Protein AF-A0A932CTB8-F1 (afdb_monomer)

Radius of gyration: 24.98 Å; Cα contacts (8 Å, |Δi|>4): 1346; chains: 1; bounding box: 81×49×78 Å

Sequence (431 aa):
MRIGIAILVLGLAAPAGADPIDLLGFGARLPALGNAGVASGDVPSSAFSNPAACARSERLQLALGYSYSAIALRRNGRDQGLPDAHGTSGGACVPIPFPFVRLAFSTAAYIPDQWFARIALQPASQPRFVLWDNRPHRVAFNPTLALRLGRMLAVGGGLTMLADGAGNGIAFRVGIKSGQVIAESALDVELPTRAAPVLAVLFTPRDDVRIGARYSGQLSLDLRLDVLAQVDVPGTPIGGDTLISVRGIDLYTPEQVAGGISIGPLAGWTATTEVVWSNWSRLGQVASDVALLVEIGITPSLIQALFPTPGWHDTFSPRLGVQKSLPVASRATVELRAGYRFEPSPVPDQTGVTSFADGDRHVFGVGSGLRIAGLSAGGAAAPGAWTLDAGLAWHHLVPRATRKVEPAGPGGDFTTDGEVLSASVMTGVEF

Nearest PDB structures (foldseek):
  3qq2-assembly2_C  TM=4.708E-01  e=7.822E-04  Bordetella pertussis
  3qq2-assembly1_A-2  TM=4.815E-01  e=7.039E-04  Bordetella pertussis
  8p97-assembly1_A  TM=2.780E-01  e=5.700E-04  Bacteroides thetaiotaomicron VPI-5482
  8bmx-assembly2_A  TM=2.373E-01  e=3.249E-03  Bacteroides thetaiotaomicron VPI-5482
  6ofr-assembly1_A  TM=2.441E-01  e=1.350E-02  Escherichia coli

Foldseek 3Di:
DDDDDPPPPPPDDDDFADALCVPQHAFFACLQQQNLQQQDLDQQCCLRRPVQSLLVDPFKKKKKKKKKKDFQKDKQNHGPPADIFIWMKIKIKAWDDDPQKIKIKIKIKTATPPDQWDDDADAQLAADQQCRRTQSHHIKMGIKMKMDHPDFKIKMKTKIKTQAWAWEEWAWEWEADPNDTDTDTDIDIDRDMDMHMKIKMWGPPDPFKIKIKIKGAKDKDWHWYWYWYWYDDPPDLFTDIKIKTWTFIGNIFFIKIKIKMWGDDDLQKIKIKMKMKGDCQPDFGRHTFIWIQAPGPDPPRTDTDDDHGQRFDIWIKIKIKMKGWADPDPFKIKIKMKMKMKTADRGDQPADSGHYDAAIKIKIKIKMKMKGADQDPPDPPGFRIKMKMKMKMKIWGDKDWHAYPDQPDRNHTMIMTTMMIMIMMMMMTID

Solvent-accessible surface area (backbone atoms only — not comparable to full-atom values): 20526 Å² total; per-residue (Å²): 139,84,85,77,83,80,79,81,80,77,86,74,80,82,61,40,8,41,58,50,51,74,80,72,37,58,59,9,64,31,23,3,17,23,52,31,31,40,27,44,84,59,40,34,50,5,30,68,42,22,28,11,40,23,19,71,43,90,40,40,29,41,29,46,23,44,36,42,29,48,47,50,45,24,46,72,88,36,74,68,77,54,76,60,38,42,30,42,31,41,19,30,17,43,45,44,90,49,99,86,41,27,38,14,40,22,28,24,35,37,39,34,79,88,35,63,49,50,86,79,92,57,60,42,28,47,69,38,48,71,76,59,78,30,37,61,36,37,28,32,39,14,54,26,39,14,40,21,54,76,91,35,39,18,35,15,38,36,36,28,32,36,58,36,74,42,50,57,26,45,45,38,43,42,38,63,61,96,89,38,84,44,77,49,76,48,72,42,68,48,65,60,72,46,55,9,47,31,41,22,38,31,39,32,91,45,94,42,35,28,39,9,34,32,39,28,21,38,27,64,43,77,48,61,32,53,28,51,36,43,43,52,44,90,98,54,94,55,44,34,54,27,42,37,38,37,35,29,36,41,66,70,25,46,27,33,44,36,42,23,40,21,46,33,72,54,98,38,33,31,44,25,37,27,40,33,41,35,45,33,55,76,52,65,49,69,30,59,34,42,40,38,41,37,55,52,92,51,86,82,38,67,52,72,55,81,76,79,61,74,65,33,38,60,37,67,29,47,20,31,19,40,35,40,54,41,78,78,47,101,46,34,34,40,33,42,31,34,20,34,25,41,41,59,47,41,70,47,87,39,40,61,62,46,23,71,40,74,41,37,30,47,31,42,12,34,28,43,31,40,38,38,46,67,50,72,66,92,53,101,82,35,36,46,26,41,36,44,27,36,17,35,29,42,36,41,36,43,75,36,77,41,60,32,80,51,52,86,42,71,49,32,53,46,35,39,33,37,43,32,47,32,42,20,35,24,40,34,41,30,75

Structure (mmCIF, N/CA/C/O backbone):
data_AF-A0A932CTB8-F1
#
_entry.id   AF-A0A932CTB8-F1
#
loop_
_atom_site.group_PDB
_atom_site.id
_atom_site.type_symbol
_atom_site.label_atom_id
_atom_site.label_alt_id
_atom_site.label_comp_id
_atom_site.label_asym_id
_atom_site.label_entity_id
_atom_site.label_seq_id
_atom_site.pdbx_PDB_ins_code
_atom_site.Cartn_x
_atom_site.Cartn_y
_atom_site.Cartn_z
_atom_site.occupancy
_atom_site.B_iso_or_equiv
_atom_site.auth_seq_id
_atom_site.auth_comp_id
_atom_site.auth_asym_id
_atom_site.auth_atom_id
_atom_site.pdbx_PDB_model_num
ATOM 1 N N . MET A 1 1 ? -51.243 0.255 -3.437 1.00 37.91 1 MET A N 1
ATOM 2 C CA . MET A 1 1 ? -50.051 1.069 -3.121 1.00 37.91 1 MET A CA 1
ATOM 3 C C . MET A 1 1 ? -48.821 0.243 -3.487 1.00 37.91 1 MET A C 1
ATOM 5 O O . MET A 1 1 ? -48.479 -0.675 -2.758 1.00 37.91 1 MET A O 1
ATOM 9 N N . ARG A 1 2 ? -48.279 0.423 -4.700 1.00 30.23 2 ARG A N 1
ATOM 10 C CA . ARG A 1 2 ? -47.169 -0.385 -5.241 1.00 30.23 2 ARG A CA 1
ATOM 11 C C . ARG A 1 2 ? -45.865 0.385 -5.018 1.00 30.23 2 ARG A C 1
ATOM 13 O O . ARG A 1 2 ? -45.696 1.448 -5.601 1.00 30.23 2 ARG A O 1
ATOM 20 N N . ILE A 1 3 ? -44.996 -0.123 -4.147 1.00 32.75 3 ILE A N 1
ATOM 21 C CA . ILE A 1 3 ? -43.665 0.438 -3.885 1.00 32.75 3 ILE A CA 1
ATOM 22 C C . ILE A 1 3 ? -42.741 -0.079 -4.990 1.00 32.75 3 ILE A C 1
ATOM 24 O O . ILE A 1 3 ? -42.400 -1.259 -5.018 1.00 32.75 3 ILE A O 1
ATOM 28 N N . GLY A 1 4 ? -42.409 0.788 -5.946 1.00 26.00 4 GLY A N 1
ATOM 29 C CA . GLY A 1 4 ? -41.417 0.502 -6.978 1.00 26.00 4 GLY A CA 1
ATOM 30 C C . GLY A 1 4 ? -40.012 0.624 -6.396 1.00 26.00 4 GLY A C 1
ATOM 31 O O . GLY A 1 4 ? -39.610 1.706 -5.977 1.00 26.00 4 GLY A O 1
ATOM 32 N N . ILE A 1 5 ? -39.274 -0.484 -6.364 1.00 33.44 5 ILE A N 1
ATOM 33 C CA . ILE A 1 5 ? -37.833 -0.493 -6.102 1.00 33.44 5 ILE A CA 1
ATOM 34 C C . ILE A 1 5 ? -37.160 -0.012 -7.390 1.00 33.44 5 ILE A C 1
ATOM 36 O O . ILE A 1 5 ? -37.067 -0.754 -8.366 1.00 33.44 5 ILE A O 1
ATOM 40 N N . ALA A 1 6 ? -36.741 1.252 -7.413 1.00 26.91 6 ALA A N 1
ATOM 41 C CA . ALA A 1 6 ? -35.905 1.782 -8.479 1.00 26.91 6 ALA A CA 1
ATOM 42 C C . ALA A 1 6 ? -34.481 1.241 -8.289 1.00 26.91 6 ALA A C 1
ATOM 44 O O . ALA A 1 6 ? -33.720 1.728 -7.454 1.00 26.91 6 ALA A O 1
ATOM 45 N N . ILE A 1 7 ? -34.136 0.198 -9.044 1.00 34.38 7 ILE A N 1
ATOM 46 C CA . ILE A 1 7 ? -32.750 -0.237 -9.217 1.00 34.38 7 ILE A CA 1
ATOM 47 C C . ILE A 1 7 ? -32.077 0.826 -10.085 1.00 34.38 7 ILE A C 1
ATOM 49 O O . ILE A 1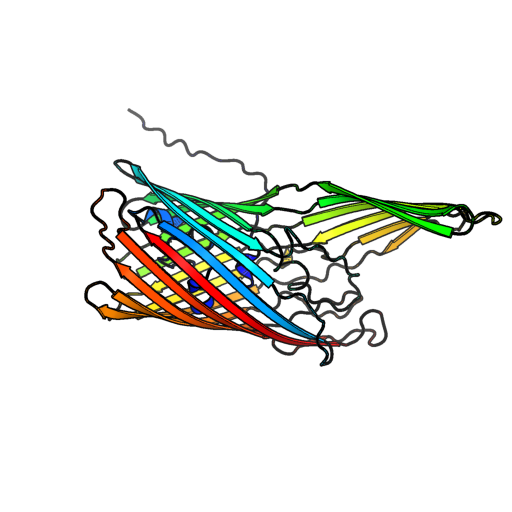 7 ? -32.323 0.913 -11.288 1.00 34.38 7 ILE A O 1
ATOM 53 N N . LEU A 1 8 ? -31.265 1.671 -9.454 1.00 27.33 8 LEU A N 1
ATOM 54 C CA . LEU A 1 8 ? -30.414 2.630 -10.141 1.00 27.33 8 LEU A CA 1
ATOM 55 C C . LEU A 1 8 ? -29.273 1.848 -10.809 1.00 27.33 8 LEU A C 1
ATOM 57 O O . LEU A 1 8 ? -28.253 1.553 -10.188 1.00 27.33 8 LEU A O 1
ATOM 61 N N . VAL A 1 9 ? -29.469 1.460 -12.068 1.00 31.61 9 VAL A N 1
ATOM 62 C CA . VAL A 1 9 ? -28.397 0.933 -12.917 1.00 31.61 9 VAL A CA 1
ATOM 63 C C . VAL A 1 9 ? -27.514 2.117 -13.310 1.00 31.61 9 VAL A C 1
ATOM 65 O O . VAL A 1 9 ? -27.796 2.834 -14.267 1.00 31.61 9 VAL A O 1
ATOM 68 N N . LEU A 1 10 ? -26.463 2.359 -12.526 1.00 33.00 10 LEU A N 1
ATOM 69 C CA . LEU A 1 10 ? -25.368 3.245 -12.910 1.00 33.00 10 LEU A CA 1
ATOM 70 C C . LEU A 1 10 ? -24.573 2.558 -14.024 1.00 33.00 10 LEU A C 1
ATOM 72 O O . LEU A 1 10 ? -23.775 1.657 -13.771 1.00 33.00 10 LEU A O 1
ATOM 76 N N . GLY A 1 11 ? -24.814 2.976 -15.265 1.00 32.34 11 GLY A N 1
ATOM 77 C CA . GLY A 1 11 ? -23.926 2.682 -16.384 1.00 32.34 11 GLY A CA 1
ATOM 78 C C . GLY A 1 11 ? -22.583 3.374 -16.159 1.00 32.34 11 GLY A C 1
ATOM 79 O O . GLY A 1 11 ? -22.459 4.572 -16.393 1.00 32.34 11 GLY A O 1
ATOM 80 N N . LEU A 1 12 ? -21.594 2.625 -15.674 1.00 30.28 12 LEU A N 1
ATOM 81 C CA . LEU A 1 12 ? -20.211 3.072 -15.521 1.00 30.28 12 LEU A CA 1
ATOM 82 C C . LEU A 1 12 ? -19.389 2.538 -16.698 1.00 30.28 12 LEU A C 1
ATOM 84 O O . LEU A 1 12 ? -19.003 1.371 -16.718 1.00 30.28 12 LEU A O 1
ATOM 88 N N . ALA A 1 13 ? -19.116 3.399 -17.676 1.00 29.81 13 ALA A N 1
ATOM 89 C CA . ALA A 1 13 ? -17.943 3.239 -18.527 1.00 29.81 13 ALA A CA 1
ATOM 90 C C . ALA A 1 13 ? -16.705 3.694 -17.722 1.00 29.81 13 ALA A C 1
ATOM 92 O O . ALA A 1 13 ? -16.757 4.714 -17.038 1.00 29.81 13 ALA A O 1
ATOM 93 N N . ALA A 1 14 ? -15.647 2.877 -17.747 1.00 31.20 14 ALA A N 1
ATOM 94 C CA . ALA A 1 14 ? -14.465 2.914 -16.873 1.00 31.20 14 ALA A CA 1
ATOM 95 C C . ALA A 1 14 ? -13.659 4.240 -16.939 1.00 31.20 14 ALA A C 1
ATOM 97 O O . ALA A 1 14 ? -13.696 4.922 -17.962 1.00 31.20 14 ALA A O 1
ATOM 98 N N . PRO A 1 15 ? -12.924 4.606 -15.867 1.00 30.80 15 PRO A N 1
ATOM 99 C CA . PRO A 1 15 ? -11.671 3.927 -15.529 1.00 30.80 15 PRO A CA 1
ATOM 100 C C . PRO A 1 15 ? -11.667 3.354 -14.108 1.00 30.80 15 PRO A C 1
ATOM 102 O O . PRO A 1 15 ? -12.254 3.914 -13.184 1.00 30.80 15 PRO A O 1
ATOM 105 N N . ALA A 1 16 ? -11.035 2.188 -13.963 1.00 32.50 16 ALA A N 1
ATOM 106 C CA . ALA A 1 16 ? -10.891 1.478 -12.699 1.00 32.50 16 ALA A CA 1
ATOM 107 C C . ALA A 1 16 ? -9.567 1.900 -11.996 1.00 32.50 16 ALA A C 1
ATOM 109 O O . ALA A 1 16 ? -8.804 2.594 -12.639 1.00 32.50 16 ALA A O 1
ATOM 110 N N . GLY A 1 17 ? -9.267 1.595 -10.718 1.00 41.84 17 GLY A N 1
ATOM 111 C CA . GLY A 1 17 ? -7.930 1.885 -10.106 1.00 41.84 17 GLY A CA 1
ATOM 112 C C . GLY A 1 17 ? -7.635 1.589 -8.623 1.00 41.84 17 GLY A C 1
ATOM 113 O O . GLY A 1 17 ? -8.557 1.332 -7.851 1.00 41.84 17 GLY A O 1
ATOM 114 N N . ALA A 1 18 ? -6.330 1.538 -8.289 1.00 45.75 18 ALA A N 1
ATOM 115 C CA . ALA A 1 18 ? -5.664 1.158 -7.025 1.00 45.75 18 ALA A CA 1
ATOM 116 C C . ALA A 1 18 ? -4.393 2.021 -6.772 1.00 45.75 18 ALA A C 1
ATOM 118 O O . ALA A 1 18 ? -3.875 2.650 -7.695 1.00 45.75 18 ALA A O 1
ATOM 119 N N . ASP A 1 19 ? -3.868 2.034 -5.539 1.00 51.00 19 ASP A N 1
ATOM 120 C CA . ASP A 1 19 ? -3.078 3.115 -4.901 1.00 51.00 19 ASP A CA 1
ATOM 121 C C . ASP A 1 19 ? -1.644 2.691 -4.444 1.00 51.00 19 ASP A C 1
ATOM 123 O O . ASP A 1 19 ? -1.514 1.551 -4.015 1.00 51.00 19 ASP A O 1
ATOM 127 N N . PRO A 1 20 ? -0.576 3.539 -4.466 1.00 50.12 20 PRO A N 1
ATOM 128 C CA . PRO A 1 20 ? 0.791 3.227 -3.953 1.00 50.12 20 PRO A CA 1
ATOM 129 C C . PRO A 1 20 ? 0.886 2.720 -2.515 1.00 50.12 20 PRO A C 1
ATOM 131 O O . PRO A 1 20 ? 1.842 2.023 -2.166 1.00 50.12 20 PRO A O 1
ATOM 134 N N . ILE A 1 21 ? -0.080 3.086 -1.674 1.00 64.56 21 ILE A N 1
ATOM 135 C CA . ILE A 1 21 ? -0.183 2.612 -0.296 1.00 64.56 21 ILE A CA 1
ATOM 136 C C . ILE A 1 21 ? -0.246 1.066 -0.263 1.00 64.56 21 ILE A C 1
ATOM 138 O O . ILE A 1 21 ? 0.063 0.442 0.751 1.00 64.56 21 ILE A O 1
ATOM 142 N N . ASP A 1 22 ? -0.575 0.415 -1.382 1.00 75.94 22 ASP A N 1
ATOM 143 C CA . ASP A 1 22 ? -0.566 -1.037 -1.526 1.00 75.94 22 ASP A CA 1
ATOM 144 C C . ASP A 1 22 ? 0.812 -1.706 -1.373 1.00 75.94 22 ASP A C 1
ATOM 146 O O . ASP A 1 22 ? 0.867 -2.839 -0.888 1.00 75.94 22 ASP A O 1
ATOM 150 N N . LEU A 1 23 ? 1.908 -1.024 -1.721 1.00 85.38 23 LEU A N 1
ATOM 151 C CA . LEU A 1 23 ? 3.257 -1.593 -1.696 1.00 85.38 23 LEU A CA 1
ATOM 152 C C . LEU A 1 23 ? 3.859 -1.597 -0.285 1.00 85.38 23 LEU A C 1
ATOM 154 O O . LEU A 1 23 ? 4.398 -2.612 0.165 1.00 85.38 23 LEU A O 1
ATOM 158 N N . LEU A 1 24 ? 3.769 -0.461 0.412 1.00 89.81 24 LEU A N 1
ATOM 159 C CA . LEU A 1 24 ? 4.406 -0.233 1.717 1.00 89.81 24 LEU A CA 1
ATOM 160 C C . LEU A 1 24 ? 3.407 -0.376 2.880 1.00 89.81 24 LEU A C 1
ATOM 162 O O . LEU A 1 24 ? 3.741 -0.941 3.921 1.00 89.81 24 LEU A O 1
ATOM 166 N N . GLY A 1 25 ? 2.144 0.001 2.671 1.00 88.69 25 GLY A N 1
ATOM 167 C CA . GLY A 1 25 ? 1.075 0.028 3.673 1.00 88.69 25 GLY A CA 1
ATOM 168 C C . GLY A 1 25 ? 0.718 1.438 4.153 1.00 88.69 25 GLY A C 1
ATOM 169 O O . GLY A 1 25 ? 1.463 2.390 3.942 1.00 88.69 25 GLY A O 1
ATOM 170 N N . PHE A 1 26 ? -0.445 1.567 4.803 1.00 91.12 26 PHE A N 1
ATOM 171 C CA . PHE A 1 26 ? -0.957 2.842 5.322 1.00 91.12 26 PHE A CA 1
ATOM 172 C C . PHE A 1 26 ? -0.739 2.989 6.827 1.00 91.12 26 PHE A C 1
ATOM 174 O O . PHE A 1 26 ? -1.159 2.124 7.606 1.00 91.12 26 PHE A O 1
ATOM 181 N N . GLY A 1 27 ? -0.193 4.134 7.241 1.00 90.88 27 GLY A N 1
ATOM 182 C CA . GLY A 1 27 ? 0.038 4.443 8.651 1.00 90.88 27 GLY A CA 1
ATOM 183 C C . GLY A 1 27 ? 0.973 3.436 9.327 1.00 90.88 27 GLY A C 1
ATOM 184 O O . GLY A 1 27 ? 1.710 2.712 8.668 1.00 90.88 27 GLY A O 1
ATOM 185 N N . ALA A 1 28 ? 0.937 3.379 10.660 1.00 94.12 28 ALA A N 1
ATOM 186 C CA . ALA A 1 28 ? 1.801 2.476 11.428 1.00 94.12 28 ALA A CA 1
ATOM 187 C C . ALA A 1 28 ? 1.178 1.105 11.709 1.00 94.12 28 ALA A C 1
ATOM 189 O O . ALA A 1 28 ? 1.865 0.087 11.817 1.00 94.12 28 ALA A O 1
ATOM 190 N N . ARG A 1 29 ? -0.151 1.067 11.815 1.00 95.62 29 ARG A N 1
ATOM 191 C CA . ARG A 1 29 ? -0.880 -0.121 12.245 1.00 95.62 29 ARG A CA 1
ATOM 192 C C . ARG A 1 29 ? -0.921 -1.221 11.184 1.00 95.62 29 ARG A C 1
ATOM 194 O O . ARG A 1 29 ? -0.732 -2.386 11.531 1.00 95.62 29 ARG A O 1
ATOM 201 N N . LEU A 1 30 ? -1.216 -0.884 9.925 1.00 95.25 30 LEU A N 1
ATOM 202 C CA . LEU A 1 30 ? -1.378 -1.895 8.873 1.00 95.25 30 LEU A CA 1
ATOM 203 C C . LEU A 1 30 ? -0.056 -2.597 8.528 1.00 95.25 30 LEU A C 1
ATOM 205 O O . LEU A 1 30 ? -0.069 -3.831 8.552 1.00 95.25 30 LEU A O 1
ATOM 209 N N . PRO A 1 31 ? 1.083 -1.900 8.315 1.00 95.00 31 PRO A N 1
ATOM 210 C CA . PRO A 1 31 ? 2.359 -2.572 8.063 1.00 95.00 31 PRO A CA 1
ATOM 211 C C . PRO A 1 31 ? 2.741 -3.549 9.180 1.00 95.00 31 PRO A C 1
ATOM 213 O O . PRO A 1 31 ? 3.121 -4.684 8.898 1.00 95.00 31 PRO A O 1
ATOM 216 N N . ALA A 1 32 ? 2.525 -3.166 10.446 1.00 96.94 32 ALA A N 1
ATOM 217 C CA . ALA A 1 32 ? 2.771 -4.016 11.612 1.00 96.94 32 ALA A CA 1
ATOM 218 C C . ALA A 1 32 ? 1.905 -5.292 11.657 1.00 96.94 32 ALA A C 1
ATOM 220 O O . ALA A 1 32 ? 2.266 -6.256 12.325 1.00 96.94 32 ALA A O 1
ATOM 221 N N . LEU A 1 33 ? 0.770 -5.313 10.952 1.00 96.81 33 LEU A N 1
ATOM 222 C CA . LEU A 1 33 ? -0.131 -6.464 10.808 1.00 96.81 33 LEU A CA 1
ATOM 223 C C . LEU A 1 33 ? 0.015 -7.155 9.442 1.00 96.81 33 LEU A C 1
ATOM 225 O O . LEU A 1 33 ? -0.910 -7.828 8.989 1.00 96.81 33 LEU A O 1
ATOM 229 N N . GLY A 1 34 ? 1.140 -6.959 8.747 1.00 94.69 34 GLY A N 1
ATOM 230 C CA . GLY A 1 34 ? 1.359 -7.546 7.424 1.00 94.69 34 GLY A CA 1
ATOM 231 C C . GLY A 1 34 ? 0.401 -7.000 6.358 1.00 94.69 34 GLY A C 1
ATOM 232 O O . GLY A 1 34 ? 0.145 -7.674 5.368 1.00 94.69 34 GLY A O 1
ATOM 233 N N . ASN A 1 35 ? -0.153 -5.799 6.550 1.00 95.44 35 ASN A N 1
ATOM 234 C CA . ASN A 1 35 ? -1.204 -5.189 5.726 1.00 95.44 35 ASN A CA 1
ATOM 235 C C . ASN A 1 35 ? -2.506 -6.012 5.615 1.00 95.44 35 ASN A C 1
ATOM 237 O O . ASN A 1 35 ? -3.290 -5.789 4.697 1.00 95.44 35 ASN A O 1
ATOM 241 N N . ALA A 1 36 ? -2.779 -6.927 6.552 1.00 95.56 36 ALA A N 1
ATOM 242 C CA . ALA A 1 36 ? -4.058 -7.638 6.635 1.00 95.56 36 ALA A CA 1
ATOM 243 C C . ALA A 1 36 ? -5.155 -6.722 7.222 1.00 95.56 36 ALA A C 1
ATOM 245 O O . ALA A 1 36 ? -5.418 -6.715 8.430 1.00 95.56 36 ALA A O 1
ATOM 246 N N . GLY A 1 37 ? -5.762 -5.899 6.364 1.00 93.38 37 GLY A N 1
ATOM 247 C CA . GLY A 1 37 ? -6.618 -4.772 6.731 1.00 93.38 37 GLY A CA 1
ATOM 248 C C . GLY A 1 37 ? -8.091 -4.895 6.333 1.00 93.38 37 GLY A C 1
ATOM 249 O O . GLY A 1 37 ? -8.920 -4.198 6.910 1.00 93.38 37 GLY A O 1
ATOM 250 N N . VAL A 1 38 ? -8.466 -5.770 5.398 1.00 96.81 38 VAL A N 1
ATOM 251 C CA . VAL A 1 38 ? -9.803 -5.762 4.774 1.00 96.81 38 VAL A CA 1
ATOM 252 C C . VAL A 1 38 ? -10.936 -6.091 5.751 1.00 96.81 38 VAL A C 1
ATOM 254 O O . VAL A 1 38 ? -12.053 -5.608 5.593 1.00 96.81 38 VAL A O 1
ATOM 257 N N . ALA A 1 39 ? -10.664 -6.883 6.790 1.00 96.69 39 ALA A N 1
ATOM 258 C CA . ALA A 1 39 ? -11.604 -7.180 7.877 1.00 96.69 39 ALA A CA 1
ATOM 259 C C . ALA A 1 39 ? -11.275 -6.415 9.177 1.00 96.69 39 ALA A C 1
ATOM 261 O O . ALA A 1 39 ? -11.814 -6.714 10.249 1.00 96.69 39 ALA A O 1
ATOM 262 N N . SER A 1 40 ? -10.368 -5.439 9.100 1.00 86.94 40 SER A N 1
ATOM 263 C CA . SER A 1 40 ? -9.917 -4.649 10.242 1.00 86.94 40 SER A CA 1
ATOM 264 C C . SER A 1 40 ? -11.033 -3.764 10.799 1.00 86.94 40 SER A C 1
ATOM 266 O O . SER A 1 40 ? -11.943 -3.336 10.095 1.00 86.94 40 SER A O 1
ATOM 268 N N . GLY A 1 41 ? -10.945 -3.478 12.098 1.00 80.44 41 GLY A N 1
ATOM 269 C CA . GLY A 1 41 ? -11.771 -2.469 12.771 1.00 80.44 41 GLY A CA 1
ATOM 270 C C . GLY A 1 41 ? -11.091 -1.102 12.856 1.00 80.44 41 GLY A C 1
ATOM 271 O O . GLY A 1 41 ? -11.579 -0.234 13.567 1.00 80.44 41 GLY A O 1
ATOM 272 N N . ASP A 1 42 ? -9.947 -0.936 12.195 1.00 88.06 42 ASP A N 1
ATOM 273 C CA . ASP A 1 42 ? -9.180 0.306 12.183 1.00 88.06 42 ASP A CA 1
ATOM 274 C C . ASP A 1 42 ? -9.872 1.364 11.321 1.00 88.06 42 ASP A C 1
ATOM 276 O O . ASP A 1 42 ? -9.959 1.248 10.099 1.00 88.06 42 ASP A O 1
ATOM 280 N N . VAL A 1 43 ? -10.423 2.373 11.984 1.00 91.56 43 VAL A N 1
ATOM 281 C CA . VAL A 1 43 ? -11.321 3.346 11.365 1.00 91.56 43 VAL A CA 1
ATOM 282 C C . VAL A 1 43 ? -10.567 4.441 10.595 1.00 91.56 43 VAL A C 1
ATOM 284 O O . VAL A 1 43 ? -10.979 4.724 9.466 1.00 91.56 43 VAL A O 1
ATOM 287 N N . PRO A 1 44 ? -9.470 5.043 11.101 1.00 90.19 44 PRO A N 1
ATOM 288 C CA . PRO A 1 44 ? -8.752 6.081 10.358 1.00 90.19 44 PRO A CA 1
ATOM 289 C C . PRO A 1 44 ? -8.140 5.605 9.035 1.00 90.19 44 PRO A C 1
ATOM 291 O O . PRO A 1 44 ? -8.024 6.397 8.106 1.00 90.19 44 PRO A O 1
ATOM 294 N N . SER A 1 45 ? -7.793 4.318 8.914 1.00 92.25 45 SER A N 1
ATOM 295 C CA . SER A 1 45 ? -7.298 3.729 7.659 1.00 92.25 45 SER A CA 1
ATOM 296 C C . SER A 1 45 ? -8.400 3.165 6.759 1.00 92.25 45 SER A C 1
ATOM 298 O O . SER A 1 45 ? -8.099 2.645 5.686 1.00 92.25 45 SER A O 1
ATOM 300 N N . SER A 1 46 ? -9.670 3.237 7.176 1.00 94.94 46 SER A N 1
ATOM 301 C CA . SER A 1 46 ? -10.785 2.537 6.521 1.00 94.94 46 SER A CA 1
ATOM 302 C C . SER A 1 46 ? -10.933 2.869 5.040 1.00 94.94 46 SER A C 1
ATOM 304 O O . SER A 1 46 ? -11.173 1.968 4.248 1.00 94.94 46 SER A O 1
ATOM 306 N N . ALA A 1 47 ? -10.748 4.125 4.636 1.00 94.38 47 ALA A N 1
ATOM 307 C CA . ALA A 1 47 ? -10.897 4.510 3.234 1.00 94.38 47 ALA A CA 1
ATOM 308 C C . ALA A 1 47 ? -9.900 3.785 2.308 1.00 94.38 47 ALA A C 1
ATOM 310 O O . ALA A 1 47 ? -10.237 3.458 1.171 1.00 94.38 47 ALA A O 1
ATOM 311 N N . PHE A 1 48 ? -8.707 3.470 2.829 1.00 92.44 48 PHE A N 1
ATOM 312 C CA . PHE A 1 48 ? -7.738 2.614 2.157 1.00 92.44 48 PHE A CA 1
ATOM 313 C C . PHE A 1 48 ? -8.029 1.127 2.396 1.00 92.44 48 PHE A C 1
ATOM 315 O O . PHE A 1 48 ? -8.069 0.367 1.447 1.00 92.44 48 PHE A O 1
ATOM 322 N N . SER A 1 49 ? -8.228 0.661 3.630 1.00 94.19 49 SER A N 1
ATOM 323 C CA . SER A 1 49 ? -8.291 -0.782 3.925 1.00 94.19 49 SER A CA 1
ATOM 324 C C . SER A 1 49 ? -9.636 -1.431 3.569 1.00 94.19 49 SER A C 1
ATOM 326 O O . SER A 1 49 ? -9.680 -2.411 2.824 1.00 94.19 49 SER A O 1
ATOM 328 N N . ASN A 1 50 ? -10.738 -0.886 4.088 1.00 96.88 50 ASN A N 1
ATOM 329 C CA . ASN A 1 50 ? -12.113 -1.264 3.769 1.00 96.88 50 ASN A CA 1
ATOM 330 C C . ASN A 1 50 ? -13.073 -0.109 4.126 1.00 96.88 50 ASN A C 1
ATOM 332 O O . ASN A 1 50 ? -13.403 0.069 5.306 1.00 96.88 50 ASN A O 1
ATOM 336 N N . PRO A 1 51 ? -13.571 0.651 3.130 1.00 96.00 51 PRO A N 1
ATOM 337 C CA . PRO A 1 51 ? -14.439 1.806 3.364 1.00 96.00 51 PRO A CA 1
ATOM 338 C C . PRO A 1 51 ? -15.671 1.512 4.224 1.00 96.00 51 PRO A C 1
ATOM 340 O O . PRO A 1 51 ? -16.092 2.352 5.021 1.00 96.00 51 PRO A O 1
ATOM 343 N N . ALA A 1 52 ? -16.222 0.295 4.140 1.00 96.62 52 ALA A N 1
ATOM 344 C CA . ALA A 1 52 ? -17.391 -0.111 4.916 1.00 96.62 52 ALA A CA 1
ATOM 345 C C . ALA A 1 52 ? -17.155 -0.059 6.441 1.00 96.62 52 ALA A C 1
ATOM 347 O O . ALA A 1 52 ? -18.112 0.081 7.207 1.00 96.62 52 ALA A O 1
ATOM 348 N N . ALA A 1 53 ? -15.900 -0.134 6.900 1.00 95.25 53 ALA A N 1
ATOM 349 C CA . ALA A 1 53 ? -15.558 -0.068 8.318 1.00 95.25 53 ALA A CA 1
ATOM 350 C C . ALA A 1 53 ? -15.912 1.288 8.957 1.00 95.25 53 ALA A C 1
ATOM 352 O O . ALA A 1 53 ? -16.339 1.315 10.113 1.00 95.25 53 ALA A O 1
ATOM 353 N N . CYS A 1 54 ? -15.827 2.402 8.216 1.00 95.50 54 CYS A N 1
ATOM 354 C CA . CYS A 1 54 ? -16.122 3.731 8.766 1.00 95.50 54 CYS A CA 1
ATOM 355 C C . CYS A 1 54 ? -17.587 3.871 9.220 1.00 95.50 54 CYS A C 1
ATOM 357 O O . CYS A 1 54 ? -17.853 4.432 10.281 1.00 95.50 54 CYS A O 1
ATOM 359 N N . ALA A 1 55 ? -18.546 3.263 8.509 1.00 94.31 55 ALA A N 1
ATOM 360 C CA . ALA A 1 55 ? -19.966 3.302 8.887 1.00 94.31 55 ALA A CA 1
ATOM 361 C C . ALA A 1 55 ? -20.303 2.532 10.184 1.00 94.31 55 ALA A C 1
ATOM 363 O O . ALA A 1 55 ? -21.434 2.598 10.687 1.00 94.31 55 ALA A O 1
ATOM 364 N N . ARG A 1 56 ? -19.331 1.799 10.746 1.00 91.88 56 ARG A N 1
ATOM 365 C CA . ARG A 1 56 ? -19.430 1.189 12.080 1.00 91.88 56 ARG A CA 1
ATOM 366 C C . ARG A 1 56 ? -18.958 2.115 13.203 1.00 91.88 56 ARG A C 1
ATOM 368 O O . ARG A 1 56 ? -19.304 1.845 14.350 1.00 91.88 56 ARG A O 1
ATOM 375 N N . SER A 1 57 ? -18.221 3.186 12.897 1.00 91.31 57 SER A N 1
ATOM 376 C CA . SER A 1 57 ? -17.839 4.195 13.887 1.00 91.31 57 SER A CA 1
ATOM 377 C C . SER A 1 57 ? -19.064 4.984 14.353 1.00 91.31 57 SER A C 1
ATOM 379 O O . SER A 1 57 ? -19.993 5.248 13.587 1.00 91.31 57 SER A O 1
ATOM 381 N N . GLU A 1 58 ? -19.070 5.371 15.625 1.00 90.19 58 GLU A N 1
ATOM 382 C CA . GLU A 1 58 ? -20.053 6.315 16.180 1.00 90.19 58 GLU A CA 1
ATOM 383 C C . GLU A 1 58 ? -19.471 7.719 16.352 1.00 90.19 58 GLU A C 1
ATOM 385 O O . GLU A 1 58 ? -20.202 8.661 16.638 1.00 90.19 58 GLU A O 1
ATOM 390 N N . ARG A 1 59 ? -18.155 7.843 16.186 1.00 91.19 59 ARG A N 1
ATOM 391 C CA . ARG A 1 59 ? -17.376 9.031 16.513 1.00 91.19 59 ARG A CA 1
ATOM 392 C C . ARG A 1 59 ? -16.544 9.494 15.335 1.00 91.19 59 ARG A C 1
ATOM 394 O O . ARG A 1 59 ? -16.119 8.674 14.513 1.00 91.19 59 ARG A O 1
ATOM 401 N N . LEU A 1 60 ? -16.318 10.803 15.276 1.00 93.94 60 LEU A N 1
ATOM 402 C CA . LEU A 1 60 ? -15.337 11.389 14.372 1.00 93.94 60 LEU A CA 1
ATOM 403 C C . LEU A 1 60 ? -13.956 10.884 14.784 1.00 93.94 60 LEU A C 1
ATOM 405 O O . LEU A 1 60 ? -13.588 10.974 15.953 1.00 93.94 60 LEU A O 1
ATOM 409 N N . GLN A 1 61 ? -13.196 10.363 13.830 1.00 95.88 61 GLN A N 1
ATOM 410 C CA . GLN A 1 61 ? -11.818 9.944 14.057 1.00 95.88 61 GLN A CA 1
ATOM 411 C C . GLN A 1 61 ? -10.913 10.606 13.033 1.00 95.88 61 GLN A C 1
ATOM 413 O O . GLN A 1 61 ? -11.207 10.566 11.839 1.00 95.88 61 GLN A O 1
ATOM 418 N N . LEU A 1 62 ? -9.825 11.200 13.507 1.00 96.69 62 LEU A N 1
ATOM 419 C CA . LEU A 1 62 ? -8.790 11.831 12.696 1.00 96.69 62 LEU A CA 1
ATOM 420 C C . LEU A 1 62 ? -7.448 11.197 13.045 1.00 96.69 62 LEU A C 1
ATOM 422 O O . LEU A 1 62 ? -7.190 10.923 14.215 1.00 96.69 62 LEU A O 1
ATOM 426 N N . ALA A 1 63 ? -6.588 10.992 12.057 1.00 97.00 63 ALA A N 1
ATOM 427 C CA . ALA A 1 63 ? -5.238 10.505 12.274 1.00 97.00 63 ALA A CA 1
ATOM 428 C C . ALA A 1 63 ? -4.245 11.151 11.306 1.00 97.00 63 ALA A C 1
ATOM 430 O O . ALA A 1 63 ? -4.568 11.429 10.151 1.00 97.00 63 ALA A O 1
ATOM 431 N N . LEU A 1 64 ? -3.027 11.362 11.790 1.00 97.81 64 LEU A N 1
ATOM 432 C CA . LEU A 1 64 ? -1.906 11.920 11.046 1.00 97.81 64 LEU A CA 1
ATOM 433 C C . LEU A 1 64 ? -0.659 11.106 11.373 1.00 97.81 64 LEU A C 1
ATOM 435 O O . LEU A 1 64 ? -0.407 10.786 12.534 1.00 97.81 64 LEU A O 1
ATOM 439 N N . GLY A 1 65 ? 0.129 10.767 10.366 1.00 96.19 65 GLY A N 1
ATOM 440 C CA . GLY A 1 65 ? 1.338 9.983 10.540 1.00 96.19 65 GLY A CA 1
ATOM 441 C C . GLY A 1 65 ? 2.418 10.330 9.537 1.00 96.19 65 GLY A C 1
ATOM 442 O O . GLY A 1 65 ? 2.190 11.054 8.571 1.00 96.19 65 GLY A O 1
ATOM 443 N N . TYR A 1 66 ? 3.597 9.781 9.777 1.00 96.12 66 TYR A N 1
ATOM 444 C CA . TYR A 1 66 ? 4.744 9.868 8.890 1.00 96.12 66 TYR A CA 1
ATOM 445 C C . TYR A 1 66 ? 5.343 8.478 8.720 1.00 96.12 66 TYR A C 1
ATOM 447 O O . TYR A 1 66 ? 5.366 7.686 9.668 1.00 96.12 66 TYR A O 1
ATOM 455 N N . SER A 1 67 ? 5.822 8.183 7.519 1.00 95.25 67 SER A N 1
ATOM 456 C CA . SER A 1 67 ? 6.486 6.925 7.198 1.00 95.25 67 SER A CA 1
ATOM 457 C C . SER A 1 67 ? 7.760 7.175 6.410 1.00 95.25 67 SER A C 1
ATOM 459 O O . SER A 1 67 ? 7.779 8.052 5.549 1.00 95.25 67 SER A O 1
ATOM 461 N N . TYR A 1 68 ? 8.771 6.351 6.659 1.00 95.69 68 TYR A N 1
ATOM 462 C CA . TYR A 1 68 ? 10.040 6.319 5.944 1.00 95.69 68 TYR A CA 1
ATOM 463 C C . TYR A 1 68 ? 10.371 4.885 5.547 1.00 95.69 68 TYR A C 1
ATOM 465 O O . TYR A 1 68 ? 10.233 3.991 6.376 1.00 95.69 68 TYR A O 1
ATOM 473 N N . SER A 1 69 ? 10.820 4.658 4.316 1.00 95.19 69 SER A N 1
ATOM 474 C CA . SER A 1 69 ? 11.226 3.348 3.805 1.00 95.19 69 SER A CA 1
ATOM 475 C C . SER A 1 69 ? 12.584 3.442 3.125 1.00 95.19 69 SER A C 1
ATOM 477 O O . SER A 1 69 ? 12.691 4.051 2.064 1.00 95.19 69 SER A O 1
ATOM 479 N N . ALA A 1 70 ? 13.591 2.816 3.734 1.00 96.06 70 ALA A N 1
ATOM 480 C CA . ALA A 1 70 ? 14.922 2.667 3.162 1.00 96.06 70 ALA A CA 1
ATOM 481 C C . ALA A 1 70 ? 14.909 1.551 2.113 1.00 96.06 70 ALA A C 1
ATOM 483 O O . ALA A 1 70 ? 14.588 0.412 2.467 1.00 96.06 70 ALA A O 1
ATOM 484 N N . ILE A 1 71 ? 15.235 1.853 0.854 1.00 95.00 71 ILE A N 1
ATOM 485 C CA . ILE A 1 71 ? 15.147 0.906 -0.267 1.00 95.00 71 ILE A CA 1
ATOM 486 C C . ILE A 1 71 ? 16.557 0.501 -0.713 1.00 95.00 71 ILE A C 1
ATOM 488 O O . ILE A 1 71 ? 17.211 1.206 -1.472 1.00 95.00 71 ILE A O 1
ATOM 492 N N . ALA A 1 72 ? 17.011 -0.679 -0.282 1.00 96.69 72 ALA A N 1
ATOM 493 C CA . ALA A 1 72 ? 18.333 -1.217 -0.601 1.00 96.69 72 ALA A CA 1
ATOM 494 C C . ALA A 1 72 ? 18.213 -2.437 -1.527 1.00 96.69 72 ALA A C 1
ATOM 496 O O . ALA A 1 72 ? 18.362 -3.591 -1.107 1.00 96.69 72 ALA A O 1
ATOM 497 N N . LEU A 1 73 ? 17.916 -2.182 -2.804 1.00 96.19 73 LEU A N 1
ATOM 498 C CA . LEU A 1 73 ? 17.787 -3.228 -3.821 1.00 96.19 73 LEU A CA 1
ATOM 499 C C . LEU A 1 73 ? 19.056 -3.355 -4.655 1.00 96.19 73 LEU A C 1
ATOM 501 O O . LEU A 1 73 ? 19.626 -2.375 -5.139 1.00 96.19 73 LEU A O 1
ATOM 505 N N . ARG A 1 74 ? 19.500 -4.594 -4.843 1.00 97.12 74 ARG A N 1
ATOM 506 C CA . ARG A 1 74 ? 20.780 -4.922 -5.456 1.00 97.12 74 ARG A CA 1
ATOM 507 C C . ARG A 1 74 ? 20.592 -5.627 -6.784 1.00 97.12 74 ARG A C 1
ATOM 509 O O . ARG A 1 74 ? 19.749 -6.506 -6.935 1.00 97.12 74 ARG A O 1
ATOM 516 N N . ARG A 1 75 ? 21.462 -5.286 -7.730 1.00 94.31 75 ARG A N 1
ATOM 517 C CA . ARG A 1 75 ? 21.656 -6.010 -8.985 1.00 94.31 75 ARG A CA 1
ATOM 518 C C . ARG A 1 75 ? 23.098 -6.479 -9.062 1.00 94.31 75 ARG A C 1
ATOM 520 O O . ARG A 1 75 ? 24.011 -5.671 -8.891 1.00 94.31 75 ARG A O 1
ATOM 527 N N . ASN A 1 76 ? 23.316 -7.764 -9.333 1.00 94.75 76 ASN A N 1
ATOM 528 C CA . ASN A 1 76 ? 24.658 -8.362 -9.396 1.00 94.75 76 ASN A CA 1
ATOM 529 C C . ASN A 1 76 ? 25.509 -8.024 -8.150 1.00 94.75 76 ASN A C 1
ATOM 531 O O . ASN A 1 76 ? 26.685 -7.677 -8.256 1.00 94.75 76 ASN A O 1
ATOM 535 N N . GLY A 1 77 ? 24.880 -8.041 -6.968 1.00 93.88 77 GLY A N 1
ATOM 536 C CA . GLY A 1 77 ? 25.512 -7.718 -5.685 1.00 93.88 77 GLY A CA 1
ATOM 537 C C . GLY A 1 77 ? 25.800 -6.232 -5.434 1.00 93.88 77 GLY A C 1
ATOM 538 O O . GLY A 1 77 ? 26.371 -5.903 -4.397 1.00 93.88 77 GLY A O 1
ATOM 539 N N . ARG A 1 78 ? 25.415 -5.323 -6.341 1.00 95.06 78 ARG A N 1
ATOM 540 C CA . ARG A 1 78 ? 25.604 -3.872 -6.190 1.00 95.06 78 ARG A CA 1
ATOM 541 C C . ARG A 1 78 ? 24.278 -3.176 -5.939 1.00 95.06 78 ARG A C 1
ATOM 543 O O . ARG A 1 78 ? 23.320 -3.419 -6.668 1.00 95.06 78 ARG A O 1
ATOM 550 N N . ASP A 1 79 ? 24.241 -2.290 -4.953 1.00 93.69 79 ASP A N 1
ATOM 551 C CA . ASP A 1 79 ? 23.093 -1.412 -4.716 1.00 93.69 79 ASP A CA 1
ATOM 552 C C . ASP A 1 79 ? 22.795 -0.571 -5.967 1.00 93.69 79 ASP A C 1
ATOM 554 O O . ASP A 1 79 ? 23.716 -0.126 -6.660 1.00 93.69 79 ASP A O 1
ATOM 558 N N . GLN A 1 80 ? 21.516 -0.434 -6.305 1.00 91.69 80 GLN A N 1
ATOM 559 C CA . GLN A 1 80 ? 21.055 0.374 -7.430 1.00 91.69 80 GLN A CA 1
ATOM 560 C C . GLN A 1 80 ? 20.797 1.838 -7.062 1.00 91.69 80 GLN A C 1
ATOM 562 O O . GLN A 1 80 ? 20.550 2.632 -7.967 1.00 91.69 80 GLN A O 1
ATOM 567 N N . GLY A 1 81 ? 20.898 2.214 -5.782 1.00 91.06 81 GLY A N 1
ATOM 568 C CA . GLY A 1 81 ? 20.738 3.602 -5.344 1.00 91.06 81 GLY A CA 1
ATOM 569 C C . GLY A 1 81 ? 19.335 4.134 -5.622 1.00 91.06 81 GLY A C 1
ATOM 570 O O . GLY A 1 81 ? 19.177 5.274 -6.067 1.00 91.06 81 GLY A O 1
ATOM 571 N N . LEU A 1 82 ? 18.324 3.283 -5.427 1.00 89.44 82 LEU A N 1
ATOM 572 C CA . LEU A 1 82 ? 16.931 3.699 -5.528 1.00 89.44 82 LEU A CA 1
ATOM 573 C C . LEU A 1 82 ? 16.633 4.732 -4.434 1.00 89.44 82 LEU A C 1
ATOM 575 O O . LEU A 1 82 ? 17.159 4.613 -3.328 1.00 89.44 82 LEU A O 1
ATOM 579 N N . PRO A 1 83 ? 15.823 5.759 -4.726 1.00 88.81 83 PRO A N 1
ATOM 580 C CA . PRO A 1 83 ? 15.455 6.730 -3.712 1.00 88.81 83 PRO A CA 1
ATOM 581 C C . PRO A 1 83 ? 14.623 6.074 -2.611 1.00 88.81 83 PRO A C 1
ATOM 583 O O . PRO A 1 83 ? 13.727 5.280 -2.884 1.00 88.81 83 PRO A O 1
ATOM 586 N N . ASP A 1 84 ? 14.880 6.465 -1.368 1.00 92.00 84 ASP A N 1
ATOM 587 C CA . ASP A 1 84 ? 14.050 6.077 -0.232 1.00 92.00 84 ASP A CA 1
ATOM 588 C C . ASP A 1 84 ? 12.656 6.705 -0.342 1.00 92.00 84 ASP A C 1
ATOM 590 O O . ASP A 1 84 ? 12.509 7.833 -0.816 1.00 92.00 84 ASP A O 1
ATOM 594 N N . ALA A 1 85 ? 11.624 5.984 0.100 1.00 89.94 85 ALA A N 1
ATOM 595 C CA . ALA A 1 85 ? 10.236 6.434 0.019 1.00 89.94 85 ALA A CA 1
ATOM 596 C C . ALA A 1 85 ? 9.749 6.941 1.374 1.00 89.94 85 ALA A C 1
ATOM 598 O O . ALA A 1 85 ? 9.690 6.183 2.346 1.00 89.94 85 ALA A O 1
ATOM 599 N N . HIS A 1 86 ? 9.368 8.212 1.454 1.00 92.94 86 HIS A N 1
ATOM 600 C CA . HIS A 1 86 ? 8.915 8.804 2.703 1.00 92.94 86 HIS A CA 1
ATOM 601 C C . HIS A 1 86 ? 7.866 9.898 2.495 1.00 92.94 86 HIS A C 1
ATOM 603 O O . HIS A 1 86 ? 7.743 10.468 1.413 1.00 92.94 86 HIS A O 1
ATOM 609 N N . GLY A 1 87 ? 7.017 10.103 3.504 1.00 91.50 87 GLY A N 1
ATOM 610 C CA . GLY A 1 87 ? 5.884 11.015 3.379 1.00 91.50 87 GLY A CA 1
ATOM 611 C C . GLY A 1 87 ? 4.906 11.005 4.546 1.00 91.50 87 GLY A C 1
ATOM 612 O O . GLY A 1 87 ? 4.991 10.197 5.476 1.00 91.50 87 GLY A O 1
ATOM 613 N N . THR A 1 88 ? 3.945 11.921 4.474 1.00 94.25 88 THR A N 1
ATOM 614 C CA . THR A 1 88 ? 2.894 12.119 5.471 1.00 94.25 88 THR A CA 1
ATOM 615 C C . THR A 1 88 ? 1.632 11.358 5.080 1.00 94.25 88 THR A C 1
ATOM 617 O O . THR A 1 88 ? 1.178 11.432 3.943 1.00 94.25 88 THR A O 1
ATOM 620 N N . SER A 1 89 ? 1.032 10.657 6.041 1.00 94.19 89 SER A N 1
ATOM 621 C CA . SER A 1 89 ? -0.267 9.996 5.892 1.00 94.19 89 SER A CA 1
ATOM 622 C C . SER A 1 89 ? -1.338 10.707 6.714 1.00 94.19 89 SER A C 1
ATOM 624 O O . SER A 1 89 ? -1.108 11.014 7.881 1.00 94.19 89 SER A O 1
ATOM 626 N N . GLY A 1 90 ? -2.523 10.920 6.149 1.00 95.62 90 GLY A N 1
ATOM 627 C CA . GLY A 1 90 ? -3.684 11.485 6.839 1.00 95.62 90 GLY A CA 1
ATOM 628 C C . GLY A 1 90 ? -4.916 10.604 6.664 1.00 95.62 90 GLY A C 1
ATOM 629 O O . GLY A 1 90 ? -5.218 10.184 5.551 1.00 9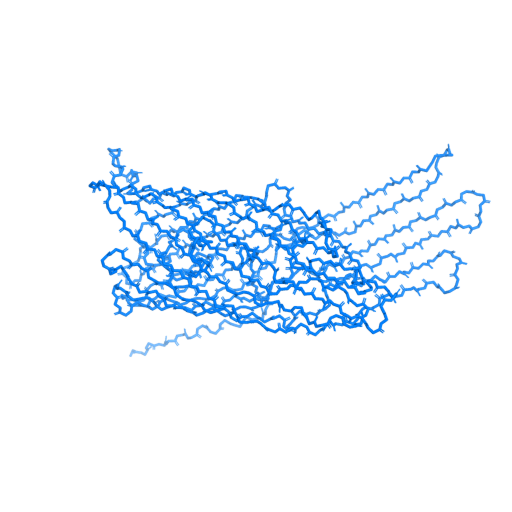5.62 90 GLY A O 1
ATOM 630 N N . GLY A 1 91 ? -5.627 10.313 7.749 1.00 95.94 91 GLY A N 1
ATOM 631 C CA . GLY A 1 91 ? -6.840 9.496 7.749 1.00 95.94 91 GLY A CA 1
ATOM 632 C C . GLY A 1 91 ? -7.979 10.190 8.485 1.00 95.94 91 GLY A C 1
ATOM 633 O O . GLY A 1 91 ? -7.759 10.807 9.526 1.00 95.94 91 GLY A O 1
ATOM 634 N N . ALA A 1 92 ? -9.200 10.089 7.971 1.00 97.00 92 ALA A N 1
ATOM 635 C CA . ALA A 1 92 ? -10.384 10.588 8.660 1.00 97.00 92 ALA A CA 1
ATOM 636 C C . ALA A 1 92 ? -11.590 9.676 8.440 1.00 97.00 92 ALA A C 1
ATOM 638 O O . ALA A 1 92 ? -11.774 9.124 7.357 1.00 97.00 92 ALA A O 1
ATOM 639 N N . CYS A 1 93 ? -12.441 9.567 9.455 1.00 97.06 93 CYS A N 1
ATOM 640 C CA . CYS A 1 93 ? -13.766 8.968 9.363 1.00 97.06 93 CYS A CA 1
ATOM 641 C C . CYS A 1 93 ? -14.773 9.862 10.081 1.00 97.06 93 CYS A C 1
ATOM 643 O O . CYS A 1 93 ? -14.653 10.125 11.278 1.00 97.06 93 CYS A O 1
ATOM 645 N N . VAL A 1 94 ? -15.775 10.308 9.335 1.00 96.75 94 VAL A N 1
ATOM 646 C CA . VAL A 1 94 ? -16.840 11.207 9.761 1.00 96.75 94 VAL A CA 1
ATOM 647 C C . VAL A 1 94 ? -18.163 10.441 9.672 1.00 96.75 94 VAL A C 1
ATOM 649 O O . VAL A 1 94 ? -18.741 10.338 8.586 1.00 96.75 94 VAL A O 1
ATOM 652 N N . PRO A 1 95 ? -18.657 9.858 10.776 1.00 93.69 95 PRO A N 1
ATOM 653 C CA . PRO A 1 95 ? -19.975 9.244 10.791 1.00 93.69 95 PRO A CA 1
ATOM 654 C C . PRO A 1 95 ? -21.064 10.322 10.758 1.00 93.69 95 PRO A C 1
ATOM 656 O O . PRO A 1 95 ? -21.006 11.317 11.476 1.00 93.69 95 PRO A O 1
ATOM 659 N N . ILE A 1 96 ? -22.081 10.098 9.930 1.00 91.94 96 ILE A N 1
ATOM 660 C CA . ILE A 1 96 ? -23.226 10.984 9.725 1.00 91.94 96 ILE A CA 1
ATOM 661 C C . ILE A 1 96 ? -24.484 10.225 10.179 1.00 91.94 96 ILE A C 1
ATOM 663 O O . ILE A 1 96 ? -24.938 9.295 9.494 1.00 91.94 96 ILE A O 1
ATOM 667 N N . PRO A 1 97 ? -25.043 10.551 11.358 1.00 83.56 97 PRO A N 1
ATOM 668 C CA . PRO A 1 97 ? -26.173 9.813 11.905 1.00 83.56 97 PRO A CA 1
ATOM 669 C C . PRO A 1 97 ? -27.461 10.100 11.119 1.00 83.56 97 PRO A C 1
ATOM 671 O O . PRO A 1 97 ? -27.866 11.251 10.979 1.00 83.56 97 PRO A O 1
ATOM 674 N N . PHE A 1 98 ? -28.141 9.041 10.667 1.00 84.12 98 PHE A N 1
ATOM 675 C CA . PHE A 1 98 ? -29.523 9.087 10.177 1.00 84.12 98 PHE A CA 1
ATOM 676 C C . PHE A 1 98 ? -30.409 8.129 11.002 1.00 84.12 98 PHE A C 1
ATOM 678 O O . PHE A 1 98 ? -29.890 7.187 11.606 1.00 84.12 98 PHE A O 1
ATOM 685 N N . PRO A 1 99 ? -31.744 8.324 11.048 1.00 77.81 99 PRO A N 1
ATOM 686 C CA . PRO A 1 99 ? -32.626 7.563 11.945 1.00 77.81 99 PRO A CA 1
ATOM 687 C C . PRO A 1 99 ? -32.611 6.034 11.760 1.00 77.81 99 PRO A C 1
ATOM 689 O O . PRO A 1 99 ? -32.747 5.302 12.735 1.00 77.81 99 PRO A O 1
ATOM 692 N N . PHE A 1 100 ? -32.435 5.539 10.528 1.00 79.62 100 PHE A N 1
ATOM 693 C CA . PHE A 1 100 ? -32.548 4.103 10.203 1.00 79.62 100 PHE A CA 1
ATOM 694 C C . PHE A 1 100 ? -31.299 3.502 9.555 1.00 79.62 100 PHE A C 1
ATOM 696 O O . PHE A 1 100 ? -31.193 2.286 9.401 1.00 79.62 100 PHE A O 1
ATOM 703 N N . VAL A 1 101 ? -30.344 4.347 9.182 1.00 85.50 101 VAL A N 1
ATOM 704 C CA . VAL A 1 101 ? -29.082 3.962 8.555 1.00 85.50 101 VAL A CA 1
ATOM 705 C C . VAL A 1 101 ? -27.966 4.823 9.123 1.00 85.50 101 VAL A C 1
ATOM 707 O O . VAL A 1 101 ? -28.214 5.933 9.583 1.00 85.50 101 VAL A O 1
ATOM 710 N N . ARG A 1 102 ? -26.723 4.342 9.094 1.00 89.06 102 ARG A N 1
ATOM 711 C CA . ARG A 1 102 ? -25.573 5.225 9.328 1.00 89.06 102 ARG A CA 1
ATOM 712 C C . ARG A 1 102 ? -24.824 5.407 8.037 1.00 89.06 102 ARG A C 1
ATOM 714 O O . ARG A 1 102 ? -24.338 4.426 7.477 1.00 89.06 102 ARG A O 1
ATOM 721 N N . LEU A 1 103 ? -24.769 6.655 7.599 1.00 95.25 103 LEU A N 1
ATOM 722 C CA . LEU A 1 103 ? -23.856 7.079 6.561 1.00 95.25 103 LEU A CA 1
ATOM 723 C C . LEU A 1 103 ? -22.535 7.456 7.220 1.00 95.25 103 LEU A C 1
ATOM 725 O O . LEU A 1 103 ? -22.504 7.859 8.380 1.00 95.25 103 LEU A O 1
ATOM 729 N N . ALA A 1 104 ? -21.437 7.300 6.505 1.00 96.38 104 ALA A N 1
ATOM 730 C CA . ALA A 1 104 ? -20.158 7.817 6.938 1.00 96.38 104 ALA A CA 1
ATOM 731 C C . ALA A 1 104 ? -19.321 8.204 5.728 1.00 96.38 104 ALA A C 1
ATOM 733 O O . ALA A 1 104 ? -19.414 7.573 4.678 1.00 96.38 104 ALA A O 1
ATOM 734 N N . PHE A 1 105 ? -18.516 9.240 5.893 1.00 97.50 105 PHE A N 1
ATOM 735 C CA . PHE A 1 105 ? -17.490 9.628 4.941 1.00 97.50 105 PHE A CA 1
ATOM 736 C C . PHE A 1 105 ? -16.132 9.263 5.527 1.00 97.50 105 PHE A C 1
ATOM 738 O O . PHE A 1 105 ? -15.879 9.559 6.693 1.00 97.50 105 PHE A O 1
ATOM 745 N N . SER A 1 106 ? -15.248 8.655 4.747 1.00 96.69 106 SER A N 1
ATOM 746 C CA . SER A 1 106 ? -13.853 8.489 5.150 1.00 96.69 106 SER A CA 1
ATOM 747 C C . SER A 1 106 ? -12.894 8.853 4.039 1.00 96.69 106 SER A C 1
ATOM 749 O O . SER A 1 106 ? -13.204 8.730 2.856 1.00 96.69 106 SER A O 1
ATOM 751 N N . THR A 1 107 ? -11.707 9.289 4.446 1.00 96.12 107 THR A N 1
ATOM 752 C CA . THR A 1 107 ? -10.599 9.553 3.541 1.00 96.12 107 THR A CA 1
ATOM 753 C C . THR A 1 107 ? -9.294 8.996 4.086 1.00 96.12 107 THR A C 1
ATOM 755 O O . THR A 1 107 ? -9.082 8.982 5.297 1.00 96.12 107 THR A O 1
ATOM 758 N N . ALA A 1 108 ? -8.422 8.564 3.182 1.00 94.12 108 ALA A N 1
ATOM 759 C CA . ALA A 1 108 ? -7.032 8.224 3.444 1.00 94.12 108 ALA A CA 1
ATOM 760 C C . ALA A 1 108 ? -6.175 8.940 2.400 1.00 94.12 108 ALA A C 1
ATOM 762 O O . ALA A 1 108 ? -6.535 8.971 1.226 1.00 94.12 108 ALA A O 1
ATOM 763 N N . ALA A 1 109 ? -5.091 9.570 2.828 1.00 92.69 109 ALA A N 1
ATOM 764 C CA . ALA A 1 109 ? -4.188 10.307 1.962 1.00 92.69 109 ALA A CA 1
ATOM 765 C C . ALA A 1 109 ? -2.745 9.969 2.317 1.00 92.69 109 ALA A C 1
ATOM 767 O O . ALA A 1 109 ? -2.419 9.903 3.502 1.00 92.69 109 ALA A O 1
ATOM 768 N N . TYR A 1 110 ? -1.894 9.807 1.313 1.00 90.62 110 TYR A N 1
ATOM 769 C CA . TYR A 1 110 ? -0.446 9.755 1.470 1.00 90.62 110 TYR A CA 1
ATOM 770 C C . TYR A 1 110 ? 0.189 10.785 0.540 1.00 90.62 110 TYR A C 1
ATOM 772 O O . TYR A 1 110 ? -0.140 10.853 -0.644 1.00 90.62 110 TYR A O 1
ATOM 780 N N . ILE A 1 111 ? 1.068 11.612 1.097 1.00 89.94 111 ILE A N 1
ATOM 781 C CA . ILE A 1 111 ? 1.744 12.699 0.395 1.00 89.94 111 ILE A CA 1
ATOM 782 C C . ILE A 1 111 ? 3.248 12.515 0.612 1.00 89.94 111 ILE A C 1
ATOM 784 O O . ILE A 1 111 ? 3.712 12.723 1.739 1.00 89.94 111 ILE A O 1
ATOM 788 N N . PRO A 1 112 ? 4.010 12.120 -0.423 1.00 87.25 112 PRO A N 1
ATOM 789 C CA . PRO A 1 112 ? 5.461 12.142 -0.349 1.00 87.25 112 PRO A CA 1
ATOM 790 C C . PRO A 1 112 ? 5.965 13.579 -0.167 1.00 87.25 112 PRO A C 1
ATOM 792 O O . PRO A 1 112 ? 5.380 14.528 -0.683 1.00 87.25 112 PRO A O 1
ATOM 795 N N . ASP A 1 113 ? 7.053 13.749 0.574 1.00 85.62 113 ASP A N 1
ATOM 796 C CA . ASP A 1 113 ? 7.663 15.057 0.881 1.00 85.62 113 ASP A CA 1
ATOM 797 C C . ASP A 1 113 ? 8.825 15.421 -0.072 1.00 85.62 113 ASP A C 1
ATOM 799 O O . ASP A 1 113 ? 9.296 16.557 -0.065 1.00 85.62 113 ASP A O 1
ATOM 803 N N . GLN A 1 114 ? 9.265 14.479 -0.915 1.00 78.12 114 GLN A N 1
ATOM 804 C CA . GLN A 1 114 ? 10.299 14.687 -1.937 1.00 78.12 114 GLN A CA 1
ATOM 805 C C . GLN A 1 114 ? 9.708 15.129 -3.281 1.00 78.12 114 GLN A C 1
ATOM 807 O O . GLN A 1 114 ? 10.237 16.024 -3.939 1.00 78.12 114 GLN A O 1
ATOM 812 N N . TRP A 1 115 ? 8.620 14.475 -3.703 1.00 69.69 115 TRP A N 1
ATOM 813 C CA . TRP A 1 115 ? 7.999 14.644 -5.016 1.00 69.69 115 TRP A CA 1
ATOM 814 C C . TRP A 1 115 ? 6.481 14.499 -4.914 1.00 69.69 115 TRP A C 1
ATOM 816 O O . TRP A 1 115 ? 5.987 13.628 -4.204 1.00 69.69 115 TRP A O 1
ATOM 826 N N . PHE A 1 116 ? 5.732 15.278 -5.697 1.00 68.50 116 PHE A N 1
ATOM 827 C CA . PHE A 1 116 ? 4.302 15.006 -5.899 1.00 68.50 116 PHE A CA 1
ATOM 828 C C . PHE A 1 116 ? 4.090 13.688 -6.662 1.00 68.50 116 PHE A C 1
ATOM 830 O O . PHE A 1 116 ? 3.241 12.873 -6.298 1.00 68.50 116 PHE A O 1
ATOM 837 N N . ALA A 1 117 ? 4.909 13.464 -7.689 1.00 67.88 117 ALA A N 1
ATOM 838 C CA . ALA A 1 117 ? 5.058 12.198 -8.390 1.00 67.88 117 ALA A CA 1
ATOM 839 C C . ALA A 1 117 ? 6.476 12.117 -8.975 1.00 67.88 117 ALA A C 1
ATOM 841 O O . ALA A 1 117 ? 6.997 13.117 -9.477 1.00 67.88 117 ALA A O 1
ATOM 842 N N . ARG A 1 118 ? 7.104 10.938 -8.923 1.00 72.00 118 ARG A N 1
ATOM 843 C CA . ARG A 1 118 ? 8.378 10.666 -9.602 1.00 72.00 118 ARG A CA 1
ATOM 844 C C . ARG A 1 118 ? 8.129 9.915 -10.905 1.00 72.00 118 ARG A C 1
ATOM 846 O O . ARG A 1 118 ? 7.511 8.856 -10.890 1.00 72.00 118 ARG A O 1
ATOM 853 N N . ILE A 1 119 ? 8.674 10.430 -12.006 1.00 69.19 119 ILE A N 1
ATOM 854 C CA . ILE A 1 119 ? 8.659 9.776 -13.319 1.00 69.19 119 ILE A CA 1
ATOM 855 C C . ILE A 1 119 ? 10.100 9.683 -13.806 1.00 69.19 119 ILE A C 1
ATOM 857 O O . ILE A 1 119 ? 10.685 10.665 -14.260 1.00 69.19 119 ILE A O 1
ATOM 861 N N . ALA A 1 120 ? 10.692 8.499 -13.686 1.00 69.12 120 ALA A N 1
ATOM 862 C CA . ALA A 1 120 ? 11.964 8.184 -14.319 1.00 69.12 120 ALA A CA 1
ATOM 863 C C . ALA A 1 120 ? 11.733 7.238 -15.494 1.00 69.12 120 ALA A C 1
ATOM 865 O O . ALA A 1 120 ? 11.343 6.081 -15.318 1.00 69.12 120 ALA A O 1
ATOM 866 N N . LEU A 1 121 ? 12.013 7.738 -16.695 1.00 67.75 121 LEU A N 1
ATOM 867 C CA . LEU A 1 121 ? 11.911 6.972 -17.928 1.00 67.75 121 LEU A CA 1
ATOM 868 C C . LEU A 1 121 ? 13.236 6.261 -18.167 1.00 67.75 121 LEU A C 1
ATOM 870 O O . LEU A 1 121 ? 14.256 6.889 -18.441 1.00 67.75 121 LEU A O 1
ATOM 874 N N . GLN A 1 122 ? 13.215 4.940 -18.034 1.00 70.62 122 GLN A N 1
ATOM 875 C CA . GLN A 1 122 ? 14.353 4.084 -18.349 1.00 70.62 122 GLN A CA 1
ATOM 876 C 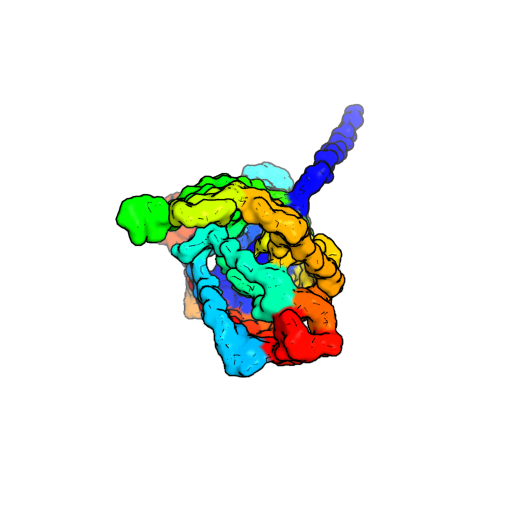C . GLN A 1 122 ? 13.982 3.163 -19.515 1.00 70.62 122 GLN A C 1
ATOM 878 O O . GLN A 1 122 ? 12.849 2.666 -19.547 1.00 70.62 122 GLN A O 1
ATOM 883 N N . PRO A 1 123 ? 14.903 2.912 -20.464 1.00 72.12 123 PRO A N 1
ATOM 884 C CA . PRO A 1 123 ? 14.660 1.979 -21.556 1.00 72.12 123 PRO A CA 1
ATOM 885 C C . PRO A 1 123 ? 14.273 0.596 -21.037 1.00 72.12 123 PRO A C 1
ATOM 887 O O . PRO A 1 123 ? 14.852 0.111 -20.066 1.00 72.12 123 PRO A O 1
ATOM 890 N N . ALA A 1 124 ? 13.356 -0.079 -21.734 1.00 78.25 124 ALA A N 1
ATOM 891 C CA . ALA A 1 124 ? 12.899 -1.417 -21.348 1.00 78.25 124 ALA A CA 1
ATOM 892 C C . ALA A 1 124 ? 14.041 -2.430 -21.241 1.00 78.25 124 ALA A C 1
ATOM 894 O O . ALA A 1 124 ? 13.939 -3.388 -20.486 1.00 78.25 124 ALA A O 1
ATOM 895 N N . SER A 1 125 ? 15.097 -2.243 -22.032 1.00 77.19 125 SER A N 1
ATOM 896 C CA . SER A 1 125 ? 16.245 -3.140 -22.096 1.00 77.19 125 SER A CA 1
ATOM 897 C C . SER A 1 125 ? 17.222 -2.989 -20.944 1.00 77.19 125 SER A C 1
ATOM 899 O O . SER A 1 125 ? 18.018 -3.898 -20.707 1.00 77.19 125 SER A O 1
ATOM 901 N N . GLN A 1 126 ? 17.155 -1.889 -20.195 1.00 83.06 126 GLN A N 1
ATOM 902 C CA . GLN A 1 126 ? 18.004 -1.688 -19.032 1.00 83.06 126 GLN A CA 1
ATOM 903 C C . GLN A 1 126 ? 17.391 -2.380 -17.807 1.00 83.06 126 GLN A C 1
ATOM 905 O O . GLN A 1 126 ? 16.210 -2.169 -17.529 1.00 83.06 126 GLN A O 1
ATOM 910 N N . PRO A 1 127 ? 18.167 -3.196 -17.062 1.00 87.56 127 PRO A N 1
ATOM 911 C CA . PRO A 1 127 ? 17.665 -3.841 -15.862 1.00 87.56 127 PRO A CA 1
ATOM 912 C C . PRO A 1 127 ? 17.263 -2.807 -14.815 1.00 87.56 127 PRO A C 1
ATOM 914 O O . PRO A 1 127 ? 18.138 -2.094 -14.318 1.00 87.56 127 PRO A O 1
ATOM 917 N N . ARG A 1 128 ? 15.969 -2.752 -14.487 1.00 86.56 128 ARG A N 1
ATOM 918 C CA . ARG A 1 128 ? 15.386 -1.759 -13.570 1.00 86.56 128 ARG A CA 1
ATOM 919 C C . ARG A 1 128 ? 14.349 -2.371 -12.636 1.00 86.56 128 ARG A C 1
ATOM 921 O O . ARG A 1 128 ? 13.614 -3.273 -13.052 1.00 86.56 128 ARG A O 1
ATOM 928 N N . PHE A 1 129 ? 14.257 -1.870 -11.407 1.00 91.38 129 PHE A N 1
ATOM 929 C CA . PHE A 1 129 ? 13.296 -2.356 -10.419 1.00 91.38 129 PHE A CA 1
ATOM 930 C C . PHE A 1 129 ? 11.916 -1.747 -10.669 1.00 91.38 129 PHE A C 1
ATOM 932 O O . PHE A 1 129 ? 11.489 -0.802 -10.011 1.00 91.38 129 PHE A O 1
ATOM 939 N N . VAL A 1 130 ? 11.198 -2.331 -11.628 1.00 87.75 130 VAL A N 1
ATOM 940 C CA . VAL A 1 130 ? 9.967 -1.779 -12.219 1.00 87.75 130 VAL A CA 1
ATOM 941 C C . VAL A 1 130 ? 8.865 -1.442 -11.204 1.00 87.75 130 VAL A C 1
ATOM 943 O O . VAL A 1 130 ? 8.087 -0.519 -11.430 1.00 87.75 130 VAL A O 1
ATOM 946 N N . LEU A 1 131 ? 8.797 -2.158 -10.077 1.00 89.31 131 LEU A N 1
ATOM 947 C CA . LEU A 1 131 ? 7.814 -1.901 -9.019 1.00 89.31 131 LEU A CA 1
ATOM 948 C C . LEU A 1 131 ? 8.258 -0.847 -7.994 1.00 89.31 131 LEU A C 1
ATOM 950 O O . LEU A 1 131 ? 7.426 -0.403 -7.205 1.00 89.31 131 LEU A O 1
ATOM 954 N N . TRP A 1 132 ? 9.534 -0.461 -7.997 1.00 88.88 132 TRP A N 1
ATOM 955 C CA . TRP A 1 132 ? 10.164 0.363 -6.962 1.00 88.88 132 TRP A CA 1
ATOM 956 C C . TRP A 1 132 ? 10.658 1.714 -7.472 1.00 88.88 132 TRP A C 1
ATOM 958 O O . TRP A 1 132 ? 10.690 2.656 -6.695 1.00 88.88 132 TRP A O 1
ATOM 968 N N . ASP A 1 133 ? 10.988 1.838 -8.760 1.00 82.81 133 ASP A N 1
ATOM 969 C CA . ASP A 1 133 ? 11.569 3.069 -9.306 1.00 82.81 133 ASP A CA 1
ATOM 970 C C . ASP A 1 133 ? 10.652 4.294 -9.106 1.00 82.81 133 ASP A C 1
ATOM 972 O O . ASP A 1 133 ? 11.076 5.329 -8.593 1.00 82.81 133 ASP A O 1
ATOM 976 N N . ASN A 1 134 ? 9.388 4.197 -9.529 1.00 81.19 134 ASN A N 1
ATOM 977 C CA . ASN A 1 134 ? 8.464 5.343 -9.569 1.00 81.19 134 ASN A CA 1
ATOM 978 C C . ASN A 1 134 ? 7.273 5.171 -8.615 1.00 81.19 134 ASN A C 1
ATOM 980 O O . ASN A 1 134 ? 6.835 6.115 -7.960 1.00 81.19 134 ASN A O 1
ATOM 984 N N . ARG A 1 135 ? 6.760 3.942 -8.495 1.00 83.44 135 ARG A N 1
ATOM 985 C CA . ARG A 1 135 ? 5.496 3.630 -7.811 1.00 83.44 135 ARG A CA 1
ATOM 986 C C . ARG A 1 135 ? 5.424 4.038 -6.327 1.00 83.44 135 ARG A C 1
ATOM 988 O O . ARG A 1 135 ? 4.345 4.492 -5.946 1.00 83.44 135 ARG A O 1
ATOM 995 N N . PRO A 1 136 ? 6.483 3.918 -5.497 1.00 86.19 136 PRO A N 1
ATOM 996 C CA . PRO A 1 136 ? 6.440 4.359 -4.097 1.00 86.19 136 PRO A CA 1
ATOM 997 C C . PRO A 1 136 ? 6.345 5.884 -3.923 1.00 86.19 136 PRO A C 1
ATOM 999 O O . PRO A 1 136 ? 5.942 6.358 -2.865 1.00 86.19 136 PRO A O 1
ATOM 1002 N N . HIS A 1 137 ? 6.708 6.657 -4.948 1.00 84.25 137 HIS A N 1
ATOM 1003 C CA . HIS A 1 137 ? 6.939 8.100 -4.859 1.00 84.25 137 HIS A CA 1
ATOM 1004 C C . HIS A 1 137 ? 5.816 8.891 -5.532 1.00 84.25 137 HIS A C 1
ATOM 1006 O O . HIS A 1 137 ? 6.057 9.675 -6.452 1.00 84.25 137 HIS A O 1
ATOM 1012 N N . ARG A 1 138 ? 4.570 8.653 -5.114 1.00 81.00 138 ARG A N 1
ATOM 1013 C CA . ARG A 1 138 ? 3.398 9.344 -5.667 1.00 81.00 138 ARG A CA 1
ATOM 1014 C C . ARG A 1 138 ? 2.337 9.623 -4.612 1.00 81.00 138 ARG A C 1
ATOM 1016 O O . ARG A 1 138 ? 2.175 8.851 -3.667 1.00 81.00 138 ARG A O 1
ATOM 1023 N N . VAL A 1 139 ? 1.609 10.719 -4.803 1.00 84.81 139 VAL A N 1
ATOM 1024 C CA . VAL A 1 139 ? 0.459 11.078 -3.968 1.00 84.81 139 VAL A CA 1
ATOM 1025 C C . VAL A 1 139 ? -0.684 10.088 -4.162 1.00 84.81 139 VAL A C 1
ATOM 1027 O O . VAL A 1 139 ? -0.991 9.653 -5.271 1.00 84.81 139 VAL A O 1
ATOM 1030 N N . ALA A 1 140 ? -1.356 9.798 -3.060 1.00 86.12 140 ALA A N 1
ATOM 1031 C CA . ALA A 1 140 ? -2.499 8.915 -2.981 1.00 86.12 140 ALA A CA 1
ATOM 1032 C C . ALA A 1 140 ? -3.626 9.568 -2.195 1.00 86.12 140 ALA A C 1
ATOM 1034 O O . ALA A 1 140 ? -3.386 10.170 -1.146 1.00 86.12 140 ALA A O 1
ATOM 1035 N N . PHE A 1 141 ? -4.855 9.451 -2.694 1.00 90.56 141 PHE A N 1
ATOM 1036 C CA . PHE A 1 141 ? -6.035 10.000 -2.036 1.00 90.56 141 PHE A CA 1
ATOM 1037 C C . PHE A 1 141 ? -7.259 9.109 -2.253 1.00 90.56 141 PHE A C 1
ATOM 1039 O O . PHE A 1 141 ? -7.640 8.814 -3.384 1.00 90.56 141 PHE A O 1
ATOM 1046 N N . ASN A 1 142 ? -7.903 8.682 -1.168 1.00 93.19 142 ASN A N 1
ATOM 1047 C CA . ASN A 1 142 ? -9.021 7.744 -1.199 1.00 93.19 142 ASN A CA 1
ATOM 1048 C C . ASN A 1 142 ? -10.274 8.337 -0.534 1.00 93.19 142 ASN A C 1
ATOM 1050 O O . ASN A 1 142 ? -10.524 8.033 0.629 1.00 93.19 142 ASN A O 1
ATOM 1054 N N . PRO A 1 143 ? -11.078 9.183 -1.199 1.00 95.56 143 PRO A N 1
ATOM 1055 C CA . PRO A 1 143 ? -12.343 9.655 -0.642 1.00 95.56 143 PRO A CA 1
ATOM 1056 C C . PRO A 1 143 ? -13.444 8.600 -0.819 1.00 95.56 143 PRO A C 1
ATOM 1058 O O . PRO A 1 143 ? -13.688 8.108 -1.925 1.00 95.56 143 PRO A O 1
ATOM 1061 N N . THR A 1 144 ? -14.145 8.256 0.262 1.00 97.19 144 THR A N 1
ATOM 1062 C CA . THR A 1 144 ? -15.139 7.176 0.250 1.00 97.19 144 THR A CA 1
ATOM 1063 C C . THR A 1 144 ? -16.368 7.473 1.105 1.00 97.19 144 THR A C 1
ATOM 1065 O O . THR A 1 144 ? -16.329 8.253 2.058 1.00 97.19 144 THR A O 1
ATOM 1068 N N . LEU A 1 145 ? -17.480 6.837 0.744 1.00 97.81 145 LEU A N 1
ATOM 1069 C CA . LEU A 1 145 ? -18.738 6.841 1.477 1.00 97.81 145 LEU A CA 1
ATOM 1070 C C . LEU A 1 145 ? -19.079 5.417 1.905 1.00 97.81 145 LEU A C 1
ATOM 1072 O O . LEU A 1 145 ? -18.830 4.452 1.185 1.00 97.81 145 LEU A O 1
ATOM 1076 N N . ALA A 1 146 ? -19.703 5.282 3.065 1.00 97.12 146 ALA A N 1
ATOM 1077 C CA . ALA A 1 146 ? -20.141 4.002 3.583 1.00 97.12 146 ALA A CA 1
ATOM 1078 C C . ALA A 1 146 ? -21.532 4.084 4.196 1.00 97.12 146 ALA A C 1
ATOM 1080 O O . ALA A 1 146 ? -21.951 5.114 4.720 1.00 97.12 146 ALA A O 1
ATOM 1081 N N . LEU A 1 147 ? -22.236 2.961 4.135 1.00 96.00 147 LEU A N 1
ATOM 1082 C CA . LEU A 1 147 ? -23.580 2.771 4.640 1.00 96.00 147 LEU A CA 1
ATOM 1083 C C . LEU A 1 147 ? -23.609 1.514 5.503 1.00 96.00 147 LEU A C 1
ATOM 1085 O O . LEU A 1 147 ? -23.266 0.421 5.049 1.00 96.00 147 LEU A O 1
ATOM 1089 N N . ARG A 1 148 ? -24.079 1.648 6.742 1.00 95.31 148 ARG A N 1
ATOM 1090 C CA . ARG A 1 148 ? -24.349 0.503 7.613 1.00 95.31 148 ARG A CA 1
ATOM 1091 C C . ARG A 1 148 ? -25.824 0.120 7.564 1.00 95.31 148 ARG A C 1
ATOM 1093 O O . ARG A 1 148 ? -26.694 0.922 7.906 1.00 95.31 148 ARG A O 1
ATOM 1100 N N . LEU A 1 149 ? -26.073 -1.131 7.184 1.00 90.94 149 LEU A N 1
ATOM 1101 C CA . LEU A 1 149 ? -27.377 -1.766 7.033 1.00 90.94 149 LEU A CA 1
ATOM 1102 C C . LEU A 1 149 ? -27.606 -2.743 8.197 1.00 90.94 149 LEU A C 1
ATOM 1104 O O . LEU A 1 149 ? -27.062 -3.849 8.241 1.00 90.94 149 LEU A O 1
ATOM 1108 N N . GLY A 1 150 ? -28.404 -2.328 9.181 1.00 89.75 150 GLY A N 1
ATOM 1109 C CA . GLY A 1 150 ? -28.608 -3.112 10.401 1.00 89.75 150 GLY A CA 1
ATOM 1110 C C . GLY A 1 150 ? -27.319 -3.270 11.220 1.00 89.75 150 GLY A C 1
ATOM 1111 O O . GLY A 1 150 ? -26.438 -2.411 11.201 1.00 89.75 150 GLY A O 1
ATOM 1112 N N . ARG A 1 151 ? -27.206 -4.350 12.001 1.00 89.56 151 ARG A N 1
ATOM 1113 C CA . ARG A 1 151 ? -26.052 -4.577 12.901 1.00 89.56 151 ARG A CA 1
ATOM 1114 C C . ARG A 1 151 ? -24.890 -5.311 12.226 1.00 89.56 151 ARG A C 1
ATOM 1116 O O . ARG A 1 151 ? -23.734 -5.128 12.613 1.00 89.56 151 ARG A O 1
ATOM 1123 N N . MET A 1 152 ? -25.203 -6.122 11.218 1.00 94.75 152 MET A N 1
ATOM 1124 C CA . MET A 1 152 ? -24.268 -7.097 10.661 1.00 94.75 152 MET A CA 1
ATOM 1125 C C . MET A 1 152 ? -23.590 -6.616 9.383 1.00 94.75 152 MET A C 1
ATOM 1127 O O . MET A 1 152 ? -22.443 -6.974 9.168 1.00 94.75 152 MET A O 1
ATOM 1131 N N . LEU A 1 153 ? -24.251 -5.819 8.541 1.00 96.12 153 LEU A N 1
ATOM 1132 C CA . LEU A 1 153 ? -23.737 -5.492 7.213 1.00 96.12 153 LEU A CA 1
ATOM 1133 C C . LEU A 1 153 ? -23.367 -4.013 7.108 1.00 96.12 153 LEU A C 1
ATOM 1135 O O . LEU A 1 153 ? -24.145 -3.134 7.472 1.00 96.12 153 LEU A O 1
ATOM 1139 N N . ALA A 1 154 ? -22.190 -3.738 6.564 1.00 96.81 154 ALA A N 1
ATOM 1140 C CA . ALA A 1 154 ? -21.828 -2.431 6.050 1.00 96.81 154 ALA A CA 1
ATOM 1141 C C . ALA A 1 154 ? -21.309 -2.577 4.620 1.00 96.81 154 ALA A C 1
ATOM 1143 O O . ALA A 1 154 ? -20.639 -3.555 4.287 1.00 96.81 154 ALA A O 1
ATOM 1144 N N . VAL A 1 155 ? -21.628 -1.597 3.789 1.00 97.88 155 VAL A N 1
ATOM 1145 C CA . VAL A 1 155 ? -21.126 -1.474 2.423 1.00 97.88 155 VAL A CA 1
ATOM 1146 C C . VAL A 1 155 ? -20.456 -0.119 2.285 1.00 97.88 155 VAL A C 1
ATOM 1148 O O . VAL A 1 155 ? -20.868 0.849 2.922 1.00 97.88 155 VAL A O 1
ATOM 1151 N N . GLY A 1 156 ? -19.409 -0.044 1.485 1.00 97.00 156 GLY A N 1
ATOM 1152 C CA . GLY A 1 156 ? -18.686 1.187 1.230 1.00 97.00 156 GLY A CA 1
ATOM 1153 C C . GLY A 1 156 ? -18.262 1.266 -0.220 1.00 97.00 156 GLY A C 1
ATOM 1154 O O . GLY A 1 156 ? -18.060 0.248 -0.879 1.00 97.00 156 GLY A O 1
ATOM 1155 N N . GLY A 1 157 ? -18.147 2.482 -0.721 1.00 96.88 157 GLY A N 1
ATOM 1156 C CA . GLY A 1 157 ? -17.694 2.742 -2.069 1.00 96.88 157 GLY A CA 1
ATOM 1157 C C . GLY A 1 157 ? -17.117 4.140 -2.186 1.00 96.88 157 GLY A C 1
ATOM 1158 O O . GLY A 1 157 ? -17.480 5.047 -1.440 1.00 96.88 157 GLY A O 1
ATOM 1159 N N . GLY A 1 158 ? -16.197 4.323 -3.113 1.00 95.12 158 GLY A N 1
ATOM 1160 C CA . GLY A 1 158 ? -15.573 5.615 -3.324 1.00 95.12 158 GLY A CA 1
ATOM 1161 C C . GLY A 1 158 ? -14.547 5.555 -4.423 1.00 95.12 158 GLY A C 1
ATOM 1162 O O . GLY A 1 158 ? -14.645 4.714 -5.318 1.00 95.12 158 GLY A O 1
ATOM 1163 N N . LEU A 1 159 ? -13.574 6.449 -4.335 1.00 93.00 159 LEU A N 1
ATOM 1164 C CA . LEU A 1 159 ? -12.521 6.554 -5.321 1.00 93.00 159 LEU A CA 1
ATOM 1165 C C . LEU A 1 159 ? -11.164 6.311 -4.678 1.00 93.00 159 LEU A C 1
ATOM 1167 O O . LEU A 1 159 ? -10.945 6.638 -3.518 1.00 93.00 159 LEU A O 1
ATOM 1171 N N . THR A 1 160 ? -10.241 5.773 -5.457 1.00 88.69 160 THR A N 1
ATOM 1172 C CA . THR A 1 160 ? -8.815 5.985 -5.257 1.00 88.69 160 THR A CA 1
ATOM 1173 C C . THR A 1 160 ? -8.318 6.892 -6.356 1.00 88.69 160 THR A C 1
ATOM 1175 O O . THR A 1 160 ? -8.704 6.751 -7.514 1.00 88.69 160 THR A O 1
ATOM 1178 N N . MET A 1 161 ? -7.512 7.866 -5.976 1.00 83.81 161 MET A N 1
ATOM 1179 C CA . MET A 1 161 ? -7.075 8.935 -6.845 1.00 83.81 161 MET A CA 1
ATOM 1180 C C . MET A 1 161 ? -5.561 9.013 -6.785 1.00 83.81 161 MET A C 1
ATOM 1182 O O . MET A 1 161 ? -4.964 8.981 -5.710 1.00 83.81 161 MET A O 1
ATOM 1186 N N . LEU A 1 162 ? -4.972 9.124 -7.964 1.00 71.06 162 LEU A N 1
ATOM 1187 C CA . LEU A 1 162 ? -3.570 9.425 -8.162 1.00 71.06 162 LEU A CA 1
ATOM 1188 C C . LEU A 1 162 ? -3.512 10.864 -8.668 1.00 71.06 162 LEU A C 1
ATOM 1190 O O . LEU A 1 162 ? -4.095 11.176 -9.712 1.00 71.06 162 LEU A O 1
ATOM 1194 N N . ALA A 1 163 ? -2.858 11.742 -7.904 1.00 59.66 163 ALA A N 1
ATOM 1195 C CA . ALA A 1 163 ? -2.465 13.038 -8.438 1.00 59.66 163 ALA A CA 1
ATOM 1196 C C . ALA A 1 163 ? -1.305 12.765 -9.396 1.00 59.66 163 ALA A C 1
ATOM 1198 O O . ALA A 1 163 ? -0.214 12.383 -8.970 1.00 59.66 163 ALA A O 1
ATOM 1199 N N . ASP A 1 164 ? -1.608 12.830 -10.686 1.00 55.59 164 ASP A N 1
ATOM 1200 C CA . ASP A 1 164 ? -0.680 12.474 -11.745 1.00 55.59 164 ASP A CA 1
ATOM 1201 C C . ASP A 1 164 ? 0.155 13.689 -12.144 1.00 55.59 164 ASP A C 1
ATOM 1203 O O . ASP A 1 164 ? -0.328 14.820 -12.102 1.00 55.59 164 ASP A O 1
ATOM 1207 N N . GLY A 1 165 ? 1.401 13.447 -12.537 1.00 46.75 165 GLY A N 1
ATOM 1208 C CA . GLY A 1 165 ? 2.290 14.452 -13.104 1.00 46.75 165 GLY A CA 1
ATOM 1209 C C . GLY A 1 165 ? 2.422 14.262 -14.607 1.00 46.75 165 GLY A C 1
ATOM 1210 O O . GLY A 1 165 ? 3.341 13.583 -15.040 1.00 46.75 165 GLY A O 1
ATOM 1211 N N . ALA A 1 166 ? 1.547 14.834 -15.430 1.00 44.94 166 ALA A N 1
ATOM 1212 C CA . ALA A 1 166 ? 1.656 14.742 -16.887 1.00 44.94 166 ALA A CA 1
ATOM 1213 C C . ALA A 1 166 ? 2.436 15.930 -17.477 1.00 44.94 166 ALA A C 1
ATOM 1215 O O . ALA A 1 166 ? 1.898 16.996 -17.732 1.00 44.94 166 ALA A O 1
ATOM 1216 N N . GLY A 1 167 ? 3.725 15.749 -17.755 1.00 43.56 167 GLY A N 1
ATOM 1217 C CA . GLY A 1 167 ? 4.500 16.699 -18.561 1.00 43.56 167 GLY A CA 1
ATOM 1218 C C . GLY A 1 167 ? 3.992 16.783 -20.004 1.00 43.56 167 GLY A C 1
ATOM 1219 O O . GLY A 1 167 ? 4.271 15.864 -20.770 1.00 43.56 167 GLY A O 1
ATOM 1220 N N . ASN A 1 168 ? 3.307 17.857 -20.403 1.00 42.00 168 ASN A N 1
ATOM 1221 C CA . ASN A 1 168 ? 3.014 18.146 -21.806 1.00 42.00 168 ASN A CA 1
ATOM 1222 C C . ASN A 1 168 ? 4.193 18.886 -22.447 1.00 42.00 168 ASN A C 1
ATOM 1224 O O . ASN A 1 168 ? 4.255 20.106 -22.474 1.00 42.00 168 ASN A O 1
ATOM 1228 N N . GLY A 1 169 ? 5.113 18.130 -23.040 1.00 46.28 169 GLY A N 1
ATOM 1229 C CA . GLY A 1 169 ? 6.139 18.690 -23.918 1.00 46.28 169 GLY A CA 1
ATOM 1230 C C . GLY A 1 169 ? 7.346 19.258 -23.173 1.00 46.28 169 GLY A C 1
ATOM 1231 O O . GLY A 1 169 ? 7.250 20.149 -22.332 1.00 46.28 169 GLY A O 1
ATOM 1232 N N . ILE A 1 170 ? 8.523 18.749 -23.532 1.00 48.47 170 ILE A N 1
ATOM 1233 C CA . ILE A 1 170 ? 9.796 19.403 -23.238 1.00 48.47 170 ILE A CA 1
ATOM 1234 C C . ILE A 1 170 ? 10.206 20.081 -24.540 1.00 48.47 170 ILE A C 1
ATOM 1236 O O . ILE A 1 170 ? 10.519 19.405 -25.517 1.00 48.47 170 ILE A O 1
ATOM 1240 N N . ALA A 1 171 ? 10.212 21.408 -24.583 1.00 48.31 171 ALA A N 1
ATOM 1241 C CA . ALA A 1 171 ? 10.895 22.132 -25.644 1.00 48.31 171 ALA A CA 1
ATOM 1242 C C . ALA A 1 171 ? 12.384 22.147 -25.296 1.00 48.31 171 ALA A C 1
ATOM 1244 O O . ALA A 1 171 ? 12.772 22.838 -24.357 1.00 48.31 171 ALA A O 1
ATOM 1245 N N . PHE A 1 172 ? 13.201 21.368 -26.009 1.00 46.25 172 PHE A N 1
ATOM 1246 C CA . PHE A 1 172 ? 14.649 21.305 -25.803 1.00 46.25 172 PHE A CA 1
ATOM 1247 C C . PHE A 1 172 ? 15.351 21.990 -26.979 1.00 46.25 172 PHE A C 1
ATOM 1249 O O . PHE A 1 172 ? 15.440 21.436 -28.072 1.00 46.25 172 PHE A O 1
ATOM 1256 N N . ARG A 1 173 ? 15.833 23.218 -26.780 1.00 51.28 173 ARG A N 1
ATOM 1257 C CA . ARG A 1 173 ? 16.606 23.955 -27.788 1.00 51.28 173 ARG A CA 1
ATOM 1258 C C . ARG A 1 173 ? 18.088 23.762 -27.525 1.00 51.28 173 ARG A C 1
ATOM 1260 O O . ARG A 1 173 ? 18.559 24.145 -26.458 1.00 51.28 173 ARG A O 1
ATOM 1267 N N . VAL A 1 174 ? 18.819 23.216 -28.495 1.00 51.94 174 VAL A N 1
ATOM 1268 C CA . VAL A 1 174 ? 20.282 23.111 -28.448 1.00 51.94 174 VAL A CA 1
ATOM 1269 C C . VAL A 1 174 ? 20.852 23.913 -29.604 1.00 51.94 174 VAL A C 1
ATOM 1271 O O . VAL A 1 174 ? 20.577 23.622 -30.761 1.00 51.94 174 VAL A O 1
ATOM 1274 N N . GLY A 1 175 ? 21.661 24.923 -29.307 1.00 53.81 175 GLY A N 1
ATOM 1275 C CA . GLY A 1 175 ? 22.283 25.748 -30.340 1.00 53.81 175 GLY A CA 1
ATOM 1276 C C . GLY A 1 175 ? 23.622 26.315 -29.901 1.00 53.81 175 GLY A C 1
ATOM 1277 O O . GLY A 1 175 ? 24.032 26.167 -28.750 1.00 53.81 175 GLY A O 1
ATOM 1278 N N . ILE A 1 176 ? 24.311 26.988 -30.819 1.00 53.75 176 ILE A N 1
ATOM 1279 C CA . ILE A 1 176 ? 25.530 27.741 -30.518 1.00 53.75 176 ILE A CA 1
ATOM 1280 C C . ILE A 1 176 ? 25.250 29.222 -30.757 1.00 53.75 176 ILE A C 1
ATOM 1282 O O . ILE A 1 176 ? 24.995 29.637 -31.885 1.00 53.75 176 ILE A O 1
ATOM 1286 N N . LYS A 1 177 ? 25.347 30.045 -29.710 1.00 57.88 177 LYS A N 1
ATOM 1287 C CA . LYS A 1 177 ? 25.235 31.508 -29.816 1.00 57.88 177 LYS A CA 1
ATOM 1288 C C . LYS A 1 177 ? 26.523 32.139 -29.331 1.00 57.88 177 LYS A C 1
ATOM 1290 O O . LYS A 1 177 ? 26.978 31.879 -28.222 1.00 57.88 177 LYS A O 1
ATOM 1295 N N . SER A 1 178 ? 27.139 32.939 -30.197 1.00 56.31 178 SER A N 1
ATOM 1296 C CA . SER A 1 178 ? 28.431 33.587 -29.929 1.00 56.31 178 SER A CA 1
ATOM 1297 C C . SER A 1 178 ? 29.548 32.608 -29.520 1.00 56.31 178 SER A C 1
ATOM 1299 O O . SER A 1 178 ? 30.384 32.934 -28.683 1.00 56.31 178 SER A O 1
ATOM 1301 N N . GLY A 1 179 ? 29.561 31.397 -30.091 1.00 57.19 179 GLY A N 1
ATOM 1302 C CA . GLY A 1 179 ? 30.586 30.379 -29.822 1.00 57.19 179 GLY A CA 1
ATOM 1303 C C . GLY A 1 179 ? 30.387 29.567 -28.535 1.00 57.19 179 GLY A C 1
ATOM 1304 O O . GLY A 1 179 ? 31.235 28.739 -28.218 1.00 57.19 179 GLY A O 1
ATOM 1305 N N . GLN A 1 180 ? 29.283 29.766 -27.807 1.00 46.66 180 GLN A N 1
ATOM 1306 C CA . GLN A 1 180 ? 28.922 28.968 -26.633 1.00 46.66 180 GLN A CA 1
ATOM 1307 C C . GLN A 1 180 ? 27.719 28.073 -26.926 1.00 46.66 180 GLN A C 1
ATOM 1309 O O . GLN A 1 180 ? 26.752 28.514 -27.549 1.00 46.66 180 GLN A O 1
ATOM 1314 N N . VAL A 1 181 ? 27.782 26.825 -26.454 1.00 57.47 181 VAL A N 1
ATOM 1315 C CA . VAL A 1 181 ? 26.653 25.888 -26.485 1.00 57.47 181 VAL A CA 1
ATOM 1316 C C . VAL A 1 181 ? 25.597 26.383 -25.500 1.00 57.47 181 VAL A C 1
ATOM 1318 O O . VAL A 1 181 ? 25.869 26.488 -24.305 1.00 57.47 181 VAL A O 1
ATOM 1321 N N . ILE A 1 182 ? 24.402 26.678 -25.998 1.00 56.41 182 ILE A N 1
ATOM 1322 C CA . ILE A 1 182 ? 23.219 26.952 -25.183 1.00 56.41 182 ILE A CA 1
ATOM 1323 C C . ILE A 1 182 ? 22.274 25.759 -25.282 1.00 56.41 182 ILE A C 1
ATOM 1325 O O . ILE A 1 182 ? 21.978 25.287 -26.381 1.00 56.41 182 ILE A O 1
ATOM 1329 N N . ALA A 1 183 ? 21.794 25.304 -24.127 1.00 54.19 183 ALA A N 1
ATOM 1330 C CA . ALA A 1 183 ? 20.728 24.323 -24.004 1.00 54.19 183 ALA A CA 1
ATOM 1331 C C . ALA A 1 183 ? 19.606 24.941 -23.160 1.00 54.19 183 ALA A C 1
ATOM 1333 O O . ALA A 1 183 ? 19.803 25.214 -21.977 1.00 54.19 183 ALA A O 1
ATOM 1334 N N . GLU A 1 184 ? 18.449 25.196 -23.767 1.00 54.28 184 GLU A N 1
ATOM 1335 C CA . GLU A 1 184 ? 17.260 25.698 -23.074 1.00 54.28 184 GLU A CA 1
ATOM 1336 C C . GLU A 1 184 ? 16.191 24.607 -23.066 1.00 54.28 184 GLU A C 1
ATOM 1338 O O . GLU A 1 184 ? 15.795 24.117 -24.122 1.00 54.28 184 GLU A O 1
ATOM 1343 N N . SER A 1 185 ? 15.709 24.236 -21.879 1.00 51.91 185 SER A N 1
ATOM 1344 C CA . SER A 1 185 ? 14.589 23.310 -21.718 1.00 51.91 185 SER A CA 1
ATOM 1345 C C . SER A 1 185 ? 13.411 24.021 -21.060 1.00 51.91 185 SER A C 1
ATOM 1347 O O . SER A 1 185 ? 13.552 24.513 -19.940 1.00 51.91 185 SER A O 1
ATOM 1349 N N . ALA A 1 186 ? 12.253 24.038 -21.714 1.00 54.34 186 ALA A N 1
ATOM 1350 C CA . ALA A 1 186 ? 10.982 24.397 -21.087 1.00 54.34 186 ALA A CA 1
ATOM 1351 C C . ALA A 1 186 ? 10.112 23.141 -21.002 1.00 54.34 186 ALA A C 1
ATOM 1353 O O . ALA A 1 186 ? 9.880 22.497 -22.020 1.00 54.34 186 ALA A O 1
ATOM 1354 N N . LEU A 1 187 ? 9.673 22.785 -19.796 1.00 56.62 187 LEU A N 1
ATOM 1355 C CA . LEU A 1 187 ? 8.768 21.667 -19.540 1.00 56.62 187 LEU A CA 1
ATOM 1356 C C . LEU A 1 187 ? 7.437 22.250 -19.061 1.00 56.62 187 LEU A C 1
ATOM 1358 O O . LEU A 1 187 ? 7.405 22.885 -18.006 1.00 56.62 187 LEU A O 1
ATOM 1362 N N . ASP A 1 188 ? 6.372 22.039 -19.829 1.00 53.41 188 ASP A N 1
ATOM 1363 C CA . ASP A 1 188 ? 5.009 22.300 -19.363 1.00 53.41 188 ASP A CA 1
ATOM 1364 C C . ASP A 1 188 ? 4.470 21.009 -18.729 1.00 53.41 188 ASP A C 1
ATOM 1366 O O . ASP A 1 188 ? 4.664 19.922 -19.270 1.00 53.41 188 ASP A O 1
ATOM 1370 N N . VAL A 1 189 ? 3.882 21.085 -17.534 1.00 53.00 189 VAL A N 1
ATOM 1371 C CA . VAL A 1 189 ? 3.377 19.914 -16.793 1.00 53.00 189 VAL A CA 1
ATOM 1372 C C . VAL A 1 189 ? 1.928 20.152 -16.405 1.00 53.00 189 VAL A C 1
ATOM 1374 O O . VAL A 1 189 ? 1.632 20.923 -15.495 1.00 53.00 189 VAL A O 1
ATOM 1377 N N . GLU A 1 190 ? 1.022 19.443 -17.067 1.00 56.47 190 GLU A N 1
ATOM 1378 C CA . GLU A 1 190 ? -0.355 19.262 -16.633 1.00 56.47 190 GLU A CA 1
ATOM 1379 C C . GLU A 1 190 ? -0.414 18.230 -15.497 1.00 56.47 190 GLU A C 1
ATOM 1381 O O . GLU A 1 190 ? 0.290 17.230 -15.500 1.00 56.47 190 GLU A O 1
ATOM 1386 N N . LEU A 1 191 ? -1.277 18.428 -14.502 1.00 54.78 191 LEU A N 1
ATOM 1387 C CA . LEU A 1 191 ? -1.457 17.466 -13.406 1.00 54.78 191 LEU A CA 1
ATOM 1388 C C . LEU A 1 191 ? -2.853 16.819 -13.485 1.00 54.78 191 LEU A C 1
ATOM 1390 O O . LEU A 1 191 ? -3.725 17.160 -12.679 1.00 54.78 191 LEU A O 1
ATOM 1394 N N . PRO A 1 192 ? -3.149 15.962 -14.485 1.00 62.16 192 PRO A N 1
ATOM 1395 C CA . PRO A 1 192 ? -4.472 15.373 -14.626 1.00 62.16 192 PRO A CA 1
ATOM 1396 C C . PRO A 1 192 ? -4.731 14.374 -13.498 1.00 62.16 192 PRO A C 1
ATOM 1398 O O . PRO A 1 192 ? -3.976 13.439 -13.276 1.00 62.16 192 PRO A O 1
ATOM 1401 N N . THR A 1 193 ? -5.846 14.506 -12.793 1.00 68.94 193 THR A N 1
ATOM 1402 C CA . THR A 1 193 ? -6.182 13.546 -11.739 1.00 68.94 193 THR A CA 1
ATOM 1403 C C . THR A 1 193 ? -6.736 12.255 -12.338 1.00 68.94 193 THR A C 1
ATOM 1405 O O . THR A 1 193 ? -7.762 12.271 -13.022 1.00 68.94 193 THR A O 1
ATOM 1408 N N . ARG A 1 194 ? -6.105 11.114 -12.044 1.00 78.69 194 ARG A N 1
ATOM 1409 C CA . ARG A 1 194 ? -6.628 9.785 -12.397 1.00 78.69 194 ARG A CA 1
ATOM 1410 C C . ARG A 1 194 ? -7.402 9.218 -11.216 1.00 78.69 194 ARG A C 1
ATOM 1412 O O . ARG A 1 194 ? -6.953 9.312 -10.077 1.00 78.69 194 ARG A O 1
ATOM 1419 N N . ALA A 1 195 ? -8.574 8.647 -11.479 1.00 86.88 195 ALA A N 1
ATOM 1420 C CA . ALA A 1 195 ? -9.478 8.162 -10.444 1.00 86.88 195 ALA A CA 1
ATOM 1421 C C . ALA A 1 195 ? -10.145 6.847 -10.835 1.00 86.88 195 ALA A C 1
ATOM 1423 O O . ALA A 1 195 ? -10.144 6.443 -11.997 1.00 86.88 195 ALA A O 1
ATOM 1424 N N . ALA A 1 196 ? -10.696 6.187 -9.824 1.00 89.38 196 ALA A N 1
ATOM 1425 C CA . ALA A 1 196 ? -10.919 4.764 -9.878 1.00 89.38 196 ALA A CA 1
ATOM 1426 C C . ALA A 1 196 ? -11.835 4.250 -8.770 1.00 89.38 196 ALA A C 1
ATOM 1428 O O . ALA A 1 196 ? -11.617 4.633 -7.627 1.00 89.38 196 ALA A O 1
ATOM 1429 N N . PRO A 1 197 ? -12.797 3.352 -9.033 1.00 94.94 197 PRO A N 1
ATOM 1430 C CA . PRO A 1 197 ? -13.739 2.909 -8.039 1.00 94.94 197 PRO A CA 1
ATOM 1431 C C . PRO A 1 197 ? -13.086 1.939 -7.059 1.00 94.94 197 PRO A C 1
ATOM 1433 O O . PRO A 1 197 ? -12.380 0.997 -7.433 1.00 94.94 197 PRO A O 1
ATOM 1436 N N . VAL A 1 198 ? -13.429 2.154 -5.797 1.00 95.12 198 VAL A N 1
ATOM 1437 C CA . VAL A 1 198 ? -13.249 1.215 -4.699 1.00 95.12 198 VAL A CA 1
ATOM 1438 C C . VAL A 1 198 ? -14.636 0.796 -4.242 1.00 95.12 198 VAL A C 1
ATOM 1440 O O . VAL A 1 198 ? -15.500 1.649 -4.051 1.00 95.12 198 VAL A O 1
ATOM 1443 N N . LEU A 1 199 ? -14.852 -0.501 -4.052 1.00 97.94 199 LEU A N 1
ATOM 1444 C CA . LEU A 1 199 ? -16.086 -1.061 -3.501 1.00 97.94 199 LEU A CA 1
ATOM 1445 C C . LEU A 1 199 ? -15.725 -2.019 -2.378 1.00 97.94 199 LEU A C 1
ATOM 1447 O O . LEU A 1 199 ? -14.761 -2.769 -2.494 1.00 97.94 199 LEU A O 1
ATOM 1451 N N . ALA A 1 200 ? -16.484 -2.019 -1.292 1.00 97.75 200 ALA A N 1
ATOM 1452 C CA . ALA A 1 200 ? -16.195 -2.897 -0.175 1.00 97.75 200 ALA A CA 1
ATOM 1453 C C . ALA A 1 200 ? -17.435 -3.286 0.619 1.00 97.75 200 ALA A C 1
ATOM 1455 O O . ALA A 1 200 ? -18.436 -2.570 0.677 1.00 97.75 200 ALA A O 1
ATOM 1456 N N . VAL A 1 201 ? -17.334 -4.441 1.261 1.00 98.31 201 VAL A N 1
ATOM 1457 C CA . VAL A 1 201 ? -18.342 -4.988 2.158 1.00 98.31 201 VAL A CA 1
ATOM 1458 C C . VAL A 1 201 ? -17.652 -5.419 3.442 1.00 98.31 201 VAL A C 1
ATOM 1460 O O . VAL A 1 201 ? -16.541 -5.953 3.424 1.00 98.31 201 VAL A O 1
ATOM 1463 N N . LEU A 1 202 ? -18.322 -5.193 4.565 1.00 98.25 202 LEU A N 1
ATOM 1464 C CA . LEU A 1 202 ? -17.922 -5.698 5.866 1.00 98.25 202 LEU A CA 1
ATOM 1465 C C . LEU A 1 202 ? -19.124 -6.363 6.531 1.00 98.25 202 LEU A C 1
ATOM 1467 O O . LEU A 1 202 ? -20.125 -5.717 6.846 1.00 98.25 202 LEU A O 1
ATOM 1471 N N . PHE A 1 203 ? -19.007 -7.665 6.752 1.00 97.94 203 PHE A N 1
ATOM 1472 C CA . PHE A 1 203 ? -19.999 -8.481 7.427 1.00 97.94 203 PHE A CA 1
ATOM 1473 C C . PHE A 1 203 ? -19.504 -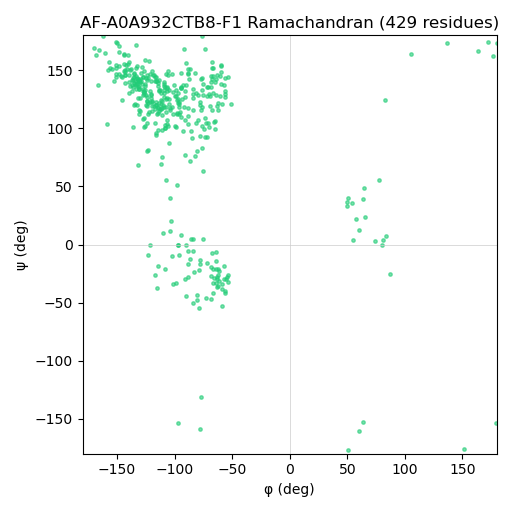8.849 8.827 1.00 97.94 203 PHE A C 1
ATOM 1475 O O . PHE A 1 203 ? -18.408 -9.368 9.007 1.00 97.94 203 PHE A O 1
ATOM 1482 N N . THR A 1 204 ? -20.302 -8.556 9.845 1.00 97.12 204 THR A N 1
ATOM 1483 C CA . THR A 1 204 ? -19.996 -8.767 11.263 1.00 97.12 204 THR A CA 1
ATOM 1484 C C . THR A 1 204 ? -21.103 -9.627 11.869 1.00 97.12 204 THR A C 1
ATOM 1486 O O . THR A 1 204 ? -22.054 -9.085 12.438 1.00 97.12 204 THR A O 1
ATOM 1489 N N . PRO A 1 205 ? -21.057 -10.960 11.684 1.00 96.62 205 PRO A N 1
ATOM 1490 C CA . PRO A 1 205 ? -22.103 -11.853 12.177 1.00 96.62 205 PRO A CA 1
ATOM 1491 C C . PRO A 1 205 ? -22.147 -11.940 13.703 1.00 96.62 205 PRO A C 1
ATOM 1493 O O . PRO A 1 205 ? -23.199 -12.210 14.276 1.00 96.62 205 PRO A O 1
ATOM 1496 N N . ARG A 1 206 ? -21.001 -11.716 14.347 1.00 94.94 206 ARG A N 1
ATOM 1497 C CA . ARG A 1 206 ? -20.814 -11.667 15.796 1.00 94.94 206 ARG A CA 1
ATOM 1498 C C . ARG A 1 206 ? -19.859 -10.521 16.113 1.00 94.94 206 ARG A C 1
ATOM 1500 O O . ARG A 1 206 ? -19.071 -10.137 15.254 1.00 94.94 206 ARG A O 1
ATOM 1507 N N . ASP A 1 207 ? -19.901 -9.989 17.328 1.00 91.31 207 ASP A N 1
ATOM 1508 C CA . ASP A 1 207 ? -19.053 -8.847 17.703 1.00 91.31 207 ASP A CA 1
ATOM 1509 C C . ASP A 1 207 ? -17.545 -9.183 17.678 1.00 91.31 207 ASP A C 1
ATOM 1511 O O . ASP A 1 207 ? -16.714 -8.288 17.517 1.00 91.31 207 ASP A O 1
ATOM 1515 N N . ASP A 1 208 ? -17.203 -10.473 17.761 1.00 94.94 208 ASP A N 1
ATOM 1516 C CA . ASP A 1 208 ? -15.849 -11.026 17.698 1.00 94.94 208 ASP A CA 1
ATOM 1517 C C . ASP A 1 208 ? -15.441 -11.537 16.307 1.00 94.94 208 ASP A C 1
ATOM 1519 O O . ASP A 1 208 ? -14.330 -12.037 16.160 1.00 94.94 208 ASP A O 1
ATOM 1523 N N . VAL A 1 209 ? -16.304 -11.460 15.286 1.00 97.25 209 VAL A N 1
ATOM 1524 C CA . VAL A 1 209 ? -15.995 -11.954 13.933 1.00 97.25 209 VAL A CA 1
ATOM 1525 C C . VAL A 1 209 ? -16.350 -10.918 12.886 1.00 97.25 209 VAL A C 1
ATOM 1527 O O . VAL A 1 209 ? -17.494 -10.482 12.786 1.00 97.25 209 VAL A O 1
ATOM 1530 N N . ARG A 1 210 ? -15.382 -10.582 12.035 1.00 98.12 210 ARG A N 1
ATOM 1531 C CA . ARG A 1 210 ? -15.576 -9.722 10.866 1.00 98.12 210 ARG A CA 1
ATOM 1532 C C . ARG A 1 210 ? -15.075 -10.426 9.620 1.00 98.12 210 ARG A C 1
ATOM 1534 O O . ARG A 1 210 ? -14.017 -11.039 9.641 1.00 98.12 210 ARG A O 1
ATOM 1541 N N . ILE A 1 211 ? -15.830 -10.309 8.541 1.00 98.62 211 ILE A N 1
ATOM 1542 C CA . ILE A 1 211 ? -15.505 -10.837 7.222 1.00 98.62 211 ILE A CA 1
ATOM 1543 C C . ILE A 1 211 ? -15.567 -9.658 6.263 1.00 98.62 211 ILE A C 1
ATOM 1545 O O . ILE A 1 211 ? -16.594 -8.984 6.170 1.00 98.62 211 ILE A O 1
ATOM 1549 N N . GLY A 1 212 ? -14.450 -9.372 5.610 1.00 98.38 212 GLY A N 1
ATOM 1550 C CA . GLY A 1 212 ? -14.293 -8.226 4.729 1.00 98.38 212 GLY A CA 1
ATOM 1551 C C . GLY A 1 212 ? -14.012 -8.663 3.303 1.00 98.38 212 GLY A C 1
ATOM 1552 O O . GLY A 1 212 ? -13.292 -9.635 3.080 1.00 98.38 212 GLY A O 1
ATOM 1553 N N . ALA A 1 213 ? -14.548 -7.912 2.349 1.00 98.62 213 ALA A N 1
ATOM 1554 C CA . ALA A 1 213 ? -14.153 -7.988 0.953 1.00 98.62 213 ALA A CA 1
ATOM 1555 C C . ALA A 1 213 ? -14.000 -6.576 0.389 1.00 98.62 213 ALA A C 1
ATOM 1557 O O . ALA A 1 213 ? -14.778 -5.681 0.732 1.00 98.62 213 ALA A O 1
ATOM 1558 N N . ARG A 1 214 ? -13.011 -6.382 -0.481 1.00 97.69 214 ARG A N 1
ATOM 1559 C CA . ARG A 1 214 ? -12.751 -5.117 -1.165 1.00 97.69 214 ARG A CA 1
ATOM 1560 C C . ARG A 1 214 ? -12.365 -5.375 -2.613 1.00 97.69 214 ARG A C 1
ATOM 1562 O O . ARG A 1 214 ? -11.600 -6.284 -2.906 1.00 97.69 214 ARG A O 1
ATOM 1569 N N . TYR A 1 215 ? -12.869 -4.527 -3.488 1.00 97.62 215 TYR A N 1
ATOM 1570 C CA . TYR A 1 215 ? -12.452 -4.377 -4.867 1.00 97.62 215 TYR A CA 1
ATOM 1571 C C . TYR A 1 215 ? -11.836 -2.988 -5.046 1.00 97.62 215 TYR A C 1
ATOM 1573 O O . TYR A 1 215 ? -12.383 -1.996 -4.557 1.00 97.62 215 TYR A O 1
ATOM 1581 N N . SER A 1 216 ? -10.716 -2.925 -5.754 1.00 93.19 216 SER A N 1
ATOM 1582 C CA . SER A 1 216 ? -10.085 -1.698 -6.241 1.00 93.19 216 SER A CA 1
ATOM 1583 C C . SER A 1 216 ? -9.730 -1.940 -7.702 1.00 93.19 216 SER A C 1
ATOM 1585 O O . SER A 1 216 ? -9.223 -3.006 -8.025 1.00 93.19 216 SER A O 1
ATOM 1587 N N . GLY A 1 217 ? -10.008 -1.015 -8.612 1.00 92.50 217 GLY A N 1
ATOM 1588 C CA . GLY A 1 217 ? -9.664 -1.252 -10.021 1.00 92.50 217 GLY A CA 1
ATOM 1589 C C . GLY A 1 217 ? -8.174 -1.039 -10.366 1.00 92.50 217 GLY A C 1
ATOM 1590 O O . GLY A 1 217 ? -7.338 -0.990 -9.477 1.00 92.50 217 GLY A O 1
ATOM 1591 N N . GLN A 1 218 ? -7.837 -0.812 -11.644 1.00 89.00 218 GLN A N 1
ATOM 1592 C CA . GLN A 1 218 ? -6.462 -0.562 -12.143 1.00 89.00 218 GLN A CA 1
ATOM 1593 C C . GLN A 1 218 ? -6.082 0.910 -12.499 1.00 89.00 218 GLN A C 1
ATOM 1595 O O . GLN A 1 218 ? -6.653 1.452 -13.431 1.00 89.00 218 GLN A O 1
ATOM 1600 N N . LEU A 1 219 ? -5.102 1.546 -11.829 1.00 83.00 219 LEU A N 1
ATOM 1601 C CA . LEU A 1 219 ? -4.611 2.897 -12.200 1.00 83.00 219 LEU A CA 1
ATOM 1602 C C . LEU A 1 219 ? -3.386 2.787 -13.105 1.00 83.00 219 LEU A C 1
ATOM 1604 O O . LEU A 1 219 ? -2.568 1.895 -12.921 1.00 83.00 219 LEU A O 1
ATOM 1608 N N . SER A 1 220 ? -3.213 3.727 -14.025 1.00 81.19 220 SER A N 1
ATOM 1609 C CA . SER A 1 220 ? -1.955 3.910 -14.746 1.00 81.19 220 SER A CA 1
ATOM 1610 C C . SER A 1 220 ? -1.804 5.344 -15.234 1.00 81.19 220 SER A C 1
ATOM 1612 O O . SER A 1 220 ? -2.799 6.018 -15.512 1.00 81.19 220 SER A O 1
ATOM 1614 N N . LEU A 1 221 ? -0.556 5.787 -15.347 1.00 77.12 221 LEU A N 1
ATOM 1615 C CA . LEU A 1 221 ? -0.184 7.004 -16.050 1.00 77.12 221 LEU A CA 1
ATOM 1616 C C . LEU A 1 221 ? 0.148 6.637 -17.499 1.00 77.12 221 LEU A C 1
ATOM 1618 O O . LEU A 1 221 ? 1.089 5.886 -17.756 1.00 77.12 221 LEU A O 1
ATOM 1622 N N . ASP A 1 222 ? -0.612 7.192 -18.439 1.00 75.62 222 ASP A N 1
ATOM 1623 C CA . ASP A 1 222 ? -0.284 7.136 -19.863 1.00 75.62 222 ASP A CA 1
ATOM 1624 C C . ASP A 1 222 ? 0.612 8.330 -20.206 1.00 75.62 222 ASP A C 1
ATOM 1626 O O . ASP A 1 222 ? 0.139 9.461 -20.339 1.00 75.62 222 ASP A O 1
ATOM 1630 N N . LEU A 1 223 ? 1.909 8.089 -20.361 1.00 70.12 223 LEU A N 1
ATOM 1631 C CA . LEU A 1 223 ? 2.863 9.106 -20.770 1.00 70.12 223 LEU A CA 1
ATOM 1632 C C . LEU A 1 223 ? 2.720 9.398 -22.267 1.00 70.12 223 LEU A C 1
ATOM 1634 O O . LEU A 1 223 ? 2.794 8.490 -23.101 1.00 70.12 223 LEU A O 1
ATOM 1638 N N . ARG A 1 224 ? 2.590 10.683 -22.613 1.00 73.25 224 ARG A N 1
ATOM 1639 C CA . ARG A 1 224 ? 2.684 11.187 -23.988 1.00 73.25 224 ARG A CA 1
ATOM 1640 C C . ARG A 1 224 ? 3.520 12.456 -24.005 1.00 73.25 224 ARG A C 1
ATOM 1642 O O . ARG A 1 224 ? 3.036 13.519 -23.647 1.00 73.25 224 ARG A O 1
ATOM 1649 N N . LEU A 1 225 ? 4.774 12.328 -24.407 1.00 70.12 225 LEU A N 1
ATOM 1650 C CA . LEU A 1 225 ? 5.713 13.435 -24.470 1.00 70.12 225 LEU A CA 1
ATOM 1651 C C . LEU A 1 225 ? 6.179 13.612 -25.911 1.00 70.12 225 LEU A C 1
ATOM 1653 O O . LEU A 1 225 ? 6.738 12.688 -26.486 1.00 70.12 225 LEU A O 1
ATOM 1657 N N . ASP A 1 226 ? 5.976 14.798 -26.470 1.00 71.44 226 ASP A N 1
ATOM 1658 C CA . ASP A 1 226 ? 6.528 15.188 -27.765 1.00 71.44 226 ASP A CA 1
ATOM 1659 C C . ASP A 1 226 ? 7.608 16.252 -27.531 1.00 71.44 226 ASP A C 1
ATOM 1661 O O . ASP A 1 226 ? 7.348 17.298 -26.936 1.00 71.44 226 ASP A O 1
ATOM 1665 N N . VAL A 1 227 ? 8.840 15.960 -27.941 1.00 69.19 227 VAL A N 1
ATOM 1666 C CA . VAL A 1 227 ? 10.009 16.835 -27.786 1.00 69.19 227 VAL A CA 1
ATOM 1667 C C . VAL A 1 227 ? 10.448 17.289 -29.166 1.00 69.19 227 VAL A C 1
ATOM 1669 O O . VAL A 1 227 ? 10.873 16.471 -29.977 1.00 69.19 227 VAL A O 1
ATOM 1672 N N . LEU A 1 228 ? 10.374 18.591 -29.428 1.00 71.56 228 LEU A N 1
ATOM 1673 C CA . LEU A 1 228 ? 10.979 19.189 -30.614 1.00 71.56 228 LEU A CA 1
ATOM 1674 C C . LEU A 1 228 ? 12.404 19.628 -30.265 1.00 71.56 228 LEU A C 1
ATOM 1676 O O . LEU A 1 228 ? 12.595 20.598 -29.530 1.00 71.56 228 LEU A O 1
ATOM 1680 N N . ALA A 1 229 ? 13.388 18.898 -30.775 1.00 68.69 229 ALA A N 1
ATOM 1681 C CA . ALA A 1 229 ? 14.797 19.242 -30.700 1.00 68.69 229 ALA A CA 1
ATOM 1682 C C . ALA A 1 229 ? 15.207 19.962 -31.986 1.00 68.69 229 ALA A C 1
ATOM 1684 O O . ALA A 1 229 ? 15.203 19.370 -33.061 1.00 68.69 229 ALA A O 1
ATOM 1685 N N . GLN A 1 230 ? 15.565 21.238 -31.872 1.00 69.31 230 GLN A N 1
ATOM 1686 C CA . GLN A 1 230 ? 16.097 22.012 -32.994 1.00 69.31 230 GLN A CA 1
ATOM 1687 C C . GLN A 1 230 ? 17.616 21.977 -32.912 1.00 69.31 230 GLN A C 1
ATOM 1689 O O . GLN A 1 230 ? 18.171 22.351 -31.877 1.00 69.31 230 GLN A O 1
ATOM 1694 N N . VAL A 1 231 ? 18.272 21.501 -33.967 1.00 67.88 231 VAL A N 1
ATOM 1695 C CA . VAL A 1 231 ? 19.732 21.437 -34.055 1.00 67.88 231 VAL A CA 1
ATOM 1696 C C . VAL A 1 231 ? 20.183 22.423 -35.123 1.00 67.88 231 VAL A C 1
ATOM 1698 O O . VAL A 1 231 ? 19.793 22.299 -36.281 1.00 67.88 231 VAL A O 1
ATOM 1701 N N . ASP A 1 232 ? 21.017 23.385 -34.736 1.00 68.69 232 ASP A N 1
ATOM 1702 C CA . ASP A 1 232 ? 21.668 24.327 -35.649 1.00 68.69 232 ASP A CA 1
ATOM 1703 C C . ASP A 1 232 ? 23.171 24.369 -35.348 1.00 68.69 232 ASP A C 1
ATOM 1705 O O . ASP A 1 232 ? 23.585 24.752 -34.246 1.00 68.69 232 ASP A O 1
ATOM 1709 N N . VAL A 1 233 ? 23.991 23.924 -36.307 1.00 68.81 233 VAL A N 1
ATOM 1710 C CA . VAL A 1 233 ? 25.457 23.908 -36.201 1.00 68.81 233 VAL A CA 1
ATOM 1711 C C . VAL A 1 233 ? 26.050 24.879 -37.232 1.00 68.81 233 VAL A C 1
ATOM 1713 O O . VAL A 1 233 ? 26.232 24.511 -38.401 1.00 68.81 233 VAL A O 1
ATOM 1716 N N . PRO A 1 234 ? 26.410 26.111 -36.814 1.00 64.12 234 PRO A N 1
ATOM 1717 C CA . PRO A 1 234 ? 26.908 27.146 -37.715 1.00 64.12 234 PRO A CA 1
ATOM 1718 C C . PRO A 1 234 ? 28.132 26.694 -38.522 1.00 64.12 234 PRO A C 1
ATOM 1720 O O . PRO A 1 234 ? 29.103 26.181 -37.969 1.00 64.12 234 PRO A O 1
ATOM 1723 N N . GLY A 1 235 ? 28.108 26.926 -39.838 1.00 67.12 235 GLY A N 1
ATOM 1724 C CA . GLY A 1 235 ? 29.216 26.584 -40.739 1.00 67.12 235 GLY A CA 1
ATOM 1725 C C . GLY A 1 235 ? 29.238 25.128 -41.223 1.00 67.12 235 GLY A C 1
ATOM 1726 O O . GLY A 1 235 ? 30.185 24.739 -41.905 1.00 67.12 235 GLY A O 1
ATOM 1727 N N . THR A 1 236 ? 28.206 24.334 -40.921 1.00 68.00 236 THR A N 1
ATOM 1728 C CA . THR A 1 236 ? 28.019 22.977 -41.459 1.00 68.00 236 THR A CA 1
ATOM 1729 C C . THR A 1 236 ? 26.635 22.839 -42.107 1.00 68.00 236 THR A C 1
ATOM 1731 O O . THR A 1 236 ? 25.735 23.603 -41.769 1.00 68.00 236 THR A O 1
ATOM 1734 N N . PRO A 1 237 ? 26.417 21.871 -43.016 1.00 62.84 237 PRO A N 1
ATOM 1735 C CA . PRO A 1 237 ? 25.078 21.551 -43.518 1.00 62.84 237 PRO A CA 1
ATOM 1736 C C . PRO A 1 237 ? 24.226 20.766 -42.499 1.00 62.84 237 PRO A C 1
ATOM 1738 O O . PRO A 1 237 ? 23.135 20.318 -42.839 1.00 62.84 237 PRO A O 1
ATOM 1741 N N . ILE A 1 238 ? 24.726 20.549 -41.275 1.00 62.69 238 ILE A N 1
ATOM 1742 C CA . ILE A 1 238 ? 24.036 19.800 -40.225 1.00 62.69 238 ILE A CA 1
ATOM 1743 C C . ILE A 1 238 ? 23.108 20.771 -39.489 1.00 62.69 238 ILE A C 1
ATOM 1745 O O . ILE A 1 238 ? 23.533 21.512 -38.604 1.00 62.69 238 ILE A O 1
ATOM 1749 N N . GLY A 1 239 ? 21.836 20.758 -39.872 1.00 64.75 239 GLY A N 1
ATOM 1750 C CA . GLY A 1 239 ? 20.771 21.494 -39.204 1.00 64.75 239 GLY A CA 1
ATOM 1751 C C . GLY A 1 239 ? 19.409 20.874 -39.508 1.00 64.75 239 GLY A C 1
ATOM 1752 O O . GLY A 1 239 ? 19.234 20.261 -40.562 1.00 64.75 239 GLY A O 1
ATOM 1753 N N . GLY A 1 240 ? 18.466 20.984 -38.576 1.00 70.56 240 GLY A N 1
ATOM 1754 C CA . GLY A 1 240 ? 17.121 20.438 -38.747 1.00 70.56 240 GLY A CA 1
ATOM 1755 C C . GLY A 1 240 ? 16.332 20.316 -37.448 1.00 70.56 240 GLY A C 1
ATOM 1756 O O . GLY A 1 240 ? 16.881 20.393 -36.345 1.00 70.56 240 GLY A O 1
ATOM 1757 N N . ASP A 1 241 ? 15.033 20.097 -37.608 1.00 71.75 241 ASP A N 1
ATOM 1758 C CA . ASP A 1 241 ? 14.122 19.787 -36.517 1.00 71.75 241 ASP A CA 1
ATOM 1759 C C . ASP A 1 241 ? 14.071 18.262 -36.318 1.00 71.75 241 ASP A C 1
ATOM 1761 O O . ASP A 1 241 ? 14.043 17.470 -37.259 1.00 71.75 241 ASP A O 1
ATOM 1765 N N . THR A 1 242 ? 14.088 17.817 -35.068 1.00 69.38 242 THR A N 1
ATOM 1766 C CA . THR A 1 242 ? 13.910 16.414 -34.689 1.00 69.38 242 THR A CA 1
ATOM 1767 C C . THR A 1 242 ? 12.761 16.329 -33.708 1.00 69.38 242 THR A C 1
ATOM 1769 O O . THR A 1 242 ? 12.817 16.913 -32.628 1.00 69.38 242 THR A O 1
ATOM 1772 N N . LEU A 1 243 ? 11.719 15.588 -34.070 1.00 70.44 243 LEU A N 1
ATOM 1773 C CA . LEU A 1 243 ? 10.602 15.312 -33.185 1.00 70.44 243 LEU A CA 1
ATOM 1774 C C . LEU A 1 243 ? 10.816 13.957 -32.509 1.00 70.44 243 LEU A C 1
ATOM 1776 O O . LEU A 1 243 ? 10.860 12.912 -33.157 1.00 70.44 243 LEU A O 1
ATOM 1780 N N . ILE A 1 244 ? 10.917 13.968 -31.187 1.00 71.19 244 ILE A N 1
ATOM 1781 C CA . ILE A 1 244 ? 11.007 12.771 -30.357 1.00 71.19 244 ILE A CA 1
ATOM 1782 C C . ILE A 1 244 ? 9.667 12.596 -29.656 1.00 71.19 244 ILE A C 1
ATOM 1784 O O . ILE A 1 244 ? 9.339 13.333 -28.731 1.00 71.19 244 ILE A O 1
ATOM 1788 N N . SER A 1 245 ? 8.892 11.610 -30.093 1.00 71.00 245 SER A N 1
ATOM 1789 C CA . SER A 1 245 ? 7.643 11.218 -29.450 1.00 71.00 245 SER A CA 1
ATOM 1790 C C . SER A 1 245 ? 7.910 10.046 -28.516 1.00 71.00 245 SER A C 1
ATOM 1792 O O . SER A 1 245 ? 8.178 8.928 -28.955 1.00 71.00 245 SER A O 1
ATOM 1794 N N . VAL A 1 246 ? 7.778 10.283 -27.219 1.00 70.62 246 VAL A N 1
ATOM 1795 C CA . VAL A 1 246 ? 7.805 9.264 -26.177 1.00 70.62 246 VAL A CA 1
ATOM 1796 C C . VAL A 1 246 ? 6.371 8.924 -25.776 1.00 70.62 246 VAL A C 1
ATOM 1798 O O . VAL A 1 246 ? 5.560 9.801 -25.470 1.00 70.62 246 VAL A O 1
ATOM 1801 N N . ARG A 1 247 ? 6.033 7.640 -25.797 1.00 74.19 247 ARG A N 1
ATOM 1802 C CA . ARG A 1 247 ? 4.746 7.093 -25.354 1.00 74.19 247 ARG A CA 1
ATOM 1803 C C . ARG A 1 247 ? 5.019 5.985 -24.350 1.00 74.19 247 ARG A C 1
ATOM 1805 O O . ARG A 1 247 ? 6.007 5.288 -24.496 1.00 74.19 247 ARG A O 1
ATOM 1812 N N . GLY A 1 248 ? 4.203 5.801 -23.323 1.00 74.06 248 GLY A N 1
ATOM 1813 C CA . GLY A 1 248 ? 4.432 4.691 -22.396 1.00 74.06 248 GLY A CA 1
ATOM 1814 C C . GLY A 1 248 ? 3.419 4.619 -21.274 1.00 74.06 248 GLY A C 1
ATOM 1815 O O . GLY A 1 248 ? 2.596 5.516 -21.118 1.00 74.06 248 GLY A O 1
ATOM 1816 N N . ILE A 1 249 ? 3.502 3.547 -20.493 1.00 78.00 249 ILE A N 1
ATOM 1817 C CA . ILE A 1 249 ? 2.716 3.367 -19.274 1.00 78.00 249 ILE A CA 1
ATOM 1818 C C . ILE A 1 249 ? 3.664 3.419 -18.081 1.00 78.00 249 ILE A C 1
ATOM 1820 O O . ILE A 1 249 ? 4.663 2.701 -18.048 1.00 78.00 249 ILE A O 1
ATOM 1824 N N . ASP A 1 250 ? 3.325 4.231 -17.089 1.00 78.44 250 ASP A N 1
ATOM 1825 C CA . ASP A 1 250 ? 4.032 4.317 -15.815 1.00 78.44 250 ASP A CA 1
ATOM 1826 C C . ASP A 1 250 ? 3.033 4.307 -14.649 1.00 78.44 250 ASP A C 1
ATOM 1828 O O . ASP A 1 250 ? 1.817 4.334 -14.849 1.00 78.44 250 ASP A O 1
ATOM 1832 N N . LEU A 1 251 ? 3.537 4.211 -13.417 1.00 79.19 251 LEU A N 1
ATOM 1833 C CA . LEU A 1 251 ? 2.746 4.234 -12.184 1.00 79.19 251 LEU A CA 1
ATOM 1834 C C . LEU A 1 251 ? 1.557 3.258 -12.217 1.00 79.19 251 LEU A C 1
ATOM 1836 O O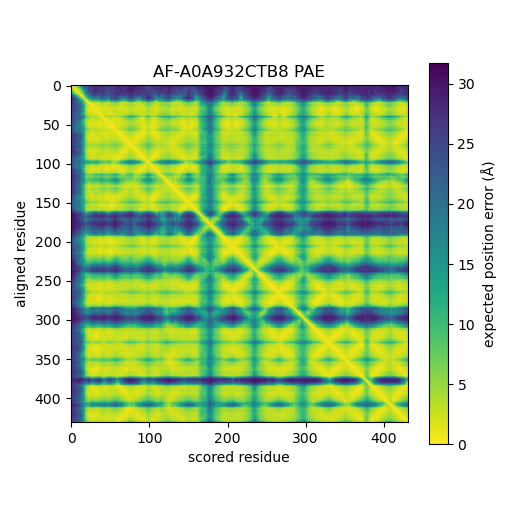 . LEU A 1 251 ? 0.498 3.525 -11.648 1.00 79.19 251 LEU A O 1
ATOM 1840 N N . TYR A 1 252 ? 1.720 2.121 -12.892 1.00 85.88 252 TYR A N 1
ATOM 1841 C CA . TYR A 1 252 ? 0.658 1.136 -12.987 1.00 85.88 252 TYR A CA 1
ATOM 1842 C C . TYR A 1 252 ? 0.376 0.526 -11.611 1.00 85.88 252 TYR A C 1
ATOM 1844 O O . TYR A 1 252 ? 1.281 0.052 -10.918 1.00 85.88 252 TYR A O 1
ATOM 1852 N N . THR A 1 253 ? -0.897 0.496 -11.242 1.00 87.19 253 THR A N 1
ATOM 1853 C CA . THR A 1 253 ? -1.424 -0.282 -10.129 1.00 87.19 253 THR A CA 1
ATOM 1854 C C . THR A 1 253 ? -2.467 -1.254 -10.668 1.00 87.19 253 THR A C 1
ATOM 1856 O O . THR A 1 253 ? -3.405 -0.802 -11.327 1.00 87.19 253 THR A O 1
ATOM 1859 N N . PRO A 1 254 ? -2.352 -2.563 -10.394 1.00 91.00 254 PRO A N 1
ATOM 1860 C CA . PRO A 1 254 ? -3.296 -3.552 -10.895 1.00 91.00 254 PRO A CA 1
ATOM 1861 C C . PRO A 1 254 ? -4.677 -3.392 -10.260 1.00 91.00 254 PRO A C 1
ATOM 1863 O O . PRO A 1 254 ? -4.816 -2.918 -9.135 1.00 91.00 254 PRO A O 1
ATOM 1866 N N . GLU A 1 255 ? -5.687 -3.888 -10.966 1.00 94.12 255 GLU A N 1
ATOM 1867 C CA . GLU A 1 255 ? -6.972 -4.228 -10.358 1.00 94.12 255 GLU A CA 1
ATOM 1868 C C . GLU A 1 255 ? -6.774 -5.289 -9.272 1.00 94.12 255 GLU A C 1
ATOM 1870 O O . GLU A 1 255 ? -5.999 -6.228 -9.444 1.00 94.12 255 GLU A O 1
ATOM 1875 N N . GLN A 1 256 ? -7.457 -5.125 -8.143 1.00 96.00 256 GLN A N 1
ATOM 1876 C CA . GLN A 1 256 ? -7.313 -5.959 -6.961 1.00 96.00 256 GLN A CA 1
ATOM 1877 C C . GLN A 1 256 ? -8.661 -6.386 -6.389 1.00 96.00 256 GLN A C 1
ATOM 1879 O O . GLN A 1 256 ? -9.595 -5.590 -6.260 1.00 96.00 256 GLN A O 1
ATOM 1884 N N . VAL A 1 257 ? -8.716 -7.642 -5.949 1.00 98.00 257 VAL A N 1
ATOM 1885 C CA . VAL A 1 257 ? -9.788 -8.174 -5.103 1.00 98.00 257 VAL A CA 1
ATOM 1886 C C . VAL A 1 257 ? -9.157 -8.740 -3.841 1.00 98.00 257 VAL A C 1
ATOM 1888 O O . VAL A 1 257 ? -8.319 -9.638 -3.903 1.00 98.00 257 VAL A O 1
ATOM 1891 N N . ALA A 1 258 ? -9.572 -8.220 -2.693 1.00 98.19 258 ALA A N 1
ATOM 1892 C CA . ALA A 1 258 ? -9.128 -8.659 -1.382 1.00 98.19 258 ALA A CA 1
ATOM 1893 C C . ALA A 1 258 ? -10.290 -9.284 -0.609 1.00 98.19 258 ALA A C 1
ATOM 1895 O O . ALA A 1 258 ? -11.403 -8.754 -0.604 1.00 98.19 258 ALA A O 1
ATOM 1896 N N . GLY A 1 259 ? -10.016 -10.384 0.084 1.00 98.69 259 GLY A N 1
ATOM 1897 C CA . GLY A 1 259 ? -10.950 -11.033 0.999 1.00 98.69 259 GLY A CA 1
ATOM 1898 C C . GLY A 1 259 ? -10.238 -11.437 2.279 1.00 98.69 259 GLY A C 1
ATOM 1899 O O . GLY A 1 259 ? -9.083 -11.857 2.237 1.00 98.69 259 GLY A O 1
ATOM 1900 N N . GLY A 1 260 ? -10.905 -11.304 3.422 1.00 98.44 260 GLY A N 1
ATOM 1901 C CA . GLY A 1 260 ? -10.265 -11.566 4.705 1.00 98.44 260 GLY A CA 1
ATOM 1902 C C . GLY A 1 260 ? -11.223 -11.709 5.873 1.00 98.44 260 GLY A C 1
ATOM 1903 O O . GLY A 1 260 ? -12.413 -11.398 5.784 1.00 98.44 260 GLY A O 1
ATOM 1904 N N . ILE A 1 261 ? -10.682 -12.200 6.983 1.00 98.62 261 ILE A N 1
ATOM 1905 C CA . ILE A 1 261 ? -11.418 -12.488 8.212 1.00 98.62 261 ILE A CA 1
ATOM 1906 C C . ILE A 1 261 ? -10.622 -11.943 9.393 1.00 98.62 261 ILE A C 1
ATOM 1908 O O . ILE A 1 261 ? -9.410 -12.116 9.467 1.00 98.62 261 ILE A O 1
ATOM 1912 N N . SER A 1 262 ? -11.312 -11.321 10.345 1.00 98.38 262 SER A N 1
ATOM 1913 C CA . SER A 1 262 ? -10.755 -10.947 11.640 1.00 98.38 262 SER A CA 1
ATOM 1914 C C . SER A 1 262 ? -11.558 -11.595 12.763 1.00 98.38 262 SER A C 1
ATOM 1916 O O . SER A 1 262 ? -12.789 -11.544 12.755 1.00 98.38 262 SER A O 1
ATOM 1918 N N . ILE A 1 263 ? -10.855 -12.211 13.715 1.00 97.94 263 ILE A N 1
ATOM 1919 C CA . ILE A 1 263 ? -11.433 -12.884 14.881 1.00 97.94 263 ILE A CA 1
ATOM 1920 C C . ILE A 1 263 ? -10.833 -12.272 16.145 1.00 97.94 263 ILE A C 1
ATOM 1922 O O . ILE A 1 263 ? -9.613 -12.267 16.313 1.00 97.94 263 ILE A O 1
ATOM 1926 N N . GLY A 1 264 ? -11.683 -11.775 17.038 1.00 96.00 264 GLY A N 1
ATOM 1927 C CA . GLY A 1 264 ? -11.308 -11.173 18.310 1.00 96.00 264 GLY A CA 1
ATOM 1928 C C . GLY A 1 264 ? -12.077 -9.885 18.632 1.00 96.00 264 GLY A C 1
ATOM 1929 O O . GLY A 1 264 ? -12.817 -9.365 17.794 1.00 96.00 264 GLY A O 1
ATOM 1930 N N . PRO A 1 265 ? -11.892 -9.341 19.846 1.00 93.44 265 PRO A N 1
ATOM 1931 C CA . PRO A 1 265 ? -10.880 -9.754 20.817 1.00 93.44 265 PRO A CA 1
ATOM 1932 C C . PRO A 1 265 ? -11.284 -10.992 21.643 1.00 93.44 265 PRO A C 1
ATOM 1934 O O . PRO A 1 265 ? -12.344 -11.017 22.259 1.00 93.44 265 PRO A O 1
ATOM 1937 N N . LEU A 1 266 ? -10.400 -11.991 21.732 1.00 94.44 266 LEU A N 1
ATOM 1938 C CA . LEU A 1 266 ? -10.512 -13.154 22.625 1.00 94.44 266 LEU A CA 1
ATOM 1939 C C . LEU A 1 266 ? -9.370 -13.112 23.642 1.00 94.44 266 LEU A C 1
ATOM 1941 O O . LEU A 1 266 ? -8.201 -13.218 23.276 1.00 94.44 266 LEU A O 1
ATOM 1945 N N . ALA A 1 267 ? -9.687 -12.883 24.921 1.00 94.62 267 ALA A N 1
ATOM 1946 C CA . ALA A 1 267 ? -8.688 -12.616 25.966 1.00 94.62 267 ALA A CA 1
ATOM 1947 C C . ALA A 1 267 ? -7.669 -11.523 25.559 1.00 94.62 267 ALA A C 1
ATOM 1949 O O . ALA A 1 267 ? -6.475 -11.625 25.841 1.00 94.62 267 ALA A O 1
ATOM 1950 N N . GLY A 1 268 ? -8.123 -10.492 24.839 1.00 95.50 268 GLY A N 1
ATOM 1951 C CA . GLY A 1 268 ? -7.287 -9.404 24.317 1.00 95.50 268 GLY A CA 1
ATOM 1952 C C . GLY A 1 268 ? -6.520 -9.722 23.028 1.00 95.50 268 GLY A C 1
ATOM 1953 O O . GLY A 1 268 ? -5.823 -8.846 22.532 1.00 95.50 268 GLY A O 1
ATOM 1954 N N . TRP A 1 269 ? -6.629 -10.930 22.470 1.00 97.88 269 TRP A N 1
ATOM 1955 C CA . TRP A 1 269 ? -6.028 -11.283 21.181 1.00 97.88 269 TRP A CA 1
ATOM 1956 C C . TRP A 1 269 ? -6.996 -11.063 20.022 1.00 97.88 269 TRP A C 1
ATOM 1958 O O . TRP A 1 269 ? -8.159 -11.445 20.104 1.00 97.88 269 TRP A O 1
ATOM 1968 N N . THR A 1 270 ? -6.502 -10.496 18.926 1.00 98.44 270 THR A N 1
ATOM 1969 C CA . THR A 1 270 ? -7.203 -10.424 17.640 1.00 98.44 270 THR A CA 1
ATOM 1970 C C . THR A 1 270 ? -6.299 -10.983 16.552 1.00 98.44 270 THR A C 1
ATOM 1972 O O . THR A 1 270 ? -5.155 -10.551 16.435 1.00 98.44 270 THR A O 1
ATOM 1975 N N . ALA A 1 271 ? -6.804 -11.917 15.75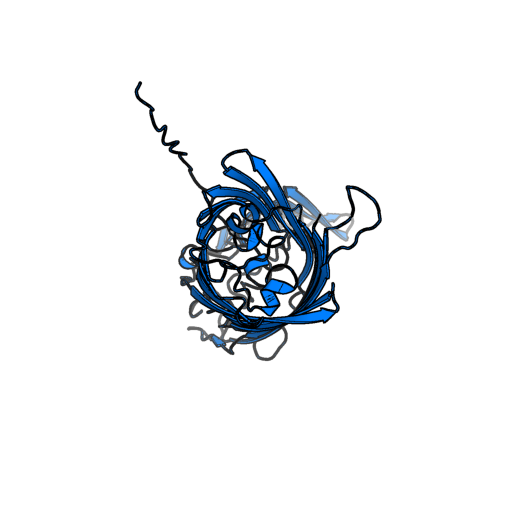3 1.00 98.12 271 ALA A N 1
ATOM 1976 C CA . ALA A 1 271 ? -6.131 -12.429 14.563 1.00 98.12 271 ALA A CA 1
ATOM 1977 C C . ALA A 1 271 ? -6.826 -11.897 13.305 1.00 98.12 271 ALA A C 1
ATOM 1979 O O . ALA A 1 271 ? -8.042 -11.690 13.300 1.00 98.12 271 ALA A O 1
ATOM 1980 N N . THR A 1 272 ? -6.061 -11.658 12.247 1.00 98.25 272 THR A N 1
ATOM 1981 C CA . THR A 1 272 ? -6.567 -11.204 10.950 1.00 98.25 272 THR A CA 1
ATOM 1982 C C . THR A 1 272 ? -5.850 -11.937 9.824 1.00 98.25 272 THR A C 1
ATOM 1984 O O . THR A 1 272 ? -4.634 -12.121 9.874 1.00 98.25 272 THR A O 1
ATOM 1987 N N . THR A 1 273 ? -6.602 -12.378 8.822 1.00 98.44 273 THR A N 1
ATOM 1988 C CA . THR A 1 273 ? -6.078 -12.995 7.602 1.00 98.44 273 THR A CA 1
ATOM 1989 C C . THR A 1 273 ? -6.686 -12.323 6.386 1.00 98.44 273 THR A C 1
ATOM 1991 O O . THR A 1 273 ? -7.835 -11.879 6.415 1.00 98.44 273 THR A O 1
ATOM 1994 N N . GLU A 1 274 ? -5.916 -12.243 5.310 1.00 98.44 274 GLU A N 1
ATOM 1995 C CA . GLU A 1 274 ? -6.352 -11.651 4.050 1.00 98.44 274 GLU A CA 1
ATOM 1996 C C . GLU A 1 274 ? -5.624 -12.312 2.881 1.00 98.44 274 GLU A C 1
ATOM 1998 O O . GLU A 1 274 ? -4.468 -12.710 3.005 1.00 98.44 274 GLU A O 1
ATOM 2003 N N . VAL A 1 275 ? -6.296 -12.427 1.742 1.00 98.62 275 VAL A N 1
ATOM 2004 C CA . VAL A 1 275 ? -5.677 -12.773 0.462 1.00 98.62 275 VAL A CA 1
ATOM 2005 C C . VAL A 1 275 ? -6.057 -11.698 -0.539 1.00 98.62 275 VAL A C 1
ATOM 2007 O O . VAL A 1 275 ? -7.230 -11.333 -0.636 1.00 98.62 275 VAL A O 1
ATOM 2010 N N . VAL A 1 276 ? -5.066 -11.210 -1.281 1.00 98.31 276 VAL A N 1
ATOM 2011 C CA . VAL A 1 276 ? -5.261 -10.228 -2.351 1.00 98.31 276 VAL A CA 1
ATOM 2012 C C . VAL A 1 276 ? -4.903 -10.858 -3.685 1.00 98.31 276 VAL A C 1
ATOM 2014 O O . VAL A 1 276 ? -3.754 -11.238 -3.891 1.00 98.31 276 VAL A O 1
ATOM 2017 N N . TRP A 1 277 ? -5.871 -10.944 -4.591 1.00 98.25 277 TRP A N 1
ATOM 2018 C CA . TRP A 1 277 ? -5.613 -11.176 -6.009 1.00 98.25 277 TRP A CA 1
ATOM 2019 C C . TRP A 1 277 ? -5.293 -9.843 -6.689 1.00 98.25 277 TRP A C 1
ATOM 2021 O O . TRP A 1 277 ? -6.005 -8.866 -6.455 1.00 98.25 277 TRP A O 1
ATOM 2031 N N . SER A 1 278 ? -4.245 -9.804 -7.514 1.00 97.12 278 SER A N 1
ATOM 2032 C CA . SER A 1 278 ? -3.857 -8.637 -8.317 1.00 97.12 278 SER A CA 1
ATOM 2033 C C . SER A 1 278 ? -3.774 -8.994 -9.803 1.00 97.12 278 SER A C 1
ATOM 2035 O O . SER A 1 278 ? -2.997 -9.873 -10.175 1.00 97.12 278 SER A O 1
ATOM 2037 N N . ASN A 1 279 ? -4.529 -8.275 -10.635 1.00 95.94 279 ASN A N 1
ATOM 2038 C CA . ASN A 1 279 ? -4.615 -8.435 -12.086 1.00 95.94 279 ASN A CA 1
ATOM 2039 C C . ASN A 1 279 ? -3.463 -7.712 -12.804 1.00 95.94 279 ASN A C 1
ATOM 2041 O O . ASN A 1 279 ? -3.607 -6.605 -13.342 1.00 95.94 279 ASN A O 1
ATOM 2045 N N . TRP A 1 280 ? -2.281 -8.308 -12.748 1.00 93.12 280 TRP A N 1
ATOM 2046 C CA . TRP A 1 280 ? -1.100 -7.782 -13.422 1.00 93.12 280 TRP A CA 1
ATOM 2047 C C . TRP A 1 280 ? -1.096 -8.104 -14.908 1.00 93.12 280 TRP A C 1
ATOM 2049 O O . TRP A 1 280 ? -0.481 -7.361 -15.660 1.00 93.12 280 TRP A O 1
ATOM 2059 N N . SER A 1 281 ? -1.824 -9.126 -15.362 1.00 92.75 281 SER A N 1
ATOM 2060 C CA . SER A 1 281 ? -1.897 -9.479 -16.784 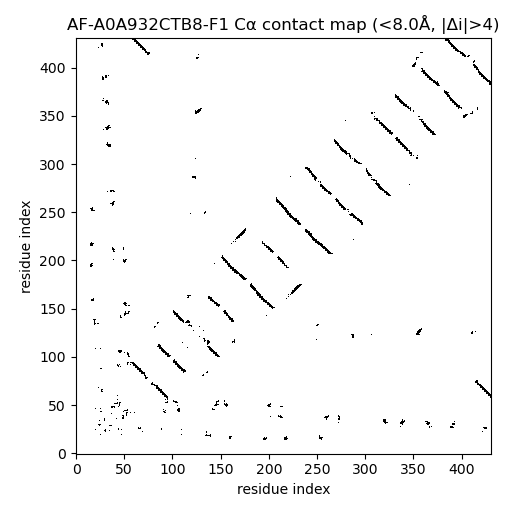1.00 92.75 281 SER A CA 1
ATOM 2061 C C . SER A 1 281 ? -2.536 -8.402 -17.670 1.00 92.75 281 SER A C 1
ATOM 2063 O O . SER A 1 281 ? -2.379 -8.444 -18.888 1.00 92.75 281 SER A O 1
ATOM 2065 N N . ARG A 1 282 ? -3.212 -7.404 -17.086 1.00 88.38 282 ARG A N 1
ATOM 2066 C CA . ARG A 1 282 ? -3.657 -6.194 -17.802 1.00 88.38 282 ARG A CA 1
ATOM 2067 C C . ARG A 1 282 ? -2.561 -5.161 -18.042 1.00 88.38 282 ARG A C 1
ATOM 2069 O O . ARG A 1 282 ? -2.761 -4.243 -18.838 1.00 88.38 282 ARG A O 1
ATOM 2076 N N . LEU A 1 283 ? -1.419 -5.291 -17.374 1.00 85.62 283 LEU A N 1
ATOM 2077 C CA . LEU A 1 283 ? -0.272 -4.446 -17.636 1.00 85.62 283 LEU A CA 1
ATOM 2078 C C . LEU A 1 283 ? 0.261 -4.781 -19.024 1.00 85.62 283 LEU A C 1
ATOM 2080 O O . LEU A 1 283 ? 0.696 -5.897 -19.292 1.00 85.62 283 LEU A O 1
ATOM 2084 N N . GLY A 1 284 ? 0.195 -3.804 -19.920 1.00 80.06 284 GLY A N 1
ATOM 2085 C CA . GLY A 1 284 ? 0.823 -3.911 -21.224 1.00 80.06 284 GLY A CA 1
ATOM 2086 C C . GLY A 1 284 ? 2.332 -3.695 -21.116 1.00 80.06 284 GLY A C 1
ATOM 2087 O O . GLY A 1 284 ? 3.043 -4.247 -20.269 1.00 80.06 284 GLY A O 1
ATOM 2088 N N . GLN A 1 285 ? 2.838 -2.841 -21.989 1.00 72.75 285 GLN A N 1
ATOM 2089 C CA . GLN A 1 285 ? 4.242 -2.484 -22.026 1.00 72.75 285 GLN A CA 1
ATOM 2090 C C . GLN A 1 285 ? 4.513 -1.290 -21.095 1.00 72.75 285 GLN A C 1
ATOM 2092 O O . GLN A 1 285 ? 4.003 -0.196 -21.304 1.00 72.75 285 GLN A O 1
ATOM 2097 N N . VAL A 1 286 ? 5.347 -1.496 -20.070 1.00 65.19 286 VAL A N 1
ATOM 2098 C CA . VAL A 1 286 ? 5.761 -0.458 -19.087 1.00 65.19 286 VAL A CA 1
ATOM 2099 C C . VAL A 1 286 ? 6.936 0.381 -19.605 1.00 65.19 286 VAL A C 1
ATOM 2101 O O . VAL A 1 286 ? 7.548 1.166 -18.884 1.00 65.19 286 VAL A O 1
ATOM 2104 N N . ALA A 1 287 ? 7.348 0.153 -20.848 1.00 61.69 287 ALA A N 1
ATOM 2105 C CA . ALA A 1 287 ? 8.454 0.872 -21.446 1.00 61.69 287 ALA A CA 1
ATOM 2106 C C . ALA A 1 287 ? 7.965 2.152 -22.111 1.00 61.69 287 ALA A C 1
ATOM 2108 O O . ALA A 1 287 ? 6.876 2.193 -22.679 1.00 61.69 287 ALA A O 1
ATOM 2109 N N . SER A 1 288 ? 8.824 3.163 -22.093 1.00 54.91 288 SER A N 1
ATOM 2110 C CA . SER A 1 288 ? 8.729 4.269 -23.028 1.00 54.91 288 SER A CA 1
ATOM 2111 C C . SER A 1 288 ? 9.004 3.749 -24.444 1.00 54.91 288 SER A C 1
ATOM 2113 O O . SER A 1 288 ? 10.151 3.451 -24.775 1.00 54.91 288 SER A O 1
ATOM 2115 N N . ASP A 1 289 ? 7.967 3.624 -25.266 1.00 55.19 289 ASP A N 1
ATOM 2116 C CA . ASP A 1 289 ? 8.100 3.622 -26.718 1.00 55.19 289 ASP A CA 1
ATOM 2117 C C . ASP A 1 289 ? 8.669 4.972 -27.135 1.00 55.19 289 ASP A C 1
ATOM 2119 O O . ASP A 1 289 ? 8.098 6.024 -26.842 1.00 55.19 289 ASP A O 1
ATOM 2123 N N . VAL A 1 290 ? 9.810 4.946 -27.813 1.00 54.25 290 VAL A N 1
ATOM 2124 C CA . VAL A 1 290 ? 10.418 6.149 -28.375 1.00 54.25 290 VAL A CA 1
ATOM 2125 C C . VAL A 1 290 ? 10.309 6.047 -29.888 1.00 54.25 290 VAL A C 1
ATOM 2127 O O . VAL A 1 290 ? 10.942 5.199 -30.522 1.00 54.25 290 VAL A O 1
ATOM 2130 N N . ALA A 1 291 ? 9.478 6.911 -30.459 1.00 52.12 291 ALA A N 1
ATOM 2131 C CA . ALA A 1 291 ? 9.429 7.173 -31.886 1.00 52.12 291 ALA A CA 1
ATOM 2132 C C . ALA A 1 291 ? 10.249 8.435 -32.162 1.00 52.12 291 ALA A C 1
ATOM 2134 O O . ALA A 1 291 ? 9.901 9.527 -31.713 1.00 52.12 291 ALA A O 1
ATOM 2135 N N . LEU A 1 292 ? 11.361 8.274 -32.871 1.00 48.31 292 LEU A N 1
ATOM 2136 C CA . LEU A 1 292 ? 12.289 9.350 -33.193 1.00 48.31 292 LEU A CA 1
ATOM 2137 C C . LEU A 1 292 ? 12.135 9.701 -34.678 1.00 48.31 292 LEU A C 1
ATOM 2139 O O . LEU A 1 292 ? 12.605 8.946 -35.532 1.00 48.31 292 LEU A O 1
ATOM 2143 N N . LEU A 1 293 ? 11.471 10.819 -34.984 1.00 53.81 293 LEU A N 1
ATOM 2144 C CA . LEU A 1 293 ? 11.415 11.391 -36.330 1.00 53.81 293 LEU A CA 1
ATOM 2145 C C . LEU A 1 293 ? 12.517 12.449 -36.462 1.00 53.81 293 LEU A C 1
ATOM 2147 O O . LEU A 1 293 ? 12.479 13.511 -35.847 1.00 53.81 293 LEU A O 1
ATOM 2151 N N . VAL A 1 294 ? 13.519 12.119 -37.257 1.00 55.16 294 VAL A N 1
ATOM 2152 C CA . VAL A 1 294 ? 14.793 12.808 -37.420 1.00 55.16 294 VAL A CA 1
ATOM 2153 C C . VAL A 1 294 ? 14.841 13.450 -38.801 1.00 55.16 294 VAL A C 1
ATOM 2155 O O . VAL A 1 294 ? 15.171 12.787 -39.781 1.00 55.16 294 VAL A O 1
ATOM 2158 N N . GLU A 1 295 ? 14.548 14.744 -38.902 1.00 56.03 295 GLU A N 1
ATOM 2159 C CA . GLU A 1 295 ? 14.617 15.487 -40.167 1.00 56.03 295 GLU A CA 1
ATOM 2160 C C . GLU A 1 295 ? 15.942 16.269 -40.279 1.00 56.03 295 GLU A C 1
ATOM 2162 O O . GLU A 1 295 ? 15.965 17.468 -40.532 1.00 56.03 295 GLU A O 1
ATOM 2167 N N . ILE A 1 296 ? 17.081 15.591 -40.067 1.00 53.16 296 ILE A N 1
ATOM 2168 C CA . ILE A 1 296 ? 18.424 16.220 -40.046 1.00 53.16 296 ILE A CA 1
ATOM 2169 C C . ILE A 1 296 ? 19.226 15.953 -41.333 1.00 53.16 296 ILE A C 1
ATOM 2171 O O . ILE A 1 296 ? 20.411 15.626 -41.289 1.00 53.16 296 ILE A O 1
ATOM 2175 N N . GLY A 1 297 ? 18.585 15.996 -42.504 1.00 53.41 297 GLY A N 1
ATOM 2176 C CA . GLY A 1 297 ? 19.263 15.740 -43.788 1.00 53.41 297 GLY A CA 1
ATOM 2177 C C . GLY A 1 297 ? 19.900 14.342 -43.925 1.00 53.41 297 GLY A C 1
ATOM 2178 O O . GLY A 1 297 ? 20.665 14.106 -44.858 1.00 53.41 297 GLY A O 1
ATOM 2179 N N . ILE A 1 298 ? 19.588 13.410 -43.016 1.00 55.28 298 ILE A N 1
ATOM 2180 C CA . ILE A 1 298 ? 20.053 12.019 -43.009 1.00 55.28 298 ILE A CA 1
ATOM 2181 C C . ILE A 1 298 ? 18.901 11.068 -43.349 1.00 55.28 298 ILE A C 1
ATOM 2183 O O . ILE A 1 298 ? 17.766 11.258 -42.920 1.00 55.28 298 ILE A O 1
ATOM 2187 N N . THR A 1 299 ? 19.194 10.043 -44.154 1.00 52.38 299 THR A N 1
ATOM 2188 C CA . THR A 1 299 ? 18.241 8.996 -44.561 1.00 52.38 299 THR A CA 1
ATOM 2189 C C . THR A 1 299 ? 18.677 7.658 -43.951 1.00 52.38 299 THR A C 1
ATOM 2191 O O . THR A 1 299 ? 19.847 7.306 -44.110 1.00 52.38 299 THR A O 1
ATOM 2194 N N . PRO A 1 300 ? 17.788 6.873 -43.314 1.00 52.59 300 PRO A N 1
ATOM 2195 C CA . PRO A 1 300 ? 16.368 7.131 -43.077 1.00 52.59 300 PRO A CA 1
ATOM 2196 C C . PRO A 1 300 ? 16.112 8.025 -41.854 1.00 52.59 300 PRO A C 1
ATOM 2198 O O . PRO A 1 300 ? 16.816 7.964 -40.851 1.00 52.59 300 PRO A O 1
ATOM 2201 N N . SER A 1 301 ? 15.048 8.817 -41.949 1.00 55.84 301 SER A N 1
ATOM 2202 C CA . SER A 1 301 ? 14.631 9.837 -40.985 1.00 55.84 301 SER A CA 1
ATOM 2203 C C . SER A 1 301 ? 13.757 9.314 -39.837 1.00 55.84 301 SER A C 1
ATOM 2205 O O . SER A 1 301 ? 13.274 10.106 -39.042 1.00 55.84 301 SER A O 1
ATOM 2207 N N . LEU A 1 302 ? 13.507 8.006 -39.715 1.00 53.75 302 LEU A N 1
ATOM 2208 C CA . LEU A 1 302 ? 12.635 7.459 -38.666 1.00 53.75 302 LEU A CA 1
ATOM 2209 C C . LEU A 1 302 ? 13.260 6.220 -38.023 1.00 53.75 302 LEU A C 1
ATOM 2211 O O . LEU A 1 302 ? 13.477 5.210 -38.693 1.00 53.75 302 LEU A O 1
ATOM 2215 N N . ILE A 1 303 ? 13.500 6.286 -36.711 1.00 60.91 303 ILE A N 1
ATOM 2216 C CA . ILE A 1 303 ? 13.863 5.131 -35.882 1.00 60.91 303 ILE A CA 1
ATOM 2217 C C . ILE A 1 303 ? 12.745 4.939 -34.858 1.00 60.91 303 ILE A C 1
ATOM 2219 O O . ILE A 1 303 ? 12.502 5.802 -34.016 1.00 60.91 303 ILE A O 1
ATOM 2223 N N . GLN A 1 304 ? 12.058 3.800 -34.931 1.00 57.28 304 GLN A N 1
ATOM 2224 C CA . GLN A 1 304 ? 11.041 3.408 -33.960 1.00 57.28 304 GLN A CA 1
ATOM 2225 C C . GLN A 1 304 ? 11.559 2.217 -33.154 1.00 57.28 304 GLN A C 1
ATOM 2227 O O . GLN A 1 304 ? 11.816 1.151 -33.712 1.00 57.28 304 GLN A O 1
ATOM 2232 N N . ALA A 1 305 ? 11.715 2.393 -31.842 1.00 63.53 305 ALA A N 1
ATOM 2233 C CA . ALA A 1 305 ? 12.038 1.301 -30.931 1.00 63.53 305 ALA A CA 1
ATOM 2234 C C . ALA A 1 305 ? 10.748 0.834 -30.246 1.00 63.53 305 ALA A C 1
ATOM 2236 O O . ALA A 1 305 ? 10.268 1.485 -29.322 1.00 63.53 305 ALA A O 1
ATOM 2237 N N . LEU A 1 306 ? 10.188 -0.279 -30.727 1.00 65.31 306 LEU A N 1
ATOM 2238 C CA . LEU A 1 306 ? 9.075 -0.976 -30.081 1.00 65.31 306 LEU A CA 1
ATOM 2239 C C . LEU A 1 306 ? 9.631 -2.120 -29.236 1.00 65.31 306 LEU A C 1
ATOM 2241 O O . LEU A 1 306 ? 10.424 -2.925 -29.733 1.00 65.31 306 LEU A O 1
ATOM 2245 N N . PHE A 1 307 ? 9.205 -2.219 -27.978 1.00 71.25 307 PHE A N 1
ATOM 2246 C CA . PHE A 1 307 ? 9.553 -3.354 -27.126 1.00 71.25 307 PHE A CA 1
ATOM 2247 C C . PHE A 1 307 ? 8.375 -4.331 -27.031 1.00 71.25 307 PHE A C 1
ATOM 2249 O O . PHE A 1 307 ? 7.220 -3.922 -27.055 1.00 71.25 307 PHE A O 1
ATOM 2256 N N . PRO A 1 308 ? 8.621 -5.645 -26.922 1.00 74.19 308 PRO A N 1
ATOM 2257 C CA . PRO A 1 308 ? 7.541 -6.599 -26.716 1.00 74.19 308 PR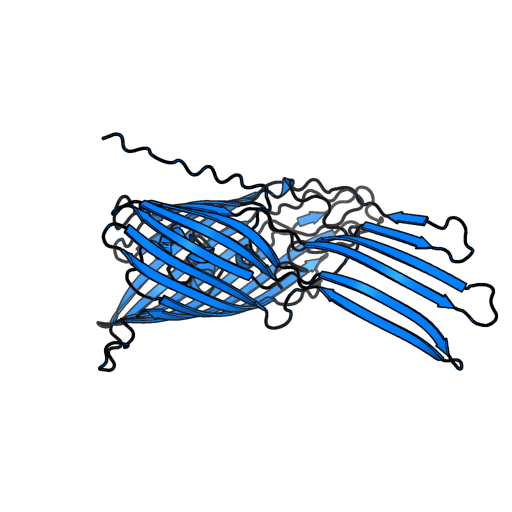O A CA 1
ATOM 2258 C C . PRO A 1 308 ? 6.898 -6.418 -25.334 1.00 74.19 308 PRO A C 1
ATOM 2260 O O . PRO A 1 308 ? 7.552 -6.026 -24.364 1.00 74.19 308 PRO A O 1
ATOM 2263 N N . THR A 1 309 ? 5.614 -6.767 -25.223 1.00 80.38 309 THR A N 1
ATOM 2264 C CA . THR A 1 309 ? 4.947 -6.866 -23.919 1.00 80.38 309 THR A CA 1
ATOM 2265 C C . THR A 1 309 ? 5.496 -8.086 -23.161 1.00 80.38 309 THR A C 1
ATOM 2267 O O . THR A 1 309 ? 5.504 -9.175 -23.733 1.00 80.38 309 THR A O 1
ATOM 2270 N N . PRO A 1 310 ? 5.924 -7.957 -21.890 1.00 78.75 310 PRO A N 1
ATOM 2271 C CA . PRO A 1 310 ? 6.582 -9.048 -21.159 1.00 78.75 310 PRO A CA 1
ATOM 2272 C C . PRO A 1 310 ? 5.698 -10.258 -20.855 1.00 78.75 310 PRO A C 1
ATOM 2274 O O . PRO A 1 310 ? 6.234 -11.324 -20.583 1.00 78.75 310 PRO A O 1
ATOM 2277 N N . GLY A 1 311 ? 4.370 -10.096 -20.857 1.00 88.19 311 GLY A N 1
ATOM 2278 C CA . GLY A 1 311 ? 3.433 -11.139 -20.430 1.00 88.19 311 GLY A CA 1
ATOM 2279 C C . GLY A 1 311 ? 3.342 -11.263 -18.907 1.00 88.19 311 GLY A C 1
ATOM 2280 O O . GLY A 1 311 ? 3.580 -12.332 -18.355 1.00 88.19 311 GLY A O 1
ATOM 2281 N N . TRP A 1 312 ? 3.037 -10.156 -18.225 1.00 92.38 312 TRP A N 1
ATOM 2282 C CA . TRP A 1 312 ? 2.844 -10.107 -16.772 1.00 92.38 312 TRP A CA 1
ATOM 2283 C C . TRP A 1 312 ? 1.813 -11.129 -16.300 1.00 92.38 312 TRP A C 1
ATOM 2285 O O . TRP A 1 312 ? 0.809 -11.366 -16.980 1.00 92.38 312 TRP A O 1
ATOM 2295 N N . HIS A 1 313 ? 2.032 -11.703 -15.122 1.00 94.69 313 HIS A N 1
ATOM 2296 C CA . HIS A 1 313 ? 1.113 -12.680 -14.552 1.00 94.69 313 HIS A CA 1
ATOM 2297 C C . HIS A 1 313 ? 0.491 -12.175 -13.257 1.00 94.69 313 HIS A C 1
ATOM 2299 O O . HIS A 1 313 ? 1.133 -11.511 -12.442 1.00 94.69 313 HIS A O 1
ATOM 2305 N N . ASP A 1 314 ? -0.771 -12.533 -13.066 1.00 97.19 314 ASP A N 1
ATOM 2306 C CA . ASP A 1 314 ? -1.508 -12.236 -11.848 1.00 97.19 314 ASP A CA 1
ATOM 2307 C C . ASP A 1 314 ? -0.848 -12.850 -10.610 1.00 97.19 314 ASP A C 1
ATOM 2309 O O . ASP A 1 314 ? -0.142 -13.864 -10.678 1.00 97.19 314 ASP A O 1
ATOM 2313 N N . THR A 1 315 ? -1.101 -12.236 -9.456 1.00 97.50 315 THR A N 1
ATOM 2314 C CA . THR A 1 315 ? -0.529 -12.669 -8.177 1.00 97.50 315 THR A CA 1
ATOM 2315 C C . THR A 1 315 ? -1.603 -12.860 -7.115 1.00 97.50 315 THR A C 1
ATOM 2317 O O . THR A 1 315 ? -2.656 -12.221 -7.143 1.00 97.50 315 THR A O 1
ATOM 2320 N N . PHE A 1 316 ? -1.322 -13.752 -6.162 1.00 98.31 316 PHE A N 1
ATOM 2321 C CA . PHE A 1 316 ? -2.112 -13.953 -4.950 1.00 98.31 316 PHE A CA 1
ATOM 2322 C C . PHE A 1 316 ? -1.214 -13.734 -3.735 1.00 98.31 316 PHE A C 1
ATOM 2324 O O . PHE A 1 316 ? -0.288 -14.507 -3.499 1.00 98.31 316 PHE A O 1
ATOM 2331 N N . SER A 1 317 ? -1.504 -12.693 -2.961 1.00 98.06 317 SER A N 1
ATOM 2332 C CA . SER A 1 317 ? -0.686 -12.276 -1.822 1.00 98.06 317 SER A CA 1
ATOM 2333 C C . SER A 1 317 ? -1.400 -12.596 -0.506 1.00 98.06 317 SER A C 1
ATOM 2335 O O . SER A 1 317 ? -2.311 -11.853 -0.121 1.00 98.06 317 SER A O 1
ATOM 2337 N N . PRO A 1 318 ? -1.047 -13.694 0.189 1.00 98.38 318 PRO A N 1
ATOM 2338 C CA . PRO A 1 318 ? -1.592 -14.006 1.502 1.00 98.38 318 PRO A CA 1
ATOM 2339 C C . PRO A 1 318 ? -0.960 -13.131 2.592 1.00 98.38 318 PRO A C 1
ATOM 2341 O O . PRO A 1 318 ? 0.236 -12.828 2.572 1.00 98.38 318 PRO A O 1
ATOM 2344 N N . ARG A 1 319 ? -1.775 -12.751 3.575 1.00 98.38 319 ARG A N 1
ATOM 2345 C CA . ARG A 1 319 ? -1.421 -11.863 4.685 1.00 98.38 319 ARG A CA 1
ATOM 2346 C C . ARG A 1 319 ? -1.983 -12.405 5.995 1.00 98.38 319 ARG A C 1
ATOM 2348 O O . ARG A 1 319 ? -3.112 -12.898 6.046 1.00 98.38 319 ARG A O 1
ATOM 2355 N N . LEU A 1 320 ? -1.206 -12.268 7.060 1.00 98.31 320 LEU A N 1
ATOM 2356 C CA . LEU A 1 320 ? -1.544 -12.671 8.419 1.00 98.31 320 LEU A CA 1
ATOM 2357 C C . LEU A 1 320 ? -1.107 -11.575 9.393 1.00 98.31 320 LEU A C 1
ATOM 2359 O O . LEU A 1 320 ? 0.008 -11.068 9.303 1.00 98.31 320 LEU A O 1
ATOM 2363 N N . GLY A 1 321 ? -1.954 -11.265 10.368 1.00 98.38 321 GLY A N 1
ATOM 2364 C CA . GLY A 1 321 ? -1.637 -10.338 11.447 1.00 98.38 321 GLY A CA 1
ATOM 2365 C C . GLY A 1 321 ? -2.233 -10.785 12.775 1.00 98.38 321 GLY A C 1
ATOM 2366 O O . GLY A 1 321 ? -3.310 -11.382 12.827 1.00 98.38 321 GLY A O 1
ATOM 2367 N N . VAL A 1 322 ? -1.541 -10.467 13.863 1.00 98.44 322 VAL A N 1
ATOM 2368 C CA . VAL A 1 322 ? -2.005 -10.679 15.234 1.00 98.44 322 VAL A CA 1
ATOM 2369 C C . VAL A 1 322 ? -1.806 -9.414 16.057 1.00 98.44 322 VAL A C 1
ATOM 2371 O O . VAL A 1 322 ? -0.796 -8.724 15.940 1.00 98.44 322 VAL A O 1
ATOM 2374 N N . GLN A 1 323 ? -2.780 -9.117 16.909 1.00 98.50 323 GLN A N 1
ATOM 2375 C CA . GLN A 1 323 ? -2.749 -8.005 17.850 1.00 98.50 323 GLN A CA 1
ATOM 2376 C C . GLN A 1 323 ? -3.068 -8.507 19.258 1.00 98.50 323 GLN A C 1
ATOM 2378 O O . GLN A 1 323 ? -4.009 -9.281 19.443 1.00 98.50 323 GLN A O 1
ATOM 2383 N N . LYS A 1 324 ? -2.330 -8.015 20.254 1.00 98.38 324 LYS A N 1
ATOM 2384 C CA . LYS A 1 324 ? -2.598 -8.217 21.678 1.00 98.38 324 LYS A CA 1
ATOM 2385 C C . LYS A 1 324 ? -2.834 -6.878 22.361 1.00 98.38 324 LYS A C 1
ATOM 2387 O O . LYS A 1 324 ? -1.912 -6.078 22.466 1.00 98.38 324 LYS A O 1
ATOM 2392 N N . SER A 1 325 ? -4.043 -6.661 22.862 1.00 97.69 325 SER A N 1
ATOM 2393 C CA . SER A 1 325 ? -4.387 -5.495 23.677 1.00 97.69 325 SER A CA 1
ATOM 2394 C C . SER A 1 325 ? -4.169 -5.811 25.164 1.00 97.69 325 SER A C 1
ATOM 2396 O O . SER A 1 325 ? -4.659 -6.819 25.683 1.00 97.69 325 SER A O 1
ATOM 2398 N N . LEU A 1 326 ? -3.408 -4.951 25.838 1.00 97.75 326 LEU A N 1
ATOM 2399 C CA . LEU A 1 326 ? -2.961 -5.054 27.224 1.00 97.75 326 LEU A CA 1
ATOM 2400 C C . LEU A 1 326 ? -3.404 -3.792 27.978 1.00 97.75 326 LEU A C 1
ATOM 2402 O O . LEU A 1 326 ? -2.811 -2.727 27.788 1.00 97.75 326 LEU A O 1
ATOM 2406 N N . PRO A 1 327 ? -4.441 -3.866 28.824 1.00 96.81 327 PRO A N 1
ATOM 2407 C CA . PRO A 1 327 ? -4.778 -2.768 29.721 1.00 96.81 327 PRO A CA 1
ATOM 2408 C C . PRO A 1 327 ? -3.616 -2.538 30.696 1.00 96.81 327 PRO A C 1
ATOM 2410 O O . PRO A 1 327 ? -3.254 -3.443 31.445 1.00 96.81 327 PRO A O 1
ATOM 2413 N N . VAL A 1 328 ? -3.019 -1.346 30.674 1.00 97.00 328 VAL A N 1
ATOM 2414 C CA . VAL A 1 328 ? -1.884 -0.980 31.548 1.00 97.00 328 VAL A CA 1
ATOM 2415 C C . VAL A 1 328 ? -2.283 0.023 32.631 1.00 97.00 328 VAL A C 1
ATOM 2417 O O . VAL A 1 328 ? -1.622 0.118 33.660 1.00 97.00 328 VAL A O 1
ATOM 2420 N N . ALA A 1 329 ? -3.386 0.747 32.428 1.00 94.06 329 ALA A N 1
ATOM 2421 C CA . ALA A 1 329 ? -4.027 1.590 33.433 1.00 94.06 329 ALA A CA 1
ATOM 2422 C C . ALA A 1 329 ? -5.538 1.668 33.168 1.00 94.06 329 ALA A C 1
ATOM 2424 O O . ALA A 1 329 ? -6.015 1.233 32.121 1.00 94.06 329 ALA A O 1
ATOM 2425 N N . SER A 1 330 ? -6.297 2.292 34.075 1.00 92.19 330 SER A N 1
ATOM 2426 C CA . SER A 1 330 ? -7.763 2.428 33.966 1.00 92.19 330 SER A CA 1
ATOM 2427 C C . SER A 1 330 ? -8.246 3.064 32.656 1.00 92.19 330 SER A C 1
ATOM 2429 O O . SER A 1 330 ? -9.355 2.786 32.208 1.00 92.19 330 SER A O 1
ATOM 2431 N N . ARG A 1 331 ? -7.417 3.914 32.040 1.00 93.00 331 ARG A N 1
ATOM 2432 C CA . ARG A 1 331 ? -7.702 4.605 30.776 1.00 93.00 331 ARG A CA 1
ATOM 2433 C C . ARG A 1 331 ? -6.694 4.304 29.670 1.00 93.00 331 ARG A C 1
ATOM 2435 O O . ARG A 1 331 ? -6.852 4.840 28.581 1.00 93.00 331 ARG A O 1
ATOM 2442 N N . ALA A 1 332 ? -5.673 3.486 29.927 1.00 96.31 332 ALA A N 1
ATOM 2443 C CA . ALA A 1 332 ? -4.577 3.262 28.989 1.00 96.31 332 ALA A CA 1
ATOM 2444 C C . ALA A 1 332 ? -4.474 1.789 28.587 1.00 96.31 332 ALA A C 1
ATOM 2446 O O . ALA A 1 332 ? -4.426 0.899 29.439 1.00 96.31 332 ALA A O 1
ATOM 2447 N N . THR A 1 333 ? -4.414 1.540 27.282 1.00 97.75 333 THR A N 1
ATOM 2448 C CA . THR A 1 333 ? -4.215 0.213 26.690 1.00 97.75 333 THR A CA 1
ATOM 2449 C C . THR A 1 333 ? -3.013 0.255 25.760 1.00 97.75 333 THR A C 1
ATOM 2451 O O . THR A 1 333 ? -2.944 1.119 24.888 1.00 97.75 333 THR A O 1
ATOM 2454 N N . VAL A 1 334 ? -2.087 -0.683 25.939 1.00 98.31 334 VAL A N 1
ATOM 2455 C CA . VAL A 1 334 ? -0.996 -0.939 24.996 1.00 98.31 334 VAL A CA 1
ATOM 2456 C C . VAL A 1 334 ? -1.423 -2.047 24.045 1.00 98.31 334 VAL A C 1
ATOM 2458 O O . VAL A 1 334 ? -1.954 -3.067 24.472 1.00 98.31 334 VAL A O 1
ATOM 2461 N N . GLU A 1 335 ? -1.186 -1.870 22.755 1.00 98.00 335 GLU A N 1
ATOM 2462 C CA . GLU A 1 335 ? -1.472 -2.855 21.722 1.00 98.00 335 GLU A CA 1
ATOM 2463 C C . GLU A 1 335 ? -0.169 -3.303 21.078 1.00 98.00 335 GLU A C 1
ATOM 2465 O O . GLU A 1 335 ? 0.544 -2.486 20.515 1.00 98.00 335 GLU A O 1
ATOM 2470 N N . LEU A 1 336 ? 0.152 -4.590 21.151 1.00 98.69 336 LEU A N 1
ATOM 2471 C CA . LEU A 1 336 ? 1.315 -5.166 20.476 1.00 98.69 336 LEU A CA 1
ATOM 2472 C C . LEU A 1 336 ? 0.862 -5.863 19.202 1.00 98.69 336 LEU A C 1
ATOM 2474 O O . LEU A 1 336 ? -0.162 -6.548 19.213 1.00 98.69 336 LEU A O 1
ATOM 2478 N N . ARG A 1 337 ? 1.605 -5.685 18.112 1.00 98.31 337 ARG A N 1
ATOM 2479 C CA . ARG A 1 337 ? 1.239 -6.185 16.785 1.00 98.31 337 ARG A CA 1
ATOM 2480 C C . ARG A 1 337 ? 2.410 -6.897 16.132 1.00 98.31 337 ARG A C 1
ATOM 2482 O O . ARG A 1 337 ? 3.552 -6.456 16.254 1.00 98.31 337 ARG A O 1
ATOM 2489 N N . ALA A 1 338 ? 2.096 -7.977 15.434 1.00 98.75 338 ALA A N 1
ATOM 2490 C CA . ALA A 1 338 ? 3.016 -8.668 14.549 1.00 98.75 338 ALA A CA 1
ATOM 2491 C C . ALA A 1 338 ? 2.261 -9.170 13.317 1.00 98.75 338 ALA A C 1
ATOM 2493 O O . ALA A 1 338 ? 1.073 -9.499 13.398 1.00 98.75 338 ALA A O 1
ATOM 2494 N N . GLY A 1 339 ? 2.944 -9.259 12.184 1.00 98.50 339 GLY A N 1
ATOM 2495 C CA . GLY A 1 339 ? 2.332 -9.713 10.949 1.00 98.50 339 GLY A CA 1
ATOM 2496 C C . GLY A 1 339 ? 3.332 -10.191 9.916 1.00 98.50 339 GLY A C 1
ATOM 2497 O O . GLY A 1 339 ? 4.533 -9.944 10.009 1.00 98.50 339 GLY A O 1
ATOM 2498 N N . TYR A 1 340 ? 2.803 -10.893 8.926 1.00 98.62 340 TYR A N 1
ATOM 2499 C CA . TYR A 1 340 ? 3.546 -11.446 7.811 1.00 98.62 340 TYR A CA 1
ATOM 2500 C C . TYR A 1 340 ? 2.704 -11.354 6.539 1.00 98.62 340 TYR A C 1
ATOM 2502 O O . TYR A 1 340 ? 1.505 -11.641 6.564 1.00 98.62 340 TYR A O 1
ATOM 2510 N N . ARG A 1 341 ? 3.328 -10.991 5.418 1.00 97.81 341 ARG A N 1
ATOM 2511 C CA . ARG A 1 341 ? 2.743 -11.174 4.088 1.00 97.81 341 ARG A CA 1
ATOM 2512 C C . ARG A 1 341 ? 3.759 -11.734 3.108 1.00 97.81 341 ARG A C 1
ATOM 2514 O O . ARG A 1 341 ? 4.942 -11.405 3.179 1.00 97.81 341 ARG A O 1
ATOM 2521 N N . PHE A 1 342 ? 3.264 -12.550 2.188 1.00 98.38 342 PHE A N 1
ATOM 2522 C CA . PHE A 1 342 ? 4.005 -12.986 1.013 1.00 98.38 342 PHE A CA 1
ATOM 2523 C C . PHE A 1 342 ? 3.473 -12.244 -0.209 1.00 98.38 342 PHE A C 1
ATOM 2525 O O . PHE A 1 342 ? 2.259 -12.154 -0.395 1.00 98.38 342 PHE A O 1
ATOM 2532 N N . GLU A 1 343 ? 4.368 -11.704 -1.027 1.00 96.44 343 GLU A N 1
ATOM 2533 C CA . GLU A 1 343 ? 4.018 -10.982 -2.248 1.00 96.44 343 GLU A CA 1
ATOM 2534 C C . GLU A 1 343 ? 4.790 -11.581 -3.425 1.00 96.44 343 GLU A C 1
ATOM 2536 O O . GLU A 1 343 ? 5.973 -11.273 -3.580 1.00 96.44 343 GLU A O 1
ATOM 2541 N N . PRO A 1 344 ? 4.147 -12.427 -4.249 1.00 97.44 344 PRO A N 1
ATOM 2542 C CA . PRO A 1 344 ? 4.766 -12.932 -5.466 1.00 97.44 344 PRO A CA 1
ATOM 2543 C C . PRO A 1 344 ? 5.121 -11.788 -6.421 1.00 97.44 344 PRO A C 1
ATOM 2545 O O . PRO A 1 344 ? 4.369 -10.810 -6.528 1.00 97.44 344 PRO A O 1
ATOM 2548 N N . SER A 1 345 ? 6.231 -11.926 -7.141 1.00 96.00 345 SER A N 1
ATOM 2549 C CA . SER A 1 345 ? 6.564 -11.024 -8.242 1.00 96.00 345 SER A CA 1
ATOM 2550 C C . SER A 1 345 ? 5.584 -11.225 -9.395 1.00 96.00 345 SER A C 1
ATOM 2552 O O . SER A 1 345 ? 5.331 -12.370 -9.740 1.00 96.00 345 SER A O 1
ATOM 2554 N N . PRO A 1 346 ? 5.052 -10.170 -10.036 1.00 95.19 346 PRO A N 1
ATOM 2555 C CA . PRO A 1 346 ? 4.300 -10.297 -11.284 1.00 95.19 346 PRO A CA 1
ATOM 2556 C C . PRO A 1 346 ? 5.202 -10.344 -12.529 1.00 95.19 346 PRO A C 1
ATOM 2558 O O . PRO A 1 346 ? 4.700 -10.461 -13.652 1.00 95.19 346 PRO A O 1
ATOM 2561 N N . VAL A 1 347 ? 6.519 -10.152 -12.358 1.00 94.19 347 VAL A N 1
ATOM 2562 C CA . VAL A 1 347 ? 7.479 -10.068 -13.463 1.00 94.19 347 VAL A CA 1
ATOM 2563 C C . VAL A 1 347 ? 7.739 -11.475 -14.011 1.00 94.19 347 VAL A C 1
ATOM 2565 O O . VAL A 1 347 ? 8.289 -12.315 -13.294 1.00 94.19 347 VAL A O 1
ATOM 2568 N N . PRO A 1 348 ? 7.429 -11.744 -15.290 1.00 93.25 348 PRO A N 1
ATOM 2569 C CA . PRO A 1 348 ? 7.722 -13.026 -15.918 1.00 93.25 348 PRO A CA 1
ATOM 2570 C C . PRO A 1 348 ? 9.221 -13.153 -16.204 1.00 93.25 348 PRO A C 1
ATOM 2572 O O . PRO A 1 348 ? 9.967 -12.171 -16.141 1.00 93.25 348 PRO A O 1
ATOM 2575 N N . ASP A 1 349 ? 9.675 -14.352 -16.557 1.00 92.25 349 ASP A N 1
ATOM 2576 C CA . ASP A 1 349 ? 11.076 -14.567 -16.916 1.00 92.25 349 ASP A CA 1
ATOM 2577 C C . ASP A 1 349 ? 11.490 -13.687 -18.102 1.00 92.25 349 ASP A C 1
ATOM 2579 O O . ASP A 1 349 ? 10.926 -13.739 -19.195 1.00 92.25 349 ASP A O 1
ATOM 2583 N N . GLN A 1 350 ? 12.495 -12.843 -17.875 1.00 90.62 350 GLN A N 1
ATOM 2584 C CA . GLN A 1 350 ? 12.936 -11.833 -18.831 1.00 90.62 350 GLN A CA 1
ATOM 2585 C C . GLN A 1 350 ? 13.967 -12.412 -19.807 1.00 90.62 350 GLN A C 1
ATOM 2587 O O . GLN A 1 350 ? 15.146 -12.078 -19.724 1.00 90.62 350 GLN A O 1
ATOM 2592 N N . THR A 1 351 ? 13.538 -13.267 -20.737 1.00 88.44 351 THR A N 1
ATOM 2593 C CA . THR A 1 351 ? 14.432 -13.960 -21.690 1.00 88.44 351 THR A CA 1
ATOM 2594 C C . THR A 1 351 ? 14.806 -13.125 -22.921 1.00 88.44 351 THR A C 1
ATOM 2596 O O . THR A 1 351 ? 15.847 -13.367 -23.535 1.00 88.44 351 THR A O 1
ATOM 2599 N N . GLY A 1 352 ? 13.971 -12.141 -23.274 1.00 85.25 352 GLY A N 1
ATOM 2600 C CA . GLY A 1 352 ? 14.134 -11.276 -24.444 1.00 85.25 352 GLY A CA 1
ATOM 2601 C C . GLY A 1 352 ? 14.797 -9.927 -24.148 1.00 85.25 352 GLY A C 1
ATOM 2602 O O . GLY A 1 352 ? 15.545 -9.763 -23.183 1.00 85.25 352 GLY A O 1
ATOM 2603 N N . VAL A 1 353 ? 14.489 -8.936 -24.987 1.00 83.19 353 VAL A N 1
ATOM 2604 C CA . VAL A 1 353 ? 15.114 -7.601 -24.954 1.00 83.19 353 VAL A CA 1
ATOM 2605 C C . VAL A 1 353 ? 14.693 -6.730 -23.768 1.00 83.19 353 VAL A C 1
ATOM 2607 O O . VAL A 1 353 ? 15.361 -5.739 -23.513 1.00 83.19 353 VAL A O 1
ATOM 2610 N N . THR A 1 354 ? 13.605 -7.051 -23.059 1.00 87.81 354 THR A N 1
ATOM 2611 C CA . THR A 1 354 ? 13.146 -6.318 -21.864 1.00 87.81 354 THR A CA 1
ATOM 2612 C C . THR A 1 354 ? 13.820 -6.855 -20.611 1.00 87.81 354 THR A C 1
ATOM 2614 O O . THR A 1 354 ? 13.991 -8.062 -20.484 1.00 87.81 354 THR A O 1
ATOM 2617 N N . SER A 1 355 ? 14.160 -5.998 -19.657 1.00 89.44 355 SER A N 1
ATOM 2618 C CA . SER A 1 355 ? 14.909 -6.345 -18.449 1.00 89.44 355 SER A CA 1
ATOM 2619 C C . SER A 1 355 ? 14.228 -5.756 -17.214 1.00 89.44 355 SER A C 1
ATOM 2621 O O . SER A 1 355 ? 14.726 -4.842 -16.570 1.00 89.44 355 SER A O 1
ATOM 2623 N N . PHE A 1 356 ? 13.054 -6.267 -16.863 1.00 91.56 356 PHE A N 1
ATOM 2624 C CA . PHE A 1 356 ? 12.406 -5.886 -15.608 1.00 91.56 356 PHE A CA 1
ATOM 2625 C C . PHE A 1 356 ? 12.947 -6.719 -14.440 1.00 91.56 356 PHE A C 1
ATOM 2627 O O . PHE A 1 356 ? 12.974 -7.944 -14.495 1.00 91.56 356 PHE A O 1
ATOM 2634 N N . ALA A 1 357 ? 13.420 -6.042 -13.397 1.00 92.75 357 ALA A N 1
ATOM 2635 C CA . ALA A 1 357 ? 13.908 -6.638 -12.163 1.00 92.75 357 ALA A CA 1
ATOM 2636 C C . ALA A 1 357 ? 12.805 -6.605 -11.101 1.00 92.75 357 ALA A C 1
ATOM 2638 O O . ALA A 1 357 ? 12.272 -5.541 -10.790 1.00 92.75 357 ALA A O 1
ATOM 2639 N N . ASP A 1 358 ? 12.482 -7.770 -10.552 1.00 94.50 358 ASP A N 1
ATOM 2640 C CA . ASP A 1 358 ? 11.659 -7.950 -9.358 1.00 94.50 358 ASP A CA 1
ATOM 2641 C C . ASP A 1 358 ? 11.766 -9.414 -8.895 1.00 94.50 358 ASP A C 1
ATOM 2643 O O . ASP A 1 358 ? 12.191 -10.294 -9.652 1.00 94.50 358 ASP A O 1
ATOM 2647 N N . GLY A 1 359 ? 11.369 -9.677 -7.659 1.00 94.38 359 GLY A N 1
ATOM 2648 C CA . GLY A 1 359 ? 11.389 -10.997 -7.044 1.00 94.38 359 GLY A CA 1
ATOM 2649 C C . GLY A 1 359 ? 10.254 -11.145 -6.041 1.00 94.38 359 GLY A C 1
ATOM 2650 O O . GLY A 1 359 ? 9.618 -10.165 -5.650 1.00 94.38 359 GLY A O 1
ATOM 2651 N N . ASP A 1 360 ? 9.984 -12.383 -5.642 1.00 97.81 360 ASP A N 1
ATOM 2652 C CA . ASP A 1 360 ? 9.026 -12.649 -4.574 1.00 97.81 360 ASP A CA 1
ATOM 2653 C C . ASP A 1 360 ? 9.487 -11.967 -3.284 1.00 97.81 360 ASP A C 1
ATOM 2655 O O . ASP A 1 360 ? 10.685 -11.813 -3.041 1.00 97.81 360 ASP A O 1
ATOM 2659 N N . ARG A 1 361 ? 8.549 -11.541 -2.439 1.00 96.69 361 ARG A N 1
ATOM 2660 C CA . ARG A 1 361 ? 8.868 -10.808 -1.211 1.00 96.69 361 ARG A CA 1
ATOM 2661 C C . ARG A 1 361 ? 8.243 -11.452 0.008 1.00 96.69 361 ARG A C 1
ATOM 2663 O O . ARG A 1 361 ? 7.043 -11.718 0.049 1.00 96.69 361 ARG A O 1
ATOM 2670 N N . HIS A 1 362 ? 9.063 -11.631 1.036 1.00 98.50 362 HIS A N 1
ATOM 2671 C CA . HIS A 1 362 ? 8.609 -11.898 2.395 1.00 98.50 362 HIS A CA 1
ATOM 2672 C C . HIS A 1 362 ? 8.607 -10.582 3.161 1.00 98.50 362 HIS A C 1
ATOM 2674 O O . HIS A 1 362 ? 9.632 -9.913 3.219 1.00 98.50 362 HIS A O 1
ATOM 2680 N N . VAL A 1 363 ? 7.479 -10.205 3.758 1.00 98.25 363 VAL A N 1
ATOM 2681 C CA . VAL A 1 363 ? 7.388 -8.971 4.544 1.00 98.25 363 VAL A CA 1
ATOM 2682 C C . VAL A 1 363 ? 6.957 -9.295 5.961 1.00 98.25 363 VAL A C 1
ATOM 2684 O O . VAL A 1 363 ? 5.887 -9.866 6.170 1.00 98.25 363 VAL A O 1
ATOM 2687 N N . PHE A 1 364 ? 7.774 -8.901 6.931 1.00 98.62 364 PHE A N 1
ATOM 2688 C CA . PHE A 1 364 ? 7.512 -9.062 8.357 1.00 98.62 364 PHE A CA 1
ATOM 2689 C C . PHE A 1 364 ? 7.217 -7.703 8.978 1.00 98.62 364 PHE A C 1
ATOM 2691 O O . PHE A 1 364 ? 7.969 -6.755 8.779 1.00 98.62 364 PHE A O 1
ATOM 2698 N N . GLY A 1 365 ? 6.130 -7.610 9.735 1.00 98.31 365 GLY A N 1
ATOM 2699 C CA . GLY A 1 365 ? 5.711 -6.399 10.427 1.00 98.31 365 GLY A CA 1
ATOM 2700 C C . GLY A 1 365 ? 5.719 -6.589 11.936 1.00 98.31 365 GLY A C 1
ATOM 2701 O O . GLY A 1 365 ? 5.306 -7.638 12.430 1.00 98.31 365 GLY A O 1
ATOM 2702 N N . VAL A 1 366 ? 6.145 -5.564 12.669 1.00 98.69 366 VAL A N 1
ATOM 2703 C CA . VAL A 1 366 ? 5.996 -5.466 14.126 1.00 98.69 366 VAL A CA 1
ATOM 2704 C C . VAL A 1 366 ? 5.601 -4.049 14.509 1.00 98.69 366 VAL A C 1
ATOM 2706 O O . VAL A 1 366 ? 5.965 -3.088 13.835 1.00 98.69 366 VAL A O 1
ATOM 2709 N N . GLY A 1 367 ? 4.856 -3.886 15.595 1.00 98.12 367 GLY A N 1
ATOM 2710 C CA . GLY A 1 367 ? 4.481 -2.552 16.042 1.00 98.12 367 GLY A CA 1
ATOM 2711 C C . GLY A 1 367 ? 3.844 -2.518 17.414 1.00 98.12 367 GLY A C 1
ATOM 2712 O O . GLY A 1 367 ? 3.471 -3.545 17.987 1.00 98.12 367 GLY A O 1
ATOM 2713 N N . SER A 1 368 ? 3.705 -1.304 17.924 1.00 97.94 368 SER A N 1
ATOM 2714 C CA . SER A 1 368 ? 3.029 -1.012 19.177 1.00 97.94 368 SER A CA 1
ATOM 2715 C C . SER A 1 368 ? 2.049 0.145 19.007 1.00 97.94 368 SER A C 1
ATOM 2717 O O . SER A 1 368 ? 2.193 0.985 18.123 1.00 97.94 368 SER A O 1
ATOM 2719 N N . GLY A 1 369 ? 1.019 0.159 19.841 1.00 97.75 369 GLY A N 1
ATOM 2720 C CA . GLY A 1 369 ? 0.031 1.221 19.926 1.00 97.75 369 GLY A CA 1
ATOM 2721 C C . GLY A 1 369 ? -0.249 1.567 21.378 1.00 97.75 369 GLY A C 1
ATOM 2722 O O . GLY A 1 369 ? -0.266 0.686 22.233 1.00 97.75 369 GLY A O 1
ATOM 2723 N N . LEU A 1 370 ? -0.485 2.837 21.669 1.00 97.69 370 LEU A N 1
ATOM 2724 C CA . LEU A 1 370 ? -0.965 3.318 22.956 1.00 97.69 370 LEU A CA 1
ATOM 2725 C C . LEU A 1 370 ? -2.303 4.010 22.731 1.00 97.69 370 LEU A C 1
ATOM 2727 O O . LEU A 1 370 ? -2.358 5.013 22.029 1.00 97.69 370 LEU A O 1
ATOM 2731 N N . ARG A 1 371 ? -3.369 3.504 23.351 1.00 96.12 371 ARG A N 1
ATOM 2732 C CA . ARG A 1 371 ? -4.680 4.160 23.392 1.00 96.12 371 ARG A CA 1
ATOM 2733 C C . ARG A 1 371 ? -4.932 4.714 24.786 1.00 96.12 371 ARG A C 1
ATOM 2735 O O . ARG A 1 371 ? -4.912 3.954 25.753 1.00 96.12 371 ARG A O 1
ATOM 2742 N N . ILE A 1 372 ? -5.236 6.006 24.873 1.00 95.31 372 ILE A N 1
ATOM 2743 C CA . ILE A 1 372 ? -5.659 6.688 26.099 1.00 95.31 372 ILE A CA 1
ATOM 2744 C C . ILE A 1 372 ? -7.104 7.157 25.923 1.00 95.31 372 ILE A C 1
ATOM 2746 O O . ILE A 1 372 ? -7.382 8.026 25.102 1.00 95.31 372 ILE A O 1
ATOM 2750 N N . ALA A 1 373 ? -8.030 6.575 26.680 1.00 92.06 373 ALA A N 1
ATOM 2751 C CA . ALA A 1 373 ? -9.451 6.911 26.641 1.00 92.06 373 ALA A CA 1
ATOM 2752 C C . ALA A 1 373 ? -9.814 8.026 27.635 1.00 92.06 373 ALA A C 1
ATOM 2754 O O . ALA A 1 373 ? -9.164 8.204 28.664 1.00 92.06 373 ALA A O 1
ATOM 2755 N N . GLY A 1 374 ? -10.909 8.737 27.366 1.00 82.81 374 GLY A N 1
ATOM 2756 C CA . GLY A 1 374 ? -11.505 9.698 28.291 1.00 82.81 374 GLY A CA 1
ATOM 2757 C C . GLY A 1 374 ? -10.603 10.893 28.586 1.00 82.81 374 GLY A C 1
ATOM 2758 O O . GLY A 1 374 ? -10.415 11.240 29.755 1.00 82.81 374 GLY A O 1
ATOM 2759 N N . LEU A 1 375 ? -10.044 11.522 27.549 1.00 72.19 375 LEU A N 1
ATOM 2760 C CA . LEU A 1 375 ? -9.309 12.785 27.658 1.00 72.19 375 LEU A CA 1
ATOM 2761 C C . LEU A 1 375 ? -10.294 13.949 27.851 1.00 72.19 375 LEU A C 1
ATOM 2763 O O . LEU A 1 375 ? -10.436 14.839 27.021 1.00 72.19 375 LEU A O 1
ATOM 2767 N N . SER A 1 376 ? -11.029 13.937 28.960 1.00 60.22 376 SER A N 1
ATOM 2768 C CA . SER A 1 376 ? -12.004 14.974 29.279 1.00 60.22 376 SER A CA 1
ATOM 2769 C C . SER A 1 376 ? -11.302 16.228 29.810 1.00 60.22 376 SER A C 1
ATOM 2771 O O . SER A 1 376 ? -11.088 16.354 31.015 1.00 60.22 376 SER A O 1
ATOM 2773 N N . ALA A 1 377 ? -10.989 17.179 28.932 1.00 50.75 377 ALA A N 1
ATOM 2774 C CA . ALA A 1 377 ? -10.795 18.576 29.317 1.00 50.75 377 ALA A CA 1
ATOM 2775 C C . ALA A 1 377 ? -12.142 19.317 29.206 1.00 50.75 377 ALA A C 1
ATOM 2777 O O . ALA A 1 377 ? -12.404 19.999 28.226 1.00 50.75 377 ALA A O 1
ATOM 2778 N N . GLY A 1 378 ? -13.033 19.107 30.183 1.00 47.94 378 GLY A N 1
ATOM 2779 C CA . GLY A 1 378 ? -14.100 20.040 30.591 1.00 47.94 378 GLY A CA 1
ATOM 2780 C C . GLY A 1 378 ? -15.137 20.582 29.586 1.00 47.94 378 GLY A C 1
ATOM 2781 O O . GLY A 1 378 ? -15.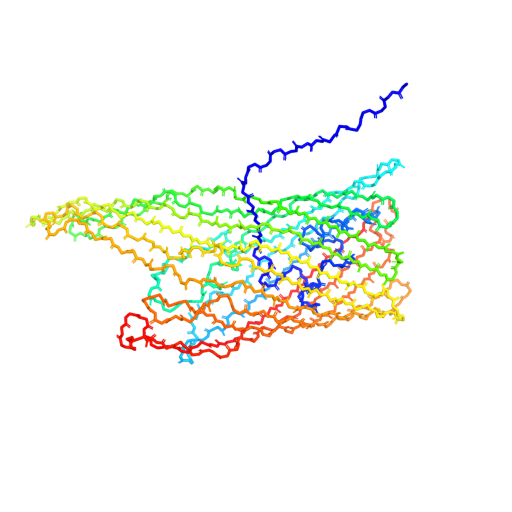942 21.409 30.002 1.00 47.94 378 GLY A O 1
ATOM 2782 N N . GLY A 1 379 ? -15.171 20.167 28.314 1.00 56.03 379 GLY A N 1
ATOM 2783 C CA . GLY A 1 379 ? -16.081 20.732 27.305 1.00 56.03 379 GLY A CA 1
ATOM 2784 C C . GLY A 1 379 ? -16.616 19.721 26.286 1.00 56.03 379 GLY A C 1
ATOM 2785 O O . GLY A 1 379 ? -16.063 18.638 26.115 1.00 56.03 379 GLY A O 1
ATOM 2786 N N . ALA A 1 380 ? -17.688 20.098 25.578 1.00 55.34 380 ALA A N 1
ATOM 2787 C CA . ALA A 1 380 ? -18.400 19.264 24.594 1.00 55.34 380 ALA A CA 1
ATOM 2788 C C . ALA A 1 380 ? -17.574 18.872 23.345 1.00 55.34 380 ALA A C 1
ATOM 2790 O O . ALA A 1 380 ? -18.038 18.073 22.540 1.00 55.34 380 ALA A O 1
ATOM 2791 N N . ALA A 1 381 ? -16.362 19.418 23.193 1.00 60.81 381 ALA A N 1
ATOM 2792 C CA . ALA A 1 381 ? -15.419 19.131 22.108 1.00 60.81 381 ALA A CA 1
ATOM 2793 C C . ALA A 1 381 ? -14.170 18.347 22.574 1.00 60.81 381 ALA A C 1
ATOM 2795 O O . ALA A 1 381 ? -13.193 18.246 21.832 1.00 60.81 381 ALA A O 1
ATOM 2796 N N . ALA A 1 382 ? -14.157 17.841 23.812 1.00 64.38 382 ALA A N 1
ATOM 2797 C CA . ALA A 1 382 ? -13.012 17.111 24.347 1.00 64.38 382 ALA A CA 1
ATOM 2798 C C . ALA A 1 382 ? -12.868 15.724 23.681 1.00 64.38 382 ALA A C 1
ATOM 2800 O O . ALA A 1 382 ? -13.869 15.014 23.568 1.00 64.38 382 ALA A O 1
ATOM 2801 N N . PRO A 1 383 ? -11.650 15.303 23.292 1.00 76.50 383 PRO A N 1
ATOM 2802 C CA . PRO A 1 383 ? -11.425 13.985 22.712 1.00 76.50 383 PRO A CA 1
ATOM 2803 C C . PRO A 1 383 ? -11.900 12.823 23.595 1.00 76.50 383 PRO A C 1
ATOM 2805 O O . PRO A 1 383 ? -11.516 12.694 24.762 1.00 76.50 383 PRO A O 1
ATOM 2808 N N . GLY A 1 384 ? -12.681 11.916 23.012 1.00 84.25 384 GLY A N 1
ATOM 2809 C CA . GLY A 1 384 ? -13.053 10.633 23.601 1.00 84.25 384 GLY A CA 1
ATOM 2810 C C . GLY A 1 384 ? -11.868 9.676 23.755 1.00 84.25 384 GLY A C 1
ATOM 2811 O O . GLY A 1 384 ? -11.814 8.933 24.739 1.00 84.25 384 GLY A O 1
ATOM 2812 N N . ALA A 1 385 ? -10.890 9.717 22.845 1.00 91.94 385 ALA A N 1
ATOM 2813 C CA . ALA A 1 385 ? -9.626 8.996 22.985 1.00 91.94 385 ALA A CA 1
ATOM 2814 C C . ALA A 1 385 ? -8.497 9.608 22.145 1.00 91.94 385 ALA A C 1
ATOM 2816 O O . ALA A 1 385 ? -8.739 10.253 21.127 1.00 91.94 385 ALA A O 1
ATOM 2817 N N . TRP A 1 386 ? -7.260 9.344 22.555 1.00 95.00 386 TRP A N 1
ATOM 2818 C CA . TRP A 1 386 ? -6.049 9.580 21.773 1.00 95.00 386 TRP A CA 1
ATOM 2819 C C . TRP A 1 386 ? -5.316 8.265 21.529 1.00 95.00 386 TRP A C 1
ATOM 2821 O O . TRP A 1 386 ? -5.320 7.376 22.388 1.00 95.00 386 TRP A O 1
ATOM 2831 N N . THR A 1 387 ? -4.685 8.150 20.368 1.00 95.88 387 THR A N 1
ATOM 2832 C CA . THR A 1 387 ? -3.887 6.991 19.971 1.00 95.88 387 THR A CA 1
ATOM 2833 C C . THR A 1 387 ? -2.520 7.422 19.465 1.00 95.88 387 THR A C 1
ATOM 2835 O O . THR A 1 387 ? -2.413 8.418 18.756 1.00 95.88 387 THR A O 1
ATOM 2838 N N . LEU A 1 388 ? -1.491 6.640 19.780 1.00 97.50 388 LEU A N 1
ATOM 2839 C CA . LEU A 1 388 ? -0.169 6.730 19.169 1.00 97.50 388 LEU A CA 1
ATOM 2840 C C . LEU A 1 388 ? 0.298 5.338 18.769 1.00 97.50 388 LEU A C 1
ATOM 2842 O O . LEU A 1 388 ? 0.452 4.473 19.626 1.00 97.50 388 LEU A O 1
ATOM 2846 N N . ASP A 1 389 ? 0.555 5.144 17.487 1.00 97.38 389 ASP A N 1
ATOM 2847 C CA . ASP A 1 389 ? 1.040 3.902 16.910 1.00 97.38 389 ASP A CA 1
ATOM 2848 C C . ASP A 1 389 ? 2.440 4.094 16.333 1.00 97.38 389 ASP A C 1
ATOM 2850 O O . ASP A 1 389 ? 2.728 5.113 15.707 1.00 97.38 389 ASP A O 1
ATOM 2854 N N . ALA A 1 390 ? 3.291 3.089 16.510 1.00 97.62 390 ALA A N 1
ATOM 2855 C CA . ALA A 1 390 ? 4.594 2.975 15.874 1.00 97.62 390 ALA A CA 1
ATOM 2856 C C . ALA A 1 390 ? 4.733 1.580 15.253 1.00 97.62 390 ALA A C 1
ATOM 2858 O O . ALA A 1 390 ? 4.304 0.582 15.837 1.00 97.62 390 ALA A O 1
ATOM 2859 N N . GLY A 1 391 ? 5.324 1.502 14.065 1.00 96.44 391 GLY A N 1
ATOM 2860 C CA . GLY A 1 391 ? 5.434 0.261 13.308 1.00 96.44 391 GLY A CA 1
ATOM 2861 C C . GLY A 1 391 ? 6.719 0.187 12.500 1.00 96.44 391 GLY A C 1
ATOM 2862 O O . GLY A 1 391 ? 7.190 1.196 11.972 1.00 96.44 391 GLY A O 1
ATOM 2863 N N . LEU A 1 392 ? 7.256 -1.025 12.394 1.00 97.31 392 LEU A N 1
ATOM 2864 C CA . LEU A 1 392 ? 8.355 -1.393 11.515 1.00 97.31 392 LEU A CA 1
ATOM 2865 C C . LEU A 1 392 ? 7.885 -2.499 10.567 1.00 97.31 392 LEU A C 1
ATOM 2867 O O . LEU A 1 392 ? 7.177 -3.417 10.988 1.00 97.31 392 LEU A O 1
ATOM 2871 N N . ALA A 1 393 ? 8.305 -2.431 9.310 1.00 97.25 393 ALA A N 1
ATOM 2872 C CA . ALA A 1 393 ? 8.152 -3.515 8.352 1.00 97.25 393 ALA A CA 1
ATOM 2873 C C . ALA A 1 393 ? 9.480 -3.778 7.644 1.00 97.25 393 ALA A C 1
ATOM 2875 O O . ALA A 1 393 ? 10.158 -2.852 7.210 1.00 97.25 393 ALA A O 1
ATOM 2876 N N . TRP A 1 394 ? 9.847 -5.046 7.533 1.00 98.00 394 TRP A N 1
ATOM 2877 C CA . TRP A 1 394 ? 11.042 -5.500 6.841 1.00 98.00 394 TRP A CA 1
ATOM 2878 C C . TRP A 1 394 ? 10.629 -6.363 5.656 1.00 98.00 394 TRP A C 1
ATOM 2880 O O . TRP A 1 394 ? 9.949 -7.373 5.835 1.00 98.00 394 TRP A O 1
ATOM 2890 N N . HIS A 1 395 ? 11.006 -5.939 4.455 1.00 97.56 395 HIS A N 1
ATOM 2891 C CA . HIS A 1 395 ? 10.748 -6.631 3.204 1.00 97.56 395 HIS A CA 1
ATOM 2892 C C . HIS A 1 395 ? 12.044 -7.278 2.732 1.00 97.56 395 HIS A C 1
ATOM 2894 O O . HIS A 1 395 ? 13.007 -6.573 2.445 1.00 97.56 395 HIS A O 1
ATOM 2900 N N . HIS A 1 396 ? 12.018 -8.593 2.583 1.00 98.06 396 HIS A N 1
ATOM 2901 C CA . HIS A 1 396 ? 13.098 -9.383 2.022 1.00 98.06 396 HIS A CA 1
ATOM 2902 C C . HIS A 1 396 ? 12.740 -9.803 0.599 1.00 98.06 396 HIS A C 1
ATOM 2904 O O . HIS A 1 396 ? 11.767 -10.540 0.399 1.00 98.06 396 HIS A O 1
ATOM 2910 N N . LEU A 1 397 ? 13.506 -9.320 -0.380 1.00 97.69 397 LEU A N 1
ATOM 2911 C CA . LEU A 1 397 ? 13.366 -9.691 -1.784 1.00 97.69 397 LEU A CA 1
ATOM 2912 C C . LEU A 1 397 ? 14.124 -10.996 -2.045 1.00 97.69 397 LEU A C 1
ATOM 2914 O O . LEU A 1 397 ? 15.351 -11.042 -1.938 1.00 97.69 397 LEU A O 1
ATOM 2918 N N . VAL A 1 398 ? 13.389 -12.045 -2.412 1.00 97.56 398 VAL A N 1
ATOM 2919 C CA . VAL A 1 398 ? 13.949 -13.360 -2.724 1.00 97.56 398 VAL A CA 1
ATOM 2920 C C . VAL A 1 398 ? 14.913 -13.224 -3.907 1.00 97.56 398 VAL A C 1
ATOM 2922 O O . VAL A 1 398 ? 14.519 -12.692 -4.951 1.00 97.56 398 VAL A O 1
ATOM 2925 N N . PRO A 1 399 ? 16.162 -13.714 -3.779 1.00 97.06 399 PRO A N 1
ATOM 2926 C CA . PRO A 1 399 ? 17.122 -13.667 -4.866 1.00 97.06 399 PRO A CA 1
ATOM 2927 C C . PRO A 1 399 ? 16.592 -14.344 -6.131 1.00 97.06 399 PRO A C 1
ATOM 2929 O O . PRO A 1 399 ? 16.205 -15.514 -6.112 1.00 97.06 399 PRO A O 1
ATOM 2932 N N . ARG A 1 400 ? 16.628 -13.621 -7.249 1.00 95.88 400 ARG A N 1
ATOM 2933 C CA . ARG A 1 400 ? 16.210 -14.110 -8.566 1.00 95.88 400 ARG A CA 1
ATOM 2934 C C . ARG A 1 400 ? 17.328 -13.906 -9.575 1.00 95.88 400 ARG A C 1
ATOM 2936 O O . ARG A 1 400 ? 17.956 -12.852 -9.609 1.00 95.88 400 ARG A O 1
ATOM 2943 N N . ALA A 1 401 ? 17.571 -14.913 -10.409 1.00 95.69 401 ALA A N 1
ATOM 2944 C CA . ALA A 1 401 ? 18.472 -14.811 -11.550 1.00 95.69 401 ALA A CA 1
ATOM 2945 C C . ALA A 1 401 ? 17.658 -14.712 -12.842 1.00 95.69 401 ALA A C 1
ATOM 2947 O O . ALA A 1 401 ? 16.848 -15.588 -13.139 1.00 95.69 401 ALA A O 1
ATOM 2948 N N . THR A 1 402 ? 17.914 -13.670 -13.620 1.00 94.56 402 THR A N 1
ATOM 2949 C CA . THR A 1 402 ? 17.395 -13.496 -14.972 1.00 94.56 402 THR A CA 1
ATOM 2950 C C . THR A 1 402 ? 18.411 -14.032 -15.966 1.00 94.56 402 THR A C 1
ATOM 2952 O O . THR A 1 402 ? 19.566 -13.604 -15.960 1.00 94.56 402 THR A O 1
ATOM 2955 N N . ARG A 1 403 ? 17.964 -14.947 -16.833 1.00 93.38 403 ARG A N 1
ATOM 2956 C CA . ARG A 1 403 ? 18.768 -15.511 -17.921 1.00 93.38 403 ARG A CA 1
ATOM 2957 C C . ARG A 1 403 ? 18.207 -15.089 -19.271 1.00 93.38 403 ARG A C 1
ATOM 2959 O O . ARG A 1 403 ? 17.049 -15.370 -19.581 1.00 93.38 403 ARG A O 1
ATOM 2966 N N . LYS A 1 404 ? 19.039 -14.430 -20.064 1.00 90.19 404 LYS A N 1
ATOM 2967 C CA . LYS A 1 404 ? 18.747 -13.978 -21.419 1.00 90.19 404 LYS A CA 1
ATOM 2968 C C . LYS A 1 404 ? 19.081 -15.062 -22.427 1.00 90.19 404 LYS A C 1
ATOM 2970 O O . LYS A 1 404 ? 20.008 -15.844 -22.240 1.00 90.19 404 LYS A O 1
ATOM 2975 N N . VAL A 1 405 ? 18.361 -15.052 -23.547 1.00 89.19 405 VAL A N 1
ATOM 2976 C CA . VAL A 1 405 ? 18.755 -15.838 -24.727 1.00 89.19 405 VAL A CA 1
ATOM 2977 C C . VAL A 1 405 ? 20.109 -15.361 -25.262 1.00 89.19 405 VAL A C 1
ATOM 2979 O O . VAL A 1 405 ? 20.921 -16.176 -25.690 1.00 89.19 405 VAL A O 1
ATOM 2982 N N . GLU A 1 406 ? 20.370 -14.054 -25.187 1.00 85.88 406 GLU A N 1
ATOM 2983 C CA . GLU A 1 406 ? 21.655 -13.446 -25.527 1.00 85.88 406 GLU A CA 1
ATOM 2984 C C . GLU A 1 406 ? 22.284 -12.800 -24.275 1.00 85.88 406 GLU A C 1
ATOM 2986 O O . GLU A 1 406 ? 21.980 -11.648 -23.958 1.00 85.88 406 GLU A O 1
ATOM 2991 N N . PRO A 1 407 ? 23.164 -13.513 -23.544 1.00 81.31 407 PRO A N 1
ATOM 2992 C CA . PRO A 1 407 ? 23.715 -13.037 -22.268 1.00 81.31 407 PRO A CA 1
ATOM 2993 C C . PRO A 1 407 ? 24.540 -11.747 -22.362 1.00 81.31 407 PRO A C 1
ATOM 2995 O O . PRO A 1 407 ? 24.647 -11.015 -21.381 1.00 81.31 407 PRO A O 1
ATOM 2998 N N . ALA A 1 408 ? 25.130 -11.472 -23.531 1.00 80.06 408 ALA A N 1
ATOM 2999 C CA . ALA A 1 408 ? 25.909 -10.262 -23.812 1.00 80.06 408 ALA A CA 1
ATOM 3000 C C . ALA A 1 408 ? 25.098 -9.167 -24.535 1.00 80.06 408 ALA A C 1
ATOM 3002 O O . ALA A 1 408 ? 25.641 -8.105 -24.842 1.00 80.06 408 ALA A O 1
ATOM 3003 N N . GLY A 1 409 ? 23.818 -9.424 -24.821 1.00 74.25 409 GLY A N 1
ATOM 3004 C CA . GLY A 1 409 ? 22.920 -8.475 -25.469 1.00 74.25 409 GLY A CA 1
ATOM 3005 C C . GLY A 1 409 ? 22.441 -7.375 -24.512 1.00 74.25 409 GLY A C 1
ATOM 3006 O O . GLY A 1 409 ? 22.793 -7.365 -23.327 1.00 74.25 409 GLY A O 1
ATOM 3007 N N . PRO A 1 410 ? 21.614 -6.428 -24.990 1.00 70.44 410 PRO A N 1
ATOM 3008 C CA . PRO A 1 410 ? 21.067 -5.359 -24.162 1.00 70.44 410 PRO A CA 1
ATOM 3009 C C . PRO A 1 410 ? 20.414 -5.884 -22.874 1.00 70.44 410 PRO A C 1
ATOM 3011 O O . PRO A 1 410 ? 19.482 -6.684 -22.903 1.00 70.44 410 PRO A O 1
ATOM 3014 N N . GLY A 1 411 ? 20.928 -5.419 -21.736 1.00 79.06 411 GLY A N 1
ATOM 3015 C CA . GLY A 1 411 ? 20.469 -5.787 -20.397 1.00 79.06 411 GLY A CA 1
ATOM 3016 C C . GLY A 1 411 ? 21.111 -7.030 -19.788 1.00 79.06 411 GLY A C 1
ATOM 3017 O O . GLY A 1 411 ? 21.213 -7.070 -18.565 1.00 79.06 411 GLY A O 1
ATOM 3018 N N . GLY A 1 412 ? 21.600 -7.961 -20.612 1.00 87.69 412 GLY A N 1
ATOM 3019 C CA . GLY A 1 412 ? 22.367 -9.144 -20.213 1.00 87.69 412 GLY A CA 1
ATOM 3020 C C . GLY A 1 412 ? 21.750 -10.004 -19.104 1.00 87.69 412 GLY A C 1
ATOM 3021 O O . GLY A 1 412 ? 20.635 -9.769 -18.633 1.00 87.69 412 GLY A O 1
ATOM 3022 N N . ASP A 1 413 ? 22.481 -11.036 -18.690 1.00 93.31 413 ASP A N 1
ATOM 3023 C CA . ASP A 1 413 ? 22.128 -11.797 -17.490 1.00 93.31 413 ASP A CA 1
ATOM 3024 C C . ASP A 1 413 ? 22.324 -10.928 -16.244 1.00 93.31 413 ASP A C 1
ATOM 3026 O O . ASP A 1 413 ? 23.306 -10.187 -16.117 1.00 93.31 413 ASP A O 1
ATOM 3030 N N . PHE A 1 414 ? 21.404 -11.035 -15.288 1.00 93.69 414 PHE A N 1
ATOM 3031 C CA . PHE A 1 414 ? 21.531 -10.320 -14.024 1.00 93.69 414 PHE A CA 1
ATOM 3032 C C . PHE A 1 414 ? 20.849 -11.056 -12.874 1.00 93.69 414 PHE A C 1
ATOM 3034 O O . PHE A 1 414 ? 19.867 -11.769 -13.061 1.00 93.69 414 PHE A O 1
ATOM 3041 N N . THR A 1 415 ? 21.355 -10.857 -11.661 1.00 96.00 415 THR A N 1
ATOM 3042 C CA . THR A 1 415 ? 20.701 -11.281 -10.422 1.00 96.00 415 THR A CA 1
ATOM 3043 C C . THR A 1 415 ? 20.115 -10.082 -9.699 1.00 96.00 415 THR A C 1
ATOM 3045 O O . THR A 1 415 ? 20.664 -8.982 -9.776 1.00 96.00 415 THR A O 1
ATOM 3048 N N . THR A 1 416 ? 19.020 -10.299 -8.979 1.00 96.56 416 THR A N 1
ATOM 3049 C CA . THR A 1 416 ? 18.328 -9.284 -8.182 1.00 96.56 416 THR A CA 1
ATOM 3050 C C . THR A 1 416 ? 18.011 -9.825 -6.807 1.00 96.56 416 THR A C 1
ATOM 3052 O O . THR A 1 416 ? 17.539 -10.954 -6.694 1.00 96.56 416 THR A O 1
ATOM 3055 N N . ASP A 1 417 ? 18.214 -9.011 -5.786 1.00 97.69 417 ASP A N 1
ATOM 3056 C CA . ASP A 1 417 ? 17.866 -9.290 -4.395 1.00 97.69 417 ASP A CA 1
ATOM 3057 C C . ASP A 1 417 ? 17.838 -7.959 -3.627 1.00 97.69 417 ASP A C 1
ATOM 3059 O O . ASP A 1 417 ? 18.099 -6.903 -4.207 1.00 97.69 417 ASP A O 1
ATOM 3063 N N . GLY A 1 418 ? 17.529 -7.978 -2.336 1.00 97.31 418 GLY A N 1
ATOM 3064 C CA . GLY A 1 418 ? 17.651 -6.783 -1.512 1.00 97.31 418 GLY A CA 1
ATOM 3065 C C . GLY A 1 418 ? 16.689 -6.739 -0.346 1.00 97.31 418 GLY A C 1
ATOM 3066 O O . GLY A 1 418 ? 15.924 -7.672 -0.103 1.00 97.31 418 GLY A O 1
ATOM 3067 N N . GLU A 1 419 ? 16.745 -5.619 0.360 1.00 97.69 419 GLU A N 1
ATOM 3068 C CA . GLU A 1 419 ? 15.991 -5.387 1.582 1.00 97.69 419 GLU A CA 1
ATOM 3069 C C . GLU A 1 419 ? 15.306 -4.020 1.518 1.00 97.69 419 GLU A C 1
ATOM 3071 O O . GLU A 1 419 ? 15.884 -3.046 1.033 1.00 97.69 419 GLU A O 1
ATOM 3076 N N . VAL A 1 420 ? 14.087 -3.931 2.047 1.00 96.38 420 VAL A N 1
ATOM 3077 C CA . VAL A 1 420 ? 13.428 -2.647 2.320 1.00 96.38 420 VAL A CA 1
ATOM 3078 C C . VAL A 1 420 ? 13.031 -2.597 3.783 1.00 96.38 420 VAL A C 1
ATOM 3080 O O . VAL A 1 420 ? 12.370 -3.507 4.284 1.00 96.38 420 VAL A O 1
ATOM 3083 N N . LEU A 1 421 ? 13.441 -1.539 4.479 1.00 97.31 421 LEU A N 1
ATOM 3084 C CA . LEU A 1 421 ? 13.093 -1.317 5.879 1.00 97.31 421 LEU A CA 1
ATOM 3085 C C . LEU A 1 421 ? 12.203 -0.085 5.996 1.00 97.31 421 LEU A C 1
ATOM 3087 O O . LEU A 1 421 ? 12.649 1.033 5.748 1.00 97.31 421 LEU A O 1
ATOM 3091 N N . SER A 1 422 ? 10.965 -0.294 6.424 1.00 95.62 422 SER A N 1
ATOM 3092 C CA . SER A 1 422 ? 9.977 0.756 6.634 1.00 95.62 422 SER A CA 1
ATOM 3093 C C . SER A 1 422 ? 9.754 1.012 8.118 1.00 95.62 422 SER A C 1
ATOM 3095 O O . SER A 1 422 ? 9.572 0.080 8.898 1.00 95.62 422 SER A O 1
ATOM 3097 N N . ALA A 1 423 ? 9.706 2.283 8.500 1.00 96.38 423 ALA A N 1
ATOM 3098 C CA . ALA A 1 423 ? 9.335 2.762 9.820 1.00 96.38 423 ALA A CA 1
ATOM 3099 C C . ALA A 1 423 ? 8.194 3.770 9.702 1.00 96.38 423 ALA A C 1
ATOM 3101 O O . ALA A 1 423 ? 8.133 4.559 8.762 1.00 96.38 423 ALA A O 1
ATOM 3102 N N . SER A 1 424 ? 7.270 3.746 10.654 1.00 96.06 424 SER A N 1
ATOM 3103 C CA . SER A 1 424 ? 6.078 4.589 10.611 1.00 96.06 424 SER A CA 1
ATOM 3104 C C . SER A 1 424 ? 5.584 4.929 12.006 1.00 96.06 424 SER A C 1
ATOM 3106 O O . SER A 1 424 ? 5.656 4.110 12.923 1.00 96.06 424 SER A O 1
ATOM 3108 N N . VAL A 1 425 ? 5.066 6.145 12.159 1.00 97.75 425 VAL A N 1
ATOM 3109 C CA . VAL A 1 425 ? 4.402 6.620 13.375 1.00 97.75 425 VAL A CA 1
ATOM 3110 C C . VAL A 1 425 ? 3.095 7.289 12.979 1.00 97.75 425 VAL A C 1
ATOM 3112 O O . VAL A 1 425 ? 3.051 8.022 11.994 1.00 97.75 425 VAL A O 1
ATOM 3115 N N . MET A 1 426 ? 2.026 7.049 13.733 1.00 96.81 426 MET A N 1
ATOM 3116 C CA . MET A 1 426 ? 0.726 7.674 13.506 1.00 96.81 426 MET A CA 1
ATOM 3117 C C . MET A 1 426 ? 0.080 8.058 14.832 1.00 96.81 426 MET A C 1
ATOM 3119 O O . MET A 1 426 ? -0.007 7.247 15.745 1.00 96.81 426 MET A O 1
ATOM 3123 N N . THR A 1 427 ? -0.383 9.297 14.934 1.00 97.50 427 THR A N 1
ATOM 3124 C CA . THR A 1 427 ? -1.193 9.782 16.053 1.00 97.50 427 THR A CA 1
ATOM 3125 C C . THR A 1 427 ? -2.638 9.928 15.601 1.00 97.50 427 THR A C 1
ATOM 3127 O O . THR A 1 427 ? -2.900 10.265 14.445 1.00 97.50 427 THR A O 1
ATOM 3130 N N . GLY A 1 428 ? -3.583 9.677 16.498 1.00 96.00 428 GLY A N 1
ATOM 3131 C CA . GLY A 1 428 ? -5.006 9.745 16.204 1.00 96.00 428 GLY A CA 1
ATOM 3132 C C . GLY A 1 428 ? -5.821 10.285 17.365 1.00 96.00 428 GLY A C 1
ATOM 3133 O O . GLY A 1 428 ? -5.409 10.234 18.524 1.00 96.00 428 GLY A O 1
ATOM 3134 N N . VAL A 1 429 ? -6.982 10.837 17.034 1.00 94.50 429 VAL A N 1
ATOM 3135 C CA . VAL A 1 429 ? -7.929 11.420 17.979 1.00 94.50 429 VAL A CA 1
ATOM 3136 C C . VAL A 1 429 ? -9.337 10.980 17.595 1.00 94.50 429 VAL A C 1
ATOM 3138 O O . VAL A 1 429 ? -9.735 11.068 16.435 1.00 94.50 429 VAL A O 1
ATOM 3141 N N . GLU A 1 430 ? -10.084 10.509 18.584 1.00 92.56 430 GLU A N 1
ATOM 3142 C CA . GLU A 1 430 ? -11.497 10.143 18.502 1.00 92.56 430 GLU A CA 1
ATOM 3143 C C . GLU A 1 430 ? -12.296 11.185 19.293 1.00 92.56 430 GLU A C 1
ATOM 3145 O O . GLU A 1 430 ? -11.965 11.429 20.453 1.00 92.56 430 GLU A O 1
ATOM 3150 N N . PHE A 1 431 ? -13.313 11.802 18.687 1.00 88.62 431 PHE A N 1
ATOM 3151 C CA . PHE A 1 431 ? -14.166 12.826 19.310 1.00 88.62 431 PHE A CA 1
ATOM 3152 C C . PHE A 1 431 ? -15.500 12.243 19.771 1.00 88.62 431 PHE A C 1
ATOM 3154 O O . PHE A 1 431 ? -16.178 11.560 18.973 1.00 88.62 431 PHE A O 1
#

Secondary structure (DSSP, 8-state):
-------------------THHHH-STTHHHHTTT--TT---STTHHHH-GGGGGG-SS-EEEEEEEEEEEEEEETTEE--PPPEEEEEEEEEEEEE-SS-EEEEEEEEEEESS-SB------TTS-EETTTSSTTSB-EEEEEEEEEETTTEEEEEEEEEEE--EEEEEEEEEEEETTEEEEEEEEEEE-PEEEEEEEEEEEEEETTEEEEEEEE--EEEEEEEEEEEEEE-TTSS-EEEEEEEEEEEEEEE-EEEEEEEEEEEETTEEEEEEEEEEEGGG----S-EEEEEE-SS-SS-EEEEPPPP-----EEEEEEEEEEEEEEETTEEEEEEEEEEEE---PPP--SS--EE---EEEEEEEEEEEEE----SSTT--SEEEEEEEEEEEEEEEEEE--SSTTSTT-SEEEEEEEEEEEEEEEEE-

Mean predicted aligned error: 9.37 Å

pLDDT: mean 82.74, std 18.44, range [26.0, 98.75]